Protein 2CCM (pdb70)

InterPro domains:
  IPR011992 EF-hand domain pair [SSF47473] (5-187)
  IPR018247 EF-Hand 1, calcium-binding site [PS00018] (23-35)
  IPR018247 EF-Hand 1, calcium-binding site [PS00018] (119-131)

Radius of gyration: 27.32 Å; Cα contacts (8 Å, |Δi|>4): 457; chains: 2; bounding box: 68×75×52 Å

Foldseek 3Di:
DADADDPLQLVLQVVCCQQPAQQVRPFKGAVVSLVVNLVLLCVLVVNDCVDPVSVVSNVLVVVLLVQVCVQFVVVPPRIHGSVSSRVSLRVQQRCVVVPDDGDPSLLSVLLVVQCSLPVVPPQFRDLVSQCSPLVSSVADNVQSNVLRCLLCVNVPRTRGSVSSSVLSSCCNHPPDPPRSSVQSSGDDDD/DDDFDDPVLLVLQVCCCQQPAQQVRPQKGAVVSVVVNLVLLCVLVVNDCPDVVSVVLNVLVVLLLVVLCVQQVVVPPRIHGSVSSVVSLGVCLVCVVVVHDDDVSVVSVLVSVVCSLPVVPPQFRDLVSQCSPLVSRPADSVQSNVLVCLLQVNVVRTHGSVSSVVLCCCCNHPPDPNRSSVSVRTDPPD

B-factor: mean 34.2, std 16.94, range [10.38, 158.42]

CATH classification: 1.10.238.10

Structure (mmCIF, N/CA/C/O backbone):
data_2CCM
#
_entry.id   2CCM
#
_cell.length_a   46.635
_cell.length_b   69.222
_cell.length_c   134.787
_cell.angle_alpha   90.00
_cell.angle_beta   90.00
_cell.angle_gamma   90.00
#
_symmetry.space_group_name_H-M   'P 21 21 21'
#
loop_
_entity.id
_entity.type
_entity.pdbx_description
1 polymer CALEXCITIN
2 non-polymer 'CALCIUM ION'
3 water water
#
loop_
_atom_site.group_PDB
_atom_site.id
_atom_site.type_symbol
_atom_site.label_atom_id
_atom_site.label_alt_id
_atom_site.label_comp_id
_atom_site.label_asym_id
_atom_site.label_entity_id
_atom_site.label_seq_id
_atom_site.pdbx_PDB_ins_code
_atom_site.Cartn_x
_atom_site.Cartn_y
_atom_site.Cartn_z
_atom_site.occupancy
_atom_site.B_iso_or_equiv
_atom_site.auth_seq_id
_atom_site.auth_comp_id
_atom_site.auth_asym_id
_atom_site.auth_atom_id
_atom_site.pdbx_PDB_model_num
ATOM 1 N N . ALA A 1 2 ? -1.714 31.941 51.637 1.00 87.50 2 ALA A N 1
ATOM 2 C CA . ALA A 1 2 ? -0.846 31.860 50.471 1.00 86.78 2 ALA A CA 1
ATOM 3 C C . ALA A 1 2 ? 0.611 32.160 50.839 1.00 86.35 2 ALA A C 1
ATOM 4 O O . ALA A 1 2 ? 0.918 33.288 51.219 1.00 86.82 2 ALA A O 1
ATOM 6 N N . ALA A 1 3 ? 1.423 31.137 50.697 1.00 85.44 3 ALA A N 1
ATOM 7 C CA . ALA A 1 3 ? 2.823 30.972 51.023 1.00 84.05 3 ALA A CA 1
ATOM 8 C C . ALA A 1 3 ? 3.000 29.658 51.785 1.00 82.82 3 ALA A C 1
ATOM 9 O O . ALA A 1 3 ? 2.244 28.709 51.564 1.00 83.12 3 ALA A O 1
ATOM 11 N N . HIS A 1 4 ? 3.972 29.594 52.692 1.00 80.78 4 HIS A N 1
ATOM 12 C CA . HIS A 1 4 ? 4.103 28.329 53.412 1.00 78.37 4 HIS A CA 1
ATOM 13 C C . HIS A 1 4 ? 5.132 28.331 54.536 1.00 76.97 4 HIS A C 1
ATOM 14 O O . HIS A 1 4 ? 6.186 28.961 54.505 1.00 76.51 4 HIS A O 1
ATOM 21 N N . GLN A 1 5 ? 4.789 27.553 55.561 1.00 75.57 5 GLN A N 1
ATOM 22 C CA . GLN A 1 5 ? 5.667 27.244 56.670 1.00 73.66 5 GLN A CA 1
ATOM 23 C C . GLN A 1 5 ? 6.757 26.255 56.280 1.00 67.20 5 GLN A C 1
ATOM 24 O O . GLN A 1 5 ? 6.844 25.791 55.144 1.00 66.55 5 GLN A O 1
ATOM 30 N N . LEU A 1 6 ? 7.597 25.900 57.240 1.00 58.58 6 LEU A N 1
ATOM 31 C CA . LEU A 1 6 ? 8.545 24.803 57.117 1.00 49.69 6 LEU A CA 1
ATOM 32 C C . LEU A 1 6 ? 7.842 23.482 57.418 1.00 45.51 6 LEU A C 1
ATOM 33 O O . LEU A 1 6 ? 7.013 23.453 58.338 1.00 43.33 6 LEU A O 1
ATOM 38 N N . SER A 1 7 ? 8.172 22.425 56.681 1.00 40.24 7 SER A N 1
ATOM 39 C CA . SER A 1 7 ? 7.737 21.076 57.012 1.00 37.62 7 SER A CA 1
ATOM 40 C C . SER A 1 7 ? 8.403 20.580 58.293 1.00 36.73 7 SER A C 1
ATOM 41 O O . SER A 1 7 ? 9.396 21.166 58.716 1.00 34.62 7 SER A O 1
ATOM 44 N N . ASP A 1 8 ? 7.905 19.513 58.899 1.00 34.80 8 ASP A N 1
ATOM 45 C CA . ASP A 1 8 ? 8.553 18.947 60.074 1.00 35.84 8 ASP A CA 1
ATOM 46 C C . ASP A 1 8 ? 10.021 18.647 59.760 1.00 32.14 8 ASP A C 1
ATOM 47 O O . ASP A 1 8 ? 10.941 19.003 60.494 1.00 31.59 8 ASP A O 1
ATOM 52 N N . PHE A 1 9 ? 10.189 17.959 58.639 1.00 30.23 9 PHE A N 1
ATOM 53 C CA . PHE A 1 9 ? 11.493 17.589 58.108 1.00 27.46 9 PHE A CA 1
ATOM 54 C C . PHE A 1 9 ? 12.421 18.795 58.113 1.00 25.00 9 PHE A C 1
ATOM 55 O O . PHE A 1 9 ? 13.471 18.842 58.734 1.00 25.25 9 PHE A O 1
ATOM 63 N N . GLN A 1 10 ? 11.997 19.836 57.395 1.00 22.99 10 GLN A N 1
ATOM 64 C CA . GLN A 1 10 ? 12.839 21.010 57.296 1.00 22.81 10 GLN A CA 1
ATOM 65 C C . GLN A 1 10 ? 13.119 21.649 58.641 1.00 20.78 10 GLN A C 1
ATOM 66 O O . GLN A 1 10 ? 14.272 21.925 58.952 1.00 21.21 10 GLN A O 1
ATOM 72 N N . ARG A 1 11 ? 12.076 21.904 59.416 1.00 20.33 11 ARG A N 1
ATOM 73 C CA . ARG A 1 11 ? 12.238 22.537 60.723 1.00 20.45 11 ARG A CA 1
ATOM 74 C C . ARG A 1 11 ? 13.257 21.769 61.554 1.00 16.76 11 ARG A C 1
ATOM 75 O O . ARG A 1 11 ? 14.181 22.363 62.113 1.00 18.04 11 ARG A O 1
ATOM 83 N N . ASN A 1 12 ? 13.095 20.449 61.633 1.00 17.38 12 ASN A N 1
ATOM 84 C CA . ASN A 1 12 ? 13.986 19.641 62.473 1.00 18.18 12 ASN A CA 1
ATOM 85 C C . ASN A 1 12 ? 15.402 19.640 61.932 1.00 16.73 12 ASN A C 1
ATOM 86 O O . ASN A 1 12 ? 16.374 19.637 62.697 1.00 15.43 12 ASN A O 1
ATOM 91 N N . LYS A 1 13 ? 15.587 19.657 60.610 1.00 16.70 13 LYS A N 1
ATOM 92 C CA . LYS A 1 13 ? 16.969 19.817 60.122 1.00 15.61 13 LYS A CA 1
ATOM 93 C C . LYS A 1 13 ? 17.591 21.126 60.561 1.00 14.81 13 LYS A C 1
ATOM 94 O O . LYS A 1 13 ? 18.784 21.256 60.882 1.00 15.65 13 LYS A O 1
ATOM 100 N N . ILE A 1 14 ? 16.787 22.189 60.558 1.00 15.44 14 ILE A N 1
ATOM 101 C CA . ILE A 1 14 ? 17.302 23.524 60.878 1.00 16.21 14 ILE A CA 1
ATOM 102 C C . ILE A 1 14 ? 17.516 23.691 62.380 1.00 16.50 14 ILE A C 1
ATOM 103 O O . ILE A 1 14 ? 18.419 24.394 62.816 1.00 17.97 14 ILE A O 1
ATOM 108 N N . LEU A 1 15 ? 16.689 23.044 63.199 1.00 16.39 15 LEU A N 1
ATOM 109 C CA . LEU A 1 15 ? 16.903 23.062 64.645 1.00 17.08 15 LEU A CA 1
ATOM 110 C C . LEU A 1 15 ? 18.112 22.237 65.054 1.00 18.35 15 LEU A C 1
ATOM 111 O O . LEU A 1 15 ? 18.867 22.569 65.969 1.00 17.85 15 LEU A O 1
ATOM 116 N N . ARG A 1 16 ? 18.327 21.128 64.346 1.00 17.83 16 ARG A N 1
ATOM 117 C CA . ARG A 1 16 ? 19.498 20.279 64.577 1.00 19.59 16 ARG A CA 1
ATOM 118 C C . ARG A 1 16 ? 20.773 21.076 64.436 1.00 19.27 16 ARG A C 1
ATOM 119 O O . ARG A 1 16 ? 21.675 21.032 65.276 1.00 18.18 16 ARG A O 1
ATOM 127 N N . VAL A 1 17 ? 20.879 21.869 63.365 1.00 18.31 17 VAL A N 1
ATOM 128 C CA . VAL A 1 17 ? 22.078 22.686 63.178 1.00 20.13 17 VAL A CA 1
ATOM 129 C C . VAL A 1 17 ? 22.162 23.804 64.219 1.00 20.39 17 VAL A C 1
ATOM 130 O O . VAL A 1 17 ? 23.279 24.087 64.670 1.00 22.36 17 VAL A O 1
ATOM 134 N N . PHE A 1 18 ? 21.045 24.411 64.620 1.00 18.55 18 PHE A N 1
ATOM 135 C CA . PHE A 1 18 ? 21.089 25.355 65.754 1.00 18.32 18 PHE A CA 1
ATOM 136 C C . PHE A 1 18 ? 21.799 24.723 66.953 1.00 20.00 18 PHE A C 1
ATOM 137 O O . PHE A 1 18 ? 22.776 25.224 67.494 1.00 19.22 18 PHE A O 1
ATOM 145 N N . ASN A 1 19 ? 21.209 23.587 67.357 1.00 20.20 19 ASN A N 1
ATOM 146 C CA . ASN A 1 19 ? 21.615 22.900 68.564 1.00 23.77 19 ASN A CA 1
ATOM 147 C C . ASN A 1 19 ? 23.042 22.389 68.491 1.00 26.18 19 ASN A C 1
ATOM 148 O O . ASN A 1 19 ? 23.783 22.533 69.460 1.00 26.97 19 ASN A O 1
ATOM 153 N N . THR A 1 20 ? 23.457 21.807 67.380 1.00 24.56 20 THR A N 1
ATOM 154 C CA . THR A 1 20 ? 24.786 21.195 67.318 1.00 26.24 20 THR A CA 1
ATOM 155 C C . THR A 1 20 ? 25.925 22.118 66.973 1.00 25.80 20 THR A C 1
ATOM 156 O O . THR A 1 20 ? 27.061 21.952 67.463 1.00 26.40 20 THR A O 1
ATOM 160 N N . PHE A 1 21 ? 25.737 23.101 66.111 1.00 26.52 21 PHE A N 1
ATOM 161 C CA . PHE A 1 21 ? 26.833 23.856 65.536 1.00 29.28 21 PHE A CA 1
ATOM 162 C C . PHE A 1 21 ? 26.850 25.329 65.912 1.00 28.57 21 PHE A C 1
ATOM 163 O O . PHE A 1 21 ? 27.930 25.924 65.903 1.00 28.61 21 PHE A O 1
ATOM 171 N N . TYR A 1 22 ? 25.681 25.902 66.189 1.00 26.48 22 TYR A N 1
ATOM 172 C CA . TYR A 1 22 ? 25.653 27.337 66.497 1.00 26.25 22 TYR A CA 1
ATOM 173 C C . TYR A 1 22 ? 25.570 27.576 67.999 1.00 25.10 22 TYR A C 1
ATOM 174 O O . TYR A 1 22 ? 26.252 28.436 68.556 1.00 25.80 22 TYR A O 1
ATOM 183 N N . ASP A 1 23 ? 24.716 26.810 68.683 1.00 24.22 23 ASP A N 1
ATOM 184 C CA . ASP A 1 23 ? 24.575 27.083 70.125 1.00 21.47 23 ASP A CA 1
ATOM 185 C C . ASP A 1 23 ? 25.586 26.286 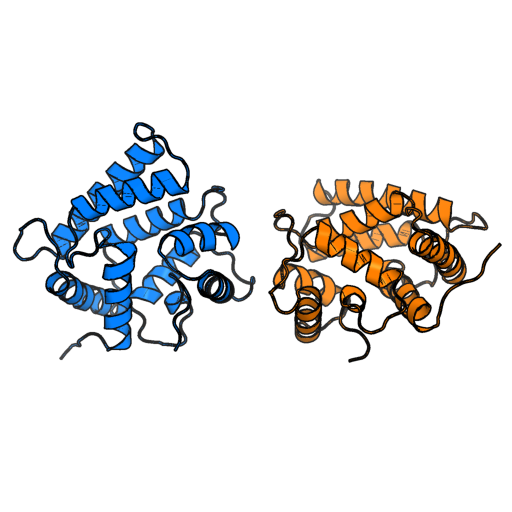70.938 1.00 22.64 23 ASP A C 1
ATOM 186 O O . ASP A 1 23 ? 25.261 25.295 71.586 1.00 20.52 23 ASP A O 1
ATOM 191 N N . CYS A 1 24 ? 26.841 26.724 70.911 1.00 23.28 24 CYS A N 1
ATOM 192 C CA . CYS A 1 24 ? 27.900 25.953 71.550 1.00 24.56 24 CYS A CA 1
ATOM 193 C C . CYS A 1 24 ? 27.830 25.831 73.054 1.00 26.80 24 CYS A C 1
ATOM 194 O O . CYS A 1 24 ? 28.529 24.971 73.611 1.00 27.40 24 CYS A O 1
ATOM 197 N N . ASN A 1 25 ? 27.043 26.660 73.737 1.00 27.01 25 ASN A N 1
ATOM 198 C CA . ASN A 1 25 ? 27.021 26.490 75.194 1.00 27.70 25 ASN A CA 1
ATOM 199 C C . ASN A 1 25 ? 25.668 25.920 75.596 1.00 28.24 25 ASN A C 1
ATOM 200 O O . ASN A 1 25 ? 25.344 25.931 76.777 1.00 28.62 25 ASN A O 1
ATOM 205 N N . HIS A 1 26 ? 24.930 25.465 74.598 1.00 29.28 26 HIS A N 1
ATOM 206 C CA . HIS A 1 26 ? 23.711 24.692 74.723 1.00 29.57 26 HIS A CA 1
ATOM 207 C C . HIS A 1 26 ? 22.677 25.341 75.624 1.00 29.24 26 HIS A C 1
ATOM 208 O O . HIS A 1 26 ? 21.952 24.647 76.331 1.00 29.22 26 HIS A O 1
ATOM 215 N N . ASP A 1 27 ? 22.619 26.667 75.586 1.00 27.16 27 ASP A N 1
ATOM 216 C CA . ASP A 1 27 ? 21.671 27.344 76.473 1.00 26.49 27 ASP A CA 1
ATOM 217 C C . ASP A 1 27 ? 20.398 27.731 75.745 1.00 25.53 27 ASP A C 1
ATOM 218 O O . ASP A 1 27 ? 19.443 28.237 76.343 1.00 26.81 27 ASP A O 1
ATOM 223 N N . GLY A 1 28 ? 20.320 27.497 74.429 1.00 22.46 28 GLY A N 1
ATOM 224 C CA . GLY A 1 28 ? 19.060 27.719 73.736 1.00 21.29 28 GLY A CA 1
ATOM 225 C C . GLY A 1 28 ? 19.026 28.942 72.841 1.00 20.03 28 GLY A C 1
ATOM 226 O O . GLY A 1 28 ? 18.061 29.124 72.096 1.00 19.53 28 GLY A O 1
ATOM 227 N N . VAL A 1 29 ? 20.045 29.789 72.908 1.00 16.06 29 VAL A N 1
ATOM 228 C CA . VAL A 1 29 ? 20.158 31.009 72.102 1.00 16.20 29 VAL A CA 1
ATOM 229 C C . VAL A 1 29 ? 21.542 31.120 71.486 1.00 16.00 29 VAL A C 1
ATOM 230 O O . VAL A 1 29 ? 22.563 30.638 71.974 1.00 18.33 29 VAL A O 1
ATOM 234 N N . ILE A 1 30 ? 21.653 31.763 70.326 1.00 17.66 30 ILE A N 1
ATOM 235 C CA . ILE A 1 30 ? 22.968 32.037 69.763 1.00 18.12 30 ILE A CA 1
ATOM 236 C C . ILE A 1 30 ? 23.377 33.471 70.108 1.00 19.49 30 ILE A C 1
ATOM 237 O O . ILE A 1 30 ? 22.573 34.400 69.971 1.00 18.41 30 ILE A O 1
ATOM 242 N N . GLU A 1 31 ? 24.619 33.608 70.536 1.00 18.14 31 GLU A N 1
ATOM 243 C CA . GLU A 1 31 ? 25.179 34.892 70.928 1.00 18.91 31 GLU A CA 1
ATOM 244 C C . GLU A 1 31 ? 26.650 34.908 70.525 1.00 20.09 31 GLU A C 1
ATOM 245 O O . GLU A 1 31 ? 27.215 33.869 70.190 1.00 19.61 31 GLU A O 1
ATOM 251 N N . TRP A 1 32 ? 27.244 36.092 70.573 1.00 19.41 32 TRP A N 1
ATOM 252 C CA . TRP A 1 32 ? 28.665 36.161 70.257 1.00 21.00 32 TRP A CA 1
ATOM 253 C C . TRP A 1 32 ? 29.468 35.226 71.142 1.00 21.13 32 TRP A C 1
ATOM 254 O O . TRP A 1 32 ? 30.509 34.717 70.723 1.00 23.50 32 TRP A O 1
ATOM 265 N N . ASP A 1 33 ? 29.024 35.005 72.361 1.00 19.83 33 ASP A N 1
ATOM 266 C CA . ASP A 1 33 ? 29.652 34.048 73.286 1.00 22.58 33 ASP A CA 1
ATOM 267 C C . ASP A 1 33 ? 29.749 32.637 72.689 1.00 22.68 33 ASP A C 1
ATOM 268 O O . ASP A 1 33 ? 30.734 31.928 72.895 1.00 21.10 33 ASP A O 1
ATOM 273 N N . ASP A 1 34 ? 28.748 32.187 71.935 1.00 21.58 34 ASP A N 1
ATOM 274 C CA . ASP A 1 34 ? 28.796 30.870 71.308 1.00 21.61 34 ASP A CA 1
ATOM 275 C C . ASP A 1 34 ? 29.868 30.801 70.222 1.00 22.62 34 ASP A C 1
ATOM 276 O O . ASP A 1 34 ? 30.532 29.793 69.953 1.00 20.61 34 ASP A O 1
ATOM 281 N N . PHE A 1 35 ? 30.069 31.919 69.537 1.00 21.60 35 PHE A N 1
ATOM 282 C CA . PHE A 1 35 ? 31.092 31.998 68.503 1.00 22.71 35 PHE A CA 1
ATOM 283 C C . PHE A 1 35 ? 32.481 31.966 69.119 1.00 22.38 35 PHE A C 1
ATOM 284 O O . PHE A 1 35 ? 33.415 31.423 68.530 1.00 20.97 35 PHE A O 1
ATOM 292 N N . GLU A 1 36 ? 32.621 32.561 70.307 1.00 23.47 36 GLU A N 1
ATOM 293 C CA . GLU A 1 36 ? 33.963 32.550 70.900 1.00 24.67 36 GLU A CA 1
ATOM 294 C C . GLU A 1 36 ? 34.337 31.098 71.215 1.00 23.66 36 GLU A C 1
ATOM 295 O O . GLU A 1 36 ? 35.488 30.720 71.027 1.00 24.33 36 GLU A O 1
ATOM 301 N N . LEU A 1 37 ? 33.337 30.359 71.673 1.00 23.44 37 LEU A N 1
ATOM 302 C CA . LEU A 1 37 ? 33.464 28.953 72.023 1.00 22.17 37 LEU A CA 1
ATOM 303 C C . LEU A 1 37 ? 33.790 28.118 70.777 1.00 20.72 37 LEU A C 1
ATOM 304 O O . LEU A 1 37 ? 34.663 27.257 70.840 1.00 20.42 37 LEU A O 1
ATOM 309 N N . ALA A 1 38 ? 33.056 28.420 69.710 1.00 18.53 38 ALA A N 1
ATOM 310 C CA . ALA A 1 38 ? 33.273 27.748 68.434 1.00 20.03 38 ALA A CA 1
ATOM 311 C C . ALA A 1 38 ? 34.722 27.933 68.003 1.00 20.74 38 ALA A C 1
ATOM 312 O O . ALA A 1 38 ? 35.375 27.063 67.431 1.00 20.67 38 ALA A O 1
ATOM 314 N N . ILE A 1 39 ? 35.225 29.141 68.296 1.00 18.43 39 ILE A N 1
ATOM 315 C CA . ILE A 1 39 ? 36.596 29.460 67.912 1.00 21.41 39 ILE A CA 1
ATOM 316 C C . ILE A 1 39 ? 37.586 28.624 68.720 1.00 20.22 39 ILE A C 1
ATOM 317 O O . ILE A 1 39 ? 38.557 28.103 68.139 1.00 21.35 39 ILE A O 1
ATOM 322 N N . LYS A 1 40 ? 37.332 28.470 70.012 1.00 21.34 40 LYS A N 1
ATOM 323 C CA . LYS A 1 40 ? 38.233 27.654 70.842 1.00 21.26 40 LYS A CA 1
ATOM 324 C C . LYS A 1 40 ? 38.249 26.194 70.393 1.00 21.47 40 LYS A C 1
ATOM 325 O O . LYS A 1 40 ? 39.290 25.530 70.384 1.00 21.86 40 LYS A O 1
ATOM 331 N N . LYS A 1 41 ? 37.060 25.722 70.044 1.00 22.12 41 LYS A N 1
ATOM 332 C CA . LYS A 1 41 ? 36.836 24.338 69.669 1.00 22.16 41 LYS A CA 1
ATOM 333 C C . LYS A 1 41 ? 37.684 24.004 68.445 1.00 21.49 41 LYS A C 1
ATOM 334 O O . LYS A 1 41 ? 38.338 22.957 68.394 1.00 19.91 41 LYS A O 1
ATOM 340 N N . ILE A 1 42 ? 37.648 24.912 67.473 1.00 20.98 42 ILE A N 1
ATOM 341 C CA . ILE A 1 42 ? 38.403 24.689 66.239 1.00 20.23 42 ILE A CA 1
ATOM 342 C C . ILE A 1 42 ? 39.900 24.804 66.469 1.00 20.69 42 ILE A C 1
ATOM 343 O O . ILE A 1 42 ? 40.707 24.027 65.959 1.00 20.66 42 ILE A O 1
ATOM 348 N N . CYS A 1 43 ? 40.316 25.782 67.268 1.00 18.19 43 CYS A N 1
ATOM 349 C CA . CYS A 1 43 ? 41.726 25.910 67.575 1.00 20.58 43 CYS A CA 1
ATOM 350 C C . CYS A 1 43 ? 42.282 24.668 68.272 1.00 19.73 43 CYS A C 1
ATOM 351 O O . CYS A 1 43 ? 43.439 24.341 68.034 1.00 21.24 43 CYS A O 1
ATOM 354 N N . ASN A 1 44 ? 41.466 24.048 69.118 1.00 19.41 44 ASN A N 1
ATOM 355 C CA . ASN A 1 44 ? 41.860 22.835 69.818 1.00 20.69 44 ASN A CA 1
ATOM 356 C C . ASN A 1 44 ? 41.928 21.649 68.850 1.00 22.53 44 ASN A C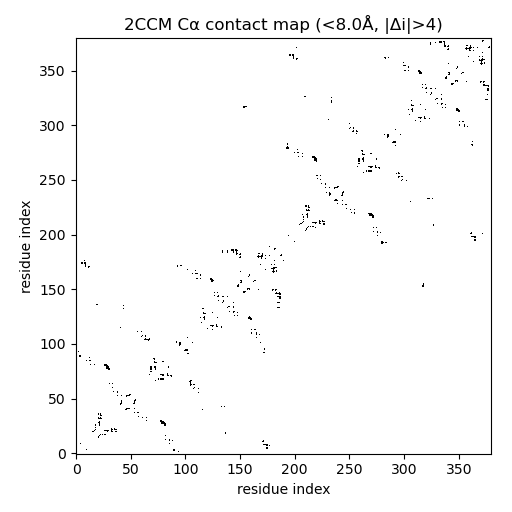 1
ATOM 357 O O . ASN A 1 44 ? 42.840 20.823 68.915 1.00 23.62 44 ASN A O 1
ATOM 362 N N . LEU A 1 45 ? 40.923 21.604 67.972 1.00 21.51 45 LEU A N 1
ATOM 363 C CA . LEU A 1 45 ? 40.878 20.474 67.035 1.00 22.87 45 LEU A CA 1
ATOM 364 C C . LEU A 1 45 ? 42.134 20.493 66.164 1.00 23.31 45 LEU A C 1
ATOM 365 O O . LEU A 1 45 ? 42.794 19.465 66.014 1.00 25.83 45 LEU A O 1
ATOM 370 N N . HIS A 1 46 ? 42.491 21.645 65.609 1.00 23.47 46 HIS A N 1
ATOM 371 C CA . HIS A 1 46 ? 43.587 21.720 64.654 1.00 24.84 46 HIS A CA 1
ATOM 372 C C . HIS A 1 46 ? 44.879 22.214 65.289 1.00 24.99 46 HIS A C 1
ATOM 373 O O . HIS A 1 46 ? 45.875 22.410 64.599 1.00 25.26 46 HIS A O 1
ATOM 380 N N . SER A 1 47 ? 44.866 22.439 66.594 1.00 23.66 47 SER A N 1
ATOM 381 C CA . SER A 1 47 ? 46.083 22.877 67.268 1.00 23.08 47 SER A CA 1
ATOM 382 C C . SER A 1 47 ? 46.581 24.222 66.769 1.00 25.10 47 SER A C 1
ATOM 383 O O . SER A 1 47 ? 47.775 24.329 66.505 1.00 25.10 47 SER A O 1
ATOM 386 N N . TRP A 1 48 ? 45.694 25.202 66.664 1.00 24.10 48 TRP A N 1
ATOM 387 C CA . TRP A 1 48 ? 46.032 26.577 66.319 1.00 25.35 48 TRP A CA 1
ATOM 388 C C . TRP A 1 48 ? 46.384 27.432 67.530 1.00 25.22 48 TRP A C 1
ATOM 389 O O . TRP A 1 48 ? 45.671 27.486 68.531 1.00 23.91 48 TRP A O 1
ATOM 400 N N . PRO A 1 49 ? 47.475 28.182 67.512 1.00 26.97 49 PRO A N 1
ATOM 401 C CA . PRO A 1 49 ? 47.762 29.035 68.679 1.00 29.59 49 PRO A CA 1
ATOM 402 C C . PRO A 1 49 ? 46.831 30.243 68.725 1.00 32.92 49 PRO A C 1
ATOM 403 O O . PRO A 1 49 ? 46.506 30.879 67.721 1.00 32.21 49 PRO A O 1
ATOM 407 N N . THR A 1 50 ? 46.391 30.576 69.932 1.00 35.37 50 THR A N 1
ATOM 408 C CA . THR A 1 50 ? 45.453 31.659 70.142 1.00 40.16 50 THR A CA 1
ATOM 409 C C . THR A 1 50 ? 45.855 32.955 69.478 1.00 43.45 50 THR A C 1
ATOM 410 O O . THR A 1 50 ? 45.027 33.720 68.974 1.00 44.48 50 THR A O 1
ATOM 414 N N . ASP A 1 51 ? 47.153 33.283 69.448 1.00 46.88 51 ASP A N 1
ATOM 415 C CA . ASP A 1 51 ? 47.340 34.617 68.845 1.00 50.98 51 ASP A CA 1
ATOM 416 C C . ASP A 1 51 ? 47.881 34.510 67.431 1.00 50.19 51 ASP A C 1
ATOM 417 O O . ASP A 1 51 ? 48.556 35.423 66.963 1.00 51.10 51 ASP A O 1
ATOM 422 N N . GLY A 1 52 ? 47.574 33.421 66.735 1.00 49.37 52 GLY A N 1
ATOM 423 C CA . GLY A 1 52 ? 48.035 33.217 65.377 1.00 48.35 52 GLY A CA 1
ATOM 424 C C . GLY A 1 52 ? 47.111 33.764 64.303 1.00 48.17 52 GLY A C 1
ATOM 425 O O . GLY A 1 52 ? 46.036 34.286 64.600 1.00 47.85 52 GLY A O 1
ATOM 426 N N . LYS A 1 53 ? 47.523 33.656 63.042 1.00 47.50 53 LYS A N 1
ATOM 427 C CA . LYS A 1 53 ? 46.773 34.224 61.928 1.00 47.82 53 LYS A CA 1
ATOM 428 C C . LYS A 1 53 ? 45.568 33.365 61.573 1.00 44.38 53 LYS A C 1
ATOM 429 O O . LYS A 1 53 ? 44.573 33.894 61.070 1.00 44.54 53 LYS A O 1
ATOM 435 N N . LYS A 1 54 ? 45.641 32.058 61.841 1.00 40.25 54 LYS A N 1
ATOM 436 C CA . LYS A 1 54 ? 44.451 31.242 61.562 1.00 36.46 54 LYS A CA 1
ATOM 437 C C . LYS A 1 54 ? 43.327 31.636 62.529 1.00 33.74 54 LYS A C 1
ATOM 438 O O . LYS A 1 54 ? 42.221 31.887 62.063 1.00 31.30 54 LYS A O 1
ATOM 444 N N . HIS A 1 55 ? 43.650 31.675 63.810 1.00 31.53 55 HIS A N 1
ATOM 445 C CA . HIS A 1 55 ? 42.798 32.076 64.908 1.00 30.45 55 HIS A CA 1
ATOM 446 C C . HIS A 1 55 ? 42.211 33.459 64.653 1.00 30.63 55 HIS A C 1
ATOM 447 O O . HIS A 1 55 ? 41.014 33.718 64.734 1.00 28.87 55 HIS A O 1
ATOM 454 N N . ASN A 1 56 ? 43.130 34.376 64.342 1.00 31.50 56 ASN A N 1
ATOM 455 C CA . ASN A 1 56 ? 42.713 35.763 64.120 1.00 32.89 56 ASN A CA 1
ATOM 456 C C . ASN A 1 56 ? 41.881 35.880 62.855 1.00 33.24 56 ASN A C 1
ATOM 457 O O . ASN A 1 56 ? 40.955 36.684 62.785 1.00 33.62 56 ASN A O 1
ATOM 462 N N . GLU A 1 57 ? 42.149 35.065 61.841 1.00 32.86 57 GLU A N 1
ATOM 463 C CA . GLU A 1 57 ? 41.308 35.123 60.639 1.00 34.36 57 GLU A CA 1
ATOM 464 C C . GLU A 1 57 ? 39.950 34.458 60.866 1.00 31.43 57 GLU A C 1
ATOM 465 O O . GLU A 1 57 ? 38.917 34.893 60.347 1.00 29.04 57 GLU A O 1
ATOM 471 N N . ALA A 1 58 ? 39.912 33.392 61.651 1.00 27.09 58 ALA A N 1
ATOM 472 C CA . ALA A 1 58 ? 38.673 32.738 62.036 1.00 25.86 58 ALA A CA 1
ATOM 473 C C . ALA A 1 58 ? 37.763 33.694 62.799 1.00 24.37 58 ALA A C 1
ATOM 474 O O . ALA A 1 58 ? 36.564 33.811 62.555 1.00 23.84 58 ALA A O 1
ATOM 476 N N . ARG A 1 59 ? 38.363 34.405 63.746 1.00 24.13 59 ARG A N 1
ATOM 477 C CA . ARG A 1 59 ? 37.650 35.371 64.564 1.00 25.80 59 ARG A CA 1
ATOM 478 C C . ARG A 1 59 ? 37.018 36.488 63.736 1.00 24.10 59 ARG A C 1
ATOM 479 O O . ARG A 1 59 ? 35.827 36.779 63.898 1.00 25.22 59 ARG A O 1
ATOM 487 N N . ALA A 1 60 ? 37.812 37.094 62.860 1.00 24.11 60 ALA A N 1
ATOM 488 C CA . ALA A 1 60 ? 37.372 38.125 61.924 1.00 24.07 60 ALA A CA 1
ATOM 489 C C . ALA A 1 60 ? 36.229 37.607 61.066 1.00 23.58 60 ALA A C 1
ATOM 490 O O . ALA A 1 60 ? 35.193 38.232 60.874 1.00 22.41 60 ALA A O 1
ATOM 492 N N . THR A 1 61 ? 36.397 36.408 60.512 1.00 20.72 61 THR A N 1
ATOM 493 C CA . THR A 1 61 ? 35.321 35.845 59.690 1.00 21.26 61 THR A CA 1
ATOM 494 C C . THR A 1 61 ? 34.045 35.615 60.480 1.00 20.65 61 THR A C 1
ATOM 495 O O . THR A 1 61 ? 32.939 35.920 60.020 1.00 20.08 61 THR A O 1
ATOM 499 N N . LEU A 1 62 ? 34.181 35.068 61.684 1.00 21.01 62 LEU A N 1
ATOM 500 C CA . LEU A 1 62 ? 33.012 34.737 62.511 1.00 17.91 62 LEU A CA 1
ATOM 501 C C . LEU A 1 62 ? 32.306 36.009 62.965 1.00 19.95 62 LEU A C 1
ATOM 502 O O . LEU A 1 62 ? 31.100 36.012 63.144 1.00 19.75 62 LEU A O 1
ATOM 507 N N . LYS A 1 63 ? 33.075 37.087 63.117 1.00 21.61 63 LYS A N 1
ATOM 508 C CA . LYS A 1 63 ? 32.508 38.395 63.441 1.00 23.61 63 LYS A CA 1
ATOM 509 C C . LYS A 1 63 ? 31.582 38.833 62.313 1.00 22.39 63 LYS A C 1
ATOM 510 O O . LYS A 1 63 ? 30.445 39.223 62.588 1.00 23.38 63 LYS A O 1
ATOM 516 N N . LEU A 1 64 ? 32.059 38.750 61.068 1.00 22.42 64 LEU A N 1
ATOM 517 C CA . LEU A 1 64 ? 31.216 39.139 59.933 1.00 22.89 64 LEU A CA 1
ATOM 518 C C . LEU A 1 64 ? 29.975 38.285 59.845 1.00 22.25 64 LEU A C 1
ATOM 519 O O . LEU A 1 64 ? 28.849 38.690 59.581 1.00 21.85 64 LEU A O 1
ATOM 524 N N . ILE A 1 65 ? 30.178 36.984 60.083 1.00 20.88 65 ILE A N 1
ATOM 525 C CA . ILE A 1 65 ? 29.052 36.070 60.041 1.00 20.82 65 ILE A CA 1
ATOM 526 C C . ILE A 1 65 ? 28.018 36.380 61.113 1.00 20.71 65 ILE A C 1
ATOM 527 O O . ILE A 1 65 ? 26.829 36.290 60.816 1.00 22.60 65 ILE A O 1
ATOM 532 N N . TRP A 1 66 ? 28.446 36.708 62.323 1.00 22.71 66 TRP A N 1
ATOM 533 C CA . TRP A 1 66 ? 27.514 36.989 63.419 1.00 20.65 66 TRP A CA 1
ATOM 534 C C . TRP A 1 66 ? 26.822 38.328 63.164 1.00 22.60 66 TRP A C 1
ATOM 535 O O . TRP A 1 66 ? 25.640 38.485 63.474 1.00 22.99 66 TRP A O 1
ATOM 546 N N . ASP A 1 67 ? 27.591 39.235 62.564 1.00 22.74 67 ASP A N 1
ATOM 547 C CA . ASP A 1 67 ? 27.014 40.532 62.187 1.00 26.05 67 ASP A CA 1
ATOM 548 C C . ASP A 1 67 ? 25.914 40.350 61.157 1.00 25.65 67 ASP A C 1
ATOM 549 O O . ASP A 1 67 ? 24.830 40.917 61.270 1.00 24.27 67 ASP A O 1
ATOM 554 N N . GLY A 1 68 ? 26.145 39.534 60.133 1.00 23.15 68 GLY A N 1
ATOM 555 C CA . GLY A 1 68 ? 25.083 39.248 59.184 1.00 22.35 68 GLY A CA 1
ATOM 556 C C . GLY A 1 68 ? 23.925 38.470 59.764 1.00 22.41 68 GLY A C 1
ATOM 557 O O . GLY A 1 68 ? 22.749 38.710 59.459 1.00 20.14 68 GLY A O 1
ATOM 558 N N . LEU A 1 69 ? 24.206 37.494 60.639 1.00 20.84 69 LEU A N 1
ATOM 559 C CA . LEU A 1 69 ? 23.127 36.734 61.253 1.00 21.63 69 LEU A CA 1
ATOM 560 C C . LEU A 1 69 ? 22.220 37.605 62.110 1.00 21.83 69 LEU A C 1
ATOM 561 O O . LEU A 1 69 ? 20.986 37.540 62.087 1.00 22.24 69 LEU A O 1
ATOM 566 N N . ARG A 1 70 ? 22.845 38.464 62.902 1.00 24.74 70 ARG A N 1
ATOM 567 C CA . ARG A 1 70 ? 22.037 39.364 63.734 1.00 27.46 70 ARG A CA 1
ATOM 568 C C . ARG A 1 70 ? 21.139 40.241 62.863 1.00 28.39 70 ARG A C 1
ATOM 569 O O . ARG A 1 70 ? 19.951 40.385 63.123 1.00 28.01 70 ARG A O 1
ATOM 577 N N . LYS A 1 71 ? 21.729 40.812 61.817 1.00 29.16 71 LYS A N 1
ATOM 578 C CA . LYS A 1 71 ? 21.008 41.672 60.887 1.00 31.95 71 LYS A CA 1
ATOM 579 C C . LYS A 1 71 ? 19.815 40.945 60.292 1.00 31.38 71 LYS A C 1
ATOM 580 O O . LYS A 1 71 ? 18.747 41.523 60.100 1.00 32.38 71 LYS A O 1
ATOM 586 N N . TYR A 1 72 ? 19.994 39.659 60.008 1.00 28.27 72 TYR A N 1
ATOM 587 C CA . TYR A 1 72 ? 18.896 38.886 59.457 1.00 28.53 72 TYR A CA 1
ATOM 588 C C . TYR A 1 72 ? 17.914 38.397 60.504 1.00 28.45 72 TYR A C 1
ATOM 589 O O . TYR A 1 72 ? 16.707 38.250 60.269 1.00 27.46 72 TYR A O 1
ATOM 598 N N . ALA A 1 73 ? 18.379 38.066 61.714 1.00 26.15 73 ALA A N 1
ATOM 599 C CA . ALA A 1 73 ? 17.419 37.374 62.576 1.00 25.14 73 ALA A CA 1
ATOM 600 C C . ALA A 1 73 ? 17.077 38.093 63.866 1.00 26.08 73 ALA A C 1
ATOM 601 O O . ALA A 1 73 ? 16.006 37.840 64.440 1.00 27.19 73 ALA A O 1
ATOM 603 N N . ASP A 1 74 ? 17.978 38.933 64.374 1.00 25.75 74 ASP A N 1
ATOM 604 C CA . ASP A 1 74 ? 17.765 39.492 65.718 1.00 28.67 74 ASP A CA 1
ATOM 605 C C . ASP A 1 74 ? 16.754 40.641 65.666 1.00 31.41 74 ASP A C 1
ATOM 606 O O . ASP A 1 74 ? 17.109 41.809 65.723 1.00 31.28 74 ASP A O 1
ATOM 611 N N . GLU A 1 75 ? 15.496 40.268 65.562 1.00 34.62 75 GLU A N 1
ATOM 612 C CA . GLU A 1 75 ? 14.347 41.146 65.500 1.00 39.65 75 GLU A CA 1
ATOM 613 C C . GLU A 1 75 ? 14.246 42.063 66.708 1.00 38.32 75 GLU A C 1
ATOM 614 O O . GLU A 1 75 ? 13.922 43.248 66.577 1.00 38.16 75 GLU A O 1
ATOM 620 N N . ASN A 1 76 ? 14.506 41.600 67.932 1.00 35.71 76 ASN A N 1
ATOM 621 C CA . ASN A 1 76 ? 14.309 42.551 69.033 1.00 33.65 76 ASN A CA 1
ATOM 622 C C . ASN A 1 76 ? 15.622 43.215 69.421 1.00 34.26 76 ASN A C 1
ATOM 623 O O . ASN A 1 76 ? 15.695 43.872 70.455 1.00 33.50 76 ASN A O 1
ATOM 628 N N . GLU A 1 77 ? 16.646 43.056 68.596 1.00 34.99 77 GLU A N 1
ATOM 629 C CA . GLU A 1 77 ? 17.943 43.707 68.744 1.00 37.14 77 GLU A CA 1
ATOM 630 C C . GLU A 1 77 ? 18.581 43.555 70.109 1.00 35.98 77 GLU A C 1
ATOM 631 O O . GLU A 1 77 ? 19.135 44.498 70.687 1.00 33.70 77 GLU A O 1
ATOM 637 N N . ASP A 1 78 ? 18.557 42.344 70.685 1.00 33.69 78 ASP A N 1
ATOM 638 C CA . ASP A 1 78 ? 19.283 42.201 71.948 1.00 32.52 78 ASP A CA 1
ATOM 639 C C . ASP A 1 78 ? 20.630 41.515 71.763 1.00 32.58 78 ASP A C 1
ATOM 640 O O . ASP A 1 78 ? 21.265 41.140 72.759 1.00 31.10 78 ASP A O 1
ATOM 645 N N . GLU A 1 79 ? 21.087 41.332 70.520 1.00 30.15 79 GLU A N 1
ATOM 646 C CA . GLU A 1 79 ? 22.374 40.659 70.325 1.00 29.38 79 GLU A CA 1
ATOM 647 C C . GLU A 1 79 ? 22.312 39.205 70.803 1.00 26.21 79 GLU A C 1
ATOM 648 O O . GLU A 1 79 ? 23.234 38.664 71.412 1.00 27.62 79 GLU A O 1
ATOM 654 N N . GLN A 1 80 ? 21.163 38.638 70.505 1.00 24.12 80 GLN A N 1
ATOM 655 C CA . GLN A 1 80 ? 20.860 37.265 70.906 1.00 25.15 80 GLN A CA 1
ATOM 656 C C . GLN A 1 80 ? 19.860 36.729 69.904 1.00 23.94 80 GLN A C 1
ATOM 657 O O . GLN A 1 80 ? 18.861 37.390 69.604 1.00 22.82 80 GLN A O 1
ATOM 663 N N . VAL A 1 81 ? 20.158 35.560 69.335 1.00 21.53 81 VAL A N 1
ATOM 664 C CA . VAL A 1 81 ? 19.206 35.007 68.377 1.00 20.33 81 VAL A CA 1
ATOM 665 C C . VAL A 1 81 ? 18.545 33.776 68.976 1.00 22.91 81 VAL A C 1
ATOM 666 O O . VAL A 1 81 ? 19.227 32.790 69.268 1.00 20.69 81 VAL A O 1
ATOM 670 N N . THR A 1 82 ? 17.227 33.805 69.145 1.00 23.08 82 THR A N 1
ATOM 671 C CA . THR A 1 82 ? 16.583 32.668 69.790 1.00 23.65 82 THR A CA 1
ATOM 672 C C . THR A 1 82 ? 16.108 31.663 68.761 1.00 24.00 82 THR A C 1
ATOM 673 O O . THR A 1 82 ? 16.128 31.900 67.559 1.00 21.44 82 THR A O 1
ATOM 677 N N . LYS A 1 83 ? 15.664 30.509 69.261 1.00 21.98 83 LYS A N 1
ATOM 678 C CA . LYS A 1 83 ? 15.164 29.527 68.295 1.00 23.20 83 LYS A CA 1
ATOM 679 C C . LYS A 1 83 ? 13.987 30.108 67.516 1.00 24.53 83 LYS A C 1
ATOM 680 O O . LYS A 1 83 ? 13.787 29.791 66.348 1.00 21.76 83 LYS A O 1
ATOM 686 N N . GLU A 1 84 ? 13.213 30.963 68.179 1.00 24.60 84 GLU A N 1
ATOM 687 C CA . GLU A 1 84 ? 12.081 31.656 67.577 1.00 27.40 84 GLU A CA 1
ATOM 688 C C . GLU A 1 84 ? 12.544 32.527 66.411 1.00 25.85 84 GLU A C 1
ATOM 689 O O . GLU A 1 84 ? 12.074 32.396 65.289 1.00 26.80 84 GLU A O 1
ATOM 695 N N . GLU A 1 85 ? 13.487 33.410 66.718 1.00 24.87 85 GLU A N 1
ATOM 696 C CA . GLU A 1 85 ? 14.108 34.300 65.746 1.00 24.39 85 GLU A CA 1
ATOM 697 C C . GLU A 1 85 ? 14.728 33.492 64.608 1.00 25.06 85 GLU A C 1
ATOM 698 O O . GLU A 1 85 ? 14.504 33.825 63.436 1.00 22.66 85 GLU A O 1
ATOM 704 N N . TRP A 1 86 ? 15.470 32.438 64.928 1.00 22.97 86 TRP A N 1
ATOM 705 C CA . TRP A 1 86 ? 16.085 31.533 63.960 1.00 23.66 86 TRP A CA 1
ATOM 706 C C . TRP A 1 86 ? 15.096 30.902 62.992 1.00 24.05 86 TRP A C 1
ATOM 707 O O . TRP A 1 86 ? 15.255 30.970 61.767 1.00 23.40 86 TRP A O 1
ATOM 718 N N . LEU A 1 87 ? 14.045 30.247 63.491 1.00 25.43 87 LEU A N 1
ATOM 719 C CA . LEU A 1 87 ? 13.071 29.616 62.597 1.00 25.89 87 LEU A CA 1
ATOM 720 C C . LEU A 1 87 ? 12.338 30.665 61.750 1.00 27.77 87 LEU A C 1
ATOM 721 O O . LEU A 1 87 ? 12.052 30.435 60.571 1.00 28.32 87 LEU A O 1
ATOM 726 N N . LYS A 1 88 ? 12.017 31.815 62.331 1.00 27.62 88 LYS A N 1
ATOM 727 C CA . LYS A 1 88 ? 11.297 32.832 61.541 1.00 30.54 88 LYS A CA 1
ATOM 728 C C . LYS A 1 88 ? 12.153 33.221 60.345 1.00 28.99 88 LYS A C 1
ATOM 729 O O . LYS A 1 88 ? 11.740 33.277 59.188 1.00 31.04 88 LYS A O 1
ATOM 735 N N . MET A 1 89 ? 13.434 33.467 60.623 1.00 28.46 89 MET A N 1
ATOM 736 C CA . MET A 1 89 ? 14.329 33.789 59.530 1.00 30.35 89 MET A CA 1
ATOM 737 C C . MET A 1 89 ? 14.424 32.671 58.500 1.00 30.98 89 MET A C 1
ATOM 738 O O . MET A 1 89 ? 14.281 32.903 57.300 1.00 31.32 89 MET A O 1
ATOM 743 N N . TRP A 1 90 ? 14.685 31.442 58.939 1.00 30.40 90 TRP A N 1
ATOM 744 C CA . TRP A 1 90 ? 14.811 30.371 57.952 1.00 31.17 90 TRP A CA 1
ATOM 745 C C . TRP A 1 90 ? 13.548 30.198 57.122 1.00 32.65 90 TRP A C 1
ATOM 746 O O . TRP A 1 90 ? 13.656 29.790 55.960 1.00 31.92 90 TRP A O 1
ATOM 757 N N . ALA A 1 91 ? 12.387 30.508 57.687 1.00 34.17 91 ALA A N 1
ATOM 758 C CA . ALA A 1 91 ? 11.151 30.343 56.909 1.00 35.99 91 ALA A CA 1
ATOM 759 C C . ALA A 1 91 ? 11.245 31.165 55.630 1.00 36.94 91 ALA A C 1
ATOM 760 O O . ALA A 1 91 ? 10.963 30.714 54.523 1.00 37.85 91 ALA A O 1
ATOM 762 N N . GLU A 1 92 ? 11.679 32.407 55.802 1.00 38.22 92 GLU A N 1
ATOM 763 C CA . GLU A 1 92 ? 11.903 33.302 54.673 1.00 40.61 92 GLU A CA 1
ATOM 764 C C . GLU A 1 92 ? 13.139 32.941 53.859 1.00 40.47 92 GLU A C 1
ATOM 765 O O . GLU A 1 92 ? 13.166 33.296 52.671 1.00 39.72 92 GLU A O 1
ATOM 771 N N . CYS A 1 93 ? 14.164 32.275 54.399 1.00 39.20 93 CYS A N 1
ATOM 772 C CA . CYS A 1 93 ? 15.350 31.988 53.588 1.00 39.99 93 CYS A CA 1
ATOM 773 C C . CYS A 1 93 ? 15.116 30.818 52.635 1.00 39.50 93 CYS A C 1
ATOM 774 O O . CYS A 1 93 ? 15.761 30.743 51.588 1.00 40.28 93 CYS A O 1
ATOM 777 N N . VAL A 1 94 ? 14.212 29.921 53.014 1.00 38.80 94 VAL A N 1
ATOM 778 C CA . VAL A 1 94 ? 13.894 28.755 52.212 1.00 39.55 94 VAL A CA 1
ATOM 779 C C . VAL A 1 94 ? 13.029 29.162 51.019 1.00 42.41 94 VAL A C 1
ATOM 780 O O . VAL A 1 94 ? 13.348 28.822 49.882 1.00 41.90 94 VAL A O 1
ATOM 784 N N . LYS A 1 95 ? 11.951 29.884 51.300 1.00 45.15 95 LYS A N 1
ATOM 785 C CA . LYS A 1 95 ? 11.016 30.383 50.296 1.00 48.60 95 LYS A CA 1
ATOM 786 C C . LYS A 1 95 ? 11.766 31.152 49.206 1.00 48.75 95 LYS A C 1
ATOM 787 O O . LYS A 1 95 ? 11.595 30.839 48.025 1.00 49.23 95 LYS A O 1
ATOM 793 N N . SER A 1 96 ? 12.576 32.116 49.621 1.00 49.18 96 SER A N 1
ATOM 794 C CA . SER A 1 96 ? 13.407 32.947 48.765 1.00 49.69 96 SER A CA 1
ATOM 795 C C . SER A 1 96 ? 14.378 32.122 47.932 1.00 49.76 96 SER A C 1
ATOM 796 O O . SER A 1 96 ? 14.742 32.442 46.800 1.00 50.41 96 SER A O 1
ATOM 799 N N . VAL A 1 97 ? 14.820 31.012 48.516 1.00 48.76 97 VAL A N 1
ATOM 800 C CA . VAL A 1 97 ? 15.677 30.103 47.774 1.00 48.06 97 VAL A CA 1
ATOM 801 C C . VAL A 1 97 ? 14.871 29.309 46.755 1.00 49.09 97 VAL A C 1
ATOM 802 O O . VAL A 1 97 ? 15.376 29.029 45.667 1.00 47.73 97 VAL A O 1
ATOM 806 N N . GLU A 1 98 ? 13.640 28.934 47.093 1.00 50.18 98 GLU A N 1
ATOM 807 C CA . GLU A 1 98 ? 12.858 28.134 46.149 1.00 52.74 98 GLU A CA 1
ATOM 808 C C . GLU A 1 98 ? 12.401 28.962 44.950 1.00 53.10 98 GLU A C 1
ATOM 809 O O . GLU A 1 98 ? 11.977 28.414 43.933 1.00 53.95 98 GLU A O 1
ATOM 815 N N . LYS A 1 99 ? 12.499 30.275 45.101 1.00 52.92 99 LYS A N 1
ATOM 816 C CA . LYS A 1 99 ? 12.058 31.220 44.084 1.00 53.11 99 LYS A CA 1
ATOM 817 C C . LYS A 1 99 ? 13.228 31.794 43.297 1.00 52.70 99 LYS A C 1
ATOM 818 O O . LYS A 1 99 ? 13.125 32.805 42.598 1.00 52.87 99 LYS A O 1
ATOM 824 N N . GLY A 1 100 ? 14.386 31.146 43.397 1.00 52.20 100 GLY A N 1
ATOM 825 C CA . GLY A 1 100 ? 15.549 31.588 42.669 1.00 52.03 100 GLY A CA 1
ATOM 826 C C . GLY A 1 100 ? 16.581 32.371 43.433 1.00 52.11 100 GLY A C 1
ATOM 827 O O . GLY A 1 100 ? 17.735 32.483 43.001 1.00 51.60 100 GLY A O 1
ATOM 828 N N . GLU A 1 101 ? 16.257 32.951 44.585 1.00 52.77 101 GLU A N 1
ATOM 829 C CA . GLU A 1 101 ? 17.279 33.786 45.222 1.00 53.66 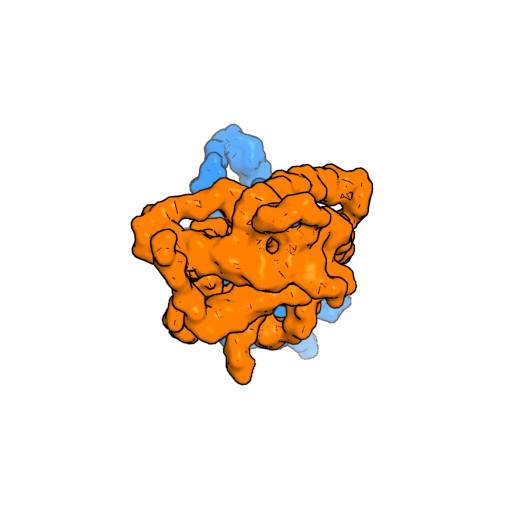101 GLU A CA 1
ATOM 830 C C . GLU A 1 101 ? 18.328 32.905 45.891 1.00 51.72 101 GLU A C 1
ATOM 831 O O . GLU A 1 101 ? 18.094 31.736 46.185 1.00 50.95 101 GLU A O 1
ATOM 837 N N . SER A 1 102 ? 19.493 33.500 46.119 1.00 49.39 102 SER A N 1
ATOM 838 C CA . SER A 1 102 ? 20.583 32.809 46.794 1.00 47.09 102 SER A CA 1
ATOM 839 C C . SER A 1 102 ? 20.473 32.963 48.308 1.00 44.98 102 SER A C 1
ATOM 840 O O . SER A 1 102 ? 19.799 33.852 48.839 1.00 44.18 102 SER A O 1
ATOM 843 N N . LEU A 1 103 ? 21.140 32.076 49.046 1.00 42.12 103 LEU A N 1
ATOM 844 C CA . LEU A 1 103 ? 21.111 32.155 50.507 1.00 39.69 103 LEU A CA 1
ATOM 845 C C . LEU A 1 103 ? 21.778 33.443 50.958 1.00 37.29 103 LEU A C 1
ATOM 846 O O . LEU A 1 103 ? 22.499 34.085 50.183 1.00 37.08 103 LEU A O 1
ATOM 851 N N . PRO A 1 104 ? 21.554 33.852 52.205 1.00 35.27 104 PRO A N 1
ATOM 852 C CA . PRO A 1 104 ? 22.203 35.073 52.685 1.00 34.83 104 PRO A CA 1
ATOM 853 C C . PRO A 1 104 ? 23.728 34.929 52.680 1.00 35.04 104 PRO A C 1
ATOM 854 O O . PRO A 1 104 ? 24.240 33.820 52.849 1.00 32.14 104 PRO A O 1
ATOM 858 N N . GLU A 1 105 ? 24.390 36.059 52.494 1.00 36.75 105 GLU A N 1
ATOM 859 C CA . GLU A 1 105 ? 25.839 36.148 52.463 1.00 38.98 105 GLU A CA 1
ATOM 860 C C . GLU A 1 105 ? 26.477 35.689 53.771 1.00 36.40 105 GLU A C 1
ATOM 861 O O . GLU A 1 105 ? 27.515 35.020 53.713 1.00 33.88 105 GLU A O 1
ATOM 867 N N . TRP A 1 106 ? 25.903 35.993 54.929 1.00 31.76 106 TRP A N 1
ATOM 868 C CA . TRP A 1 106 ? 26.515 35.474 56.156 1.00 30.08 106 TRP A CA 1
ATOM 869 C C . TRP A 1 106 ? 26.550 33.943 56.127 1.00 29.31 106 TRP A C 1
ATOM 870 O O . TRP A 1 106 ? 27.471 33.340 56.677 1.00 28.73 106 TRP A O 1
ATOM 881 N N . LEU A 1 107 ? 25.527 33.342 55.525 1.00 27.43 107 LEU A N 1
ATOM 882 C CA . LEU A 1 107 ? 25.425 31.881 55.481 1.00 27.44 107 LEU A CA 1
ATOM 883 C C . LEU A 1 107 ? 26.449 31.261 54.538 1.00 24.80 107 LEU A C 1
ATOM 884 O O . LEU A 1 107 ? 27.058 30.225 54.808 1.00 22.35 107 LEU A O 1
ATOM 889 N N . THR A 1 108 ? 26.698 31.894 53.407 1.00 23.54 108 THR A N 1
ATOM 890 C CA . THR A 1 108 ? 27.694 31.422 52.447 1.00 22.80 108 THR A CA 1
ATOM 891 C C . THR A 1 108 ? 29.102 31.568 52.991 1.00 22.47 108 THR A C 1
ATOM 892 O O . THR A 1 108 ? 29.947 30.674 52.843 1.00 20.30 108 THR A O 1
ATOM 896 N N . LYS A 1 109 ? 29.336 32.700 53.639 1.00 20.38 109 LYS A N 1
ATOM 897 C CA . LYS A 1 109 ? 30.553 32.923 54.406 1.00 21.30 109 LYS A CA 1
ATOM 898 C C . LYS A 1 109 ? 30.840 31.786 55.384 1.00 20.57 109 LYS A C 1
ATOM 899 O O . LYS A 1 109 ? 31.989 31.330 55.467 1.00 18.87 109 LYS A O 1
ATOM 905 N N . TYR A 1 110 ? 29.803 31.361 56.108 1.00 19.64 110 TYR A N 1
ATOM 906 C CA . TYR A 1 110 ? 29.963 30.303 57.112 1.00 21.63 110 TYR A CA 1
ATOM 907 C C . TYR A 1 110 ? 30.276 28.976 56.433 1.00 19.14 110 TYR A C 1
ATOM 908 O O . TYR A 1 110 ? 31.153 28.209 56.831 1.00 21.16 110 TYR A O 1
ATOM 917 N N . MET A 1 111 ? 29.532 28.697 55.367 1.00 19.71 111 MET A N 1
ATOM 918 C CA . MET A 1 111 ? 29.782 27.490 54.584 1.00 18.55 111 MET A CA 1
ATOM 919 C C . MET A 1 111 ? 31.235 27.466 54.121 1.00 18.98 111 MET A C 1
ATOM 920 O O . MET A 1 111 ? 31.930 26.462 54.223 1.00 17.90 111 MET A O 1
ATOM 925 N N . ASN A 1 112 ? 31.729 28.572 53.571 1.00 16.92 112 ASN A N 1
ATOM 926 C CA . ASN A 1 112 ? 33.089 28.574 53.044 1.00 17.71 112 ASN A CA 1
ATOM 927 C C . ASN A 1 112 ? 34.111 28.459 54.161 1.00 18.20 112 ASN A C 1
ATOM 928 O O . ASN A 1 112 ? 35.159 27.825 54.034 1.00 17.25 112 ASN A O 1
ATOM 933 N N . PHE A 1 113 ? 33.793 29.105 55.277 1.00 18.23 113 PHE A N 1
ATOM 934 C CA . PHE A 1 113 ? 34.654 28.964 56.453 1.00 19.52 113 PHE A CA 1
ATOM 935 C C . PHE A 1 113 ? 34.655 27.531 56.967 1.00 20.68 113 PHE A C 1
ATOM 936 O O . PHE A 1 113 ? 35.719 27.020 57.326 1.00 23.48 113 PHE A O 1
ATOM 944 N N . MET A 1 114 ? 33.494 26.874 57.014 1.00 17.35 114 MET A N 1
ATOM 945 C CA . MET A 1 114 ? 33.492 25.479 57.480 1.00 18.28 114 MET A CA 1
ATOM 946 C C . MET A 1 114 ? 34.208 24.579 56.480 1.00 18.04 114 MET A C 1
ATOM 947 O O . MET A 1 114 ? 34.874 23.606 56.828 1.00 15.45 114 MET A O 1
ATOM 952 N N . PHE A 1 115 ? 34.095 24.883 55.186 1.00 15.75 115 PHE A N 1
ATOM 953 C CA . PHE A 1 115 ? 34.803 24.067 54.193 1.00 16.85 115 PHE A CA 1
ATOM 954 C C . PHE A 1 115 ? 36.303 24.100 54.478 1.00 17.61 115 PHE A C 1
ATOM 955 O O . PHE A 1 115 ? 36.975 23.072 54.465 1.00 17.67 115 PHE A O 1
ATOM 963 N N . ASP A 1 116 ? 36.754 25.335 54.689 1.00 19.03 116 ASP A N 1
ATOM 964 C CA . ASP A 1 116 ? 38.174 25.541 54.981 1.00 23.87 116 ASP A CA 1
ATOM 965 C C . ASP A 1 116 ? 38.614 24.807 56.241 1.00 23.70 116 ASP A C 1
ATOM 966 O O . ASP A 1 116 ? 39.704 24.234 56.317 1.00 24.33 116 ASP A O 1
ATOM 971 N N . VAL A 1 117 ? 37.755 24.789 57.254 1.00 22.36 117 VAL A N 1
ATOM 972 C CA . VAL A 1 117 ? 38.058 24.120 58.513 1.00 21.34 117 VAL A CA 1
ATOM 973 C C . VAL A 1 117 ? 38.158 22.615 58.288 1.00 21.76 117 VAL A C 1
ATOM 974 O O . VAL A 1 117 ? 38.998 21.940 58.890 1.00 21.84 117 VAL A O 1
ATOM 978 N N . ASN A 1 118 ? 37.322 22.061 57.413 1.00 19.54 118 ASN A N 1
ATOM 979 C CA . ASN A 1 118 ? 37.338 20.647 57.098 1.00 19.07 118 ASN A CA 1
ATOM 980 C C . ASN A 1 118 ? 38.608 20.316 56.309 1.00 18.57 118 ASN A C 1
ATOM 981 O O . ASN A 1 118 ? 39.286 19.350 56.627 1.00 18.76 118 ASN A O 1
ATOM 986 N N . ASP A 1 119 ? 38.901 21.113 55.293 1.00 15.67 119 ASP A N 1
ATOM 987 C CA . ASP A 1 119 ? 39.986 20.803 54.364 1.00 15.35 119 ASP A CA 1
ATOM 988 C C . ASP A 1 119 ? 41.324 21.277 54.893 1.00 18.00 119 ASP A C 1
ATOM 989 O O . ASP A 1 119 ? 41.966 22.244 54.469 1.00 19.97 119 ASP A O 1
ATOM 994 N N . THR A 1 120 ? 41.793 20.536 55.892 1.00 18.28 120 THR A N 1
ATOM 995 C CA . THR A 1 120 ? 43.073 20.927 56.485 1.00 20.74 120 THR A CA 1
ATOM 996 C C . THR A 1 120 ? 44.223 20.712 55.508 1.00 22.14 120 THR A C 1
ATOM 997 O O . THR A 1 120 ? 45.186 21.469 55.559 1.00 23.03 120 THR A O 1
ATOM 1001 N N . SER A 1 121 ? 44.195 19.739 54.606 1.00 22.15 121 SER A N 1
ATOM 1002 C CA . SER A 1 121 ? 45.291 19.564 53.639 1.00 22.75 121 SER A CA 1
ATOM 1003 C C . SER A 1 121 ? 45.375 20.715 52.650 1.00 23.56 121 SER A C 1
ATOM 1004 O O . SER A 1 121 ? 46.376 20.947 51.975 1.00 25.64 121 SER A O 1
ATOM 1007 N N . GLY A 1 122 ? 44.329 21.518 52.505 1.00 23.35 122 GLY A N 1
ATOM 1008 C CA . GLY A 1 122 ? 44.402 22.631 51.591 1.00 21.18 122 GLY A CA 1
ATOM 1009 C C . GLY A 1 122 ? 44.306 22.208 50.141 1.00 20.89 122 GLY A C 1
ATOM 1010 O O . GLY A 1 122 ? 44.657 22.988 49.244 1.00 21.40 122 GLY A O 1
ATOM 1011 N N . ASP A 1 123 ? 43.851 20.999 49.790 1.00 20.62 123 ASP A N 1
ATOM 1012 C CA . ASP A 1 123 ? 43.824 20.660 48.371 1.00 20.14 123 ASP A CA 1
ATOM 1013 C C . ASP A 1 123 ? 42.484 20.877 47.686 1.00 19.48 123 ASP A C 1
ATOM 1014 O O . ASP A 1 123 ? 42.330 20.397 46.555 1.00 19.25 123 ASP A O 1
ATOM 1019 N N . ASN A 1 124 ? 41.536 21.537 48.331 1.00 18.17 124 ASN A N 1
ATOM 1020 C CA . ASN A 1 124 ? 40.222 21.849 47.820 1.00 15.75 124 ASN A CA 1
ATOM 1021 C C . ASN A 1 124 ? 39.317 20.628 47.838 1.00 17.46 124 ASN A C 1
ATOM 1022 O O . ASN A 1 124 ? 38.244 20.618 47.211 1.00 15.03 124 ASN A O 1
ATOM 1027 N N . ILE A 1 125 ? 39.769 19.588 48.551 1.00 16.01 125 ILE A N 1
ATOM 1028 C CA . ILE A 1 125 ? 38.933 18.392 48.622 1.00 16.81 125 ILE A CA 1
ATOM 1029 C C . ILE A 1 125 ? 38.765 17.939 50.070 1.00 17.91 125 ILE A C 1
ATOM 1030 O O . ILE A 1 125 ? 39.743 17.811 50.799 1.00 16.93 125 ILE A O 1
ATOM 1035 N N . ILE A 1 126 ? 37.529 17.708 50.510 1.00 16.33 126 ILE A N 1
ATOM 1036 C CA . ILE A 1 126 ? 37.388 17.130 51.850 1.00 15.91 126 ILE A CA 1
ATOM 1037 C C . ILE A 1 126 ? 37.482 15.606 51.715 1.00 14.83 126 ILE A C 1
ATOM 1038 O O . ILE A 1 126 ? 36.673 15.009 51.007 1.00 12.94 126 ILE A O 1
ATOM 1043 N N . ASP A 1 127 ? 38.455 14.962 52.345 1.00 15.25 127 ASP A N 1
ATOM 1044 C CA . ASP A 1 127 ? 38.504 13.498 52.261 1.00 15.94 127 ASP A CA 1
ATOM 1045 C C . ASP A 1 127 ? 37.818 12.905 53.494 1.00 14.74 127 ASP A C 1
ATOM 1046 O O . ASP A 1 127 ? 37.475 13.633 54.429 1.00 13.42 127 ASP A O 1
ATOM 1051 N N . LYS A 1 128 ? 37.616 11.595 53.488 1.00 16.08 128 LYS A N 1
ATOM 1052 C CA . LYS A 1 128 ? 36.843 10.919 54.521 1.00 16.98 128 LYS A CA 1
ATOM 1053 C C . LYS A 1 128 ? 37.425 11.107 55.911 1.00 19.17 128 LYS A C 1
ATOM 1054 O O . LYS A 1 128 ? 36.703 11.296 56.900 1.00 19.61 128 LYS A O 1
ATOM 1060 N N . HIS A 1 129 ? 38.746 11.098 56.050 1.00 19.47 129 HIS A N 1
ATOM 1061 C CA . HIS A 1 129 ? 39.377 11.306 57.334 1.00 20.88 129 HIS A CA 1
ATOM 1062 C C . HIS A 1 129 ? 39.236 12.744 57.837 1.00 20.07 129 HIS A C 1
ATOM 1063 O O . HIS A 1 129 ? 38.930 12.927 59.019 1.00 18.17 129 HIS A O 1
ATOM 1070 N N . GLU A 1 130 ? 39.458 13.731 56.975 1.00 17.46 130 GLU A N 1
ATOM 1071 C CA . GLU A 1 130 ? 39.238 15.143 57.318 1.00 16.15 130 GLU A CA 1
ATOM 1072 C C . GLU A 1 130 ? 37.817 15.354 57.838 1.00 16.85 130 GLU A C 1
ATOM 1073 O O . GLU A 1 130 ? 37.537 16.012 58.843 1.00 15.01 130 GLU A O 1
ATOM 1079 N N . TYR A 1 131 ? 36.846 14.785 57.134 1.00 14.87 131 TYR A N 1
ATOM 1080 C CA . TYR A 1 131 ? 35.427 14.896 57.416 1.00 16.21 131 TYR A CA 1
ATOM 1081 C C . TYR A 1 131 ? 35.024 14.339 58.767 1.00 16.72 131 TYR A C 1
ATOM 1082 O O . TYR A 1 131 ? 34.353 14.994 59.571 1.00 16.53 131 TYR A O 1
ATOM 1091 N N . SER A 1 132 ? 35.398 13.094 59.055 1.00 16.85 132 SER A N 1
ATOM 1092 C CA . SER A 1 132 ? 34.967 12.531 60.336 1.00 17.43 132 SER A CA 1
ATOM 1093 C C . SER A 1 132 ? 35.730 13.184 61.487 1.00 19.22 132 SER A C 1
ATOM 1094 O O . SER A 1 132 ? 35.203 13.259 62.600 1.00 16.85 132 SER A O 1
ATOM 1097 N N . THR A 1 133 ? 36.960 13.633 61.234 1.00 16.49 133 THR A N 1
ATOM 1098 C CA . THR A 1 133 ? 37.724 14.386 62.238 1.00 18.22 133 THR A CA 1
ATOM 1099 C C . THR A 1 133 ? 36.960 15.614 62.722 1.00 17.64 133 THR A C 1
ATOM 1100 O O . THR A 1 133 ? 36.883 15.916 63.925 1.00 20.23 133 THR A O 1
ATOM 1104 N N . VAL A 1 134 ? 36.372 16.331 61.765 1.00 16.98 134 VAL A N 1
ATOM 1105 C CA . VAL A 1 134 ? 35.567 17.491 62.124 1.00 17.00 134 VAL A CA 1
ATOM 1106 C C . VAL A 1 134 ? 34.223 17.065 62.716 1.00 16.75 134 VAL A C 1
ATOM 1107 O O . VAL A 1 134 ? 33.920 17.573 63.809 1.00 18.05 134 VAL A O 1
ATOM 1111 N N . TYR A 1 135 ? 33.415 16.228 62.080 1.00 16.19 135 TYR A N 1
ATOM 1112 C CA . TYR A 1 135 ? 32.043 16.112 62.619 1.00 15.84 135 TYR A CA 1
ATOM 1113 C C . TYR A 1 135 ? 32.032 15.270 63.878 1.00 15.14 135 TYR A C 1
ATOM 1114 O O . TYR A 1 135 ? 31.168 15.487 64.732 1.00 15.44 135 TYR A O 1
ATOM 1123 N N . MET A 1 136 ? 32.992 14.357 64.011 1.00 14.31 136 MET A N 1
ATOM 1124 C CA . MET A 1 136 ? 33.075 13.610 65.264 1.00 14.95 136 MET A CA 1
ATOM 1125 C C . MET A 1 136 ? 33.331 14.550 66.449 1.00 16.22 136 MET A C 1
ATOM 1126 O O . MET A 1 136 ? 32.867 14.263 67.554 1.00 16.13 136 MET A O 1
ATOM 1131 N N . SER A 1 137 ? 34.067 15.632 66.200 1.00 15.39 137 SER A N 1
ATOM 1132 C CA . SER A 1 137 ? 34.281 16.632 67.248 1.00 18.28 137 SER A CA 1
ATOM 1133 C C . SER A 1 137 ? 32.995 17.319 67.690 1.00 19.22 137 SER A C 1
ATOM 1134 O O . SER A 1 137 ? 32.963 17.904 68.782 1.00 20.32 137 SER A O 1
ATOM 1137 N N . TYR A 1 138 ? 31.914 17.268 66.915 1.00 19.67 138 TYR A N 1
ATOM 1138 C CA . TYR A 1 138 ? 30.627 17.856 67.255 1.00 20.61 138 TYR A CA 1
ATOM 1139 C C . TYR A 1 138 ? 29.671 16.818 67.833 1.00 21.68 138 TYR A C 1
ATOM 1140 O O . TYR A 1 138 ? 28.489 17.104 68.015 1.00 23.68 138 TYR A O 1
ATOM 1149 N N . GLY A 1 139 ? 30.146 15.612 68.130 1.00 19.60 139 GLY A N 1
ATOM 1150 C CA . GLY A 1 139 ? 29.285 14.604 68.722 1.00 20.17 139 GLY A CA 1
ATOM 1151 C C . GLY A 1 139 ? 28.678 13.670 67.688 1.00 18.81 139 GLY A C 1
ATOM 1152 O O . GLY A 1 139 ? 27.892 12.805 68.063 1.00 19.47 139 GLY A O 1
ATOM 1153 N N . ILE A 1 140 ? 29.003 13.808 66.394 1.00 18.28 140 ILE A N 1
ATOM 1154 C CA . ILE A 1 140 ? 28.435 12.887 65.401 1.00 17.80 140 ILE A CA 1
ATOM 1155 C C . ILE A 1 140 ? 29.171 11.554 65.476 1.00 17.35 140 ILE A C 1
ATOM 1156 O O . ILE A 1 140 ? 30.417 11.540 65.441 1.00 16.33 140 ILE A O 1
ATOM 1161 N N . PRO A 1 141 ? 28.459 10.428 65.603 1.00 17.65 141 PRO A N 1
ATOM 1162 C CA . PRO A 1 141 ? 29.132 9.138 65.687 1.00 17.52 141 PRO A CA 1
ATOM 1163 C C . PRO A 1 141 ? 29.952 8.863 64.430 1.00 17.84 141 PRO A C 1
ATOM 1164 O O . PRO A 1 141 ? 29.590 9.255 63.324 1.00 17.40 141 PRO A O 1
ATOM 1168 N N . LYS A 1 142 ? 31.065 8.159 64.611 1.00 17.53 142 LYS A N 1
ATOM 1169 C CA . LYS A 1 142 ? 31.929 7.862 63.475 1.00 17.82 142 LYS A CA 1
ATOM 1170 C C . LYS A 1 142 ? 31.168 7.112 62.392 1.00 17.91 142 LYS A C 1
ATOM 1171 O O . LYS A 1 142 ? 31.319 7.373 61.190 1.00 17.33 142 LYS A O 1
ATOM 1177 N N . SER A 1 143 ? 30.325 6.164 62.793 1.00 17.81 143 SER A N 1
ATOM 1178 C CA . SER A 1 143 ? 29.587 5.399 61.785 1.00 18.42 143 SER A CA 1
ATOM 1179 C C . SER A 1 143 ? 28.627 6.292 61.022 1.00 18.72 143 SER A C 1
ATOM 1180 O O . SER A 1 143 ? 28.338 6.011 59.862 1.00 18.59 143 SER A O 1
ATOM 1183 N N . ASP A 1 144 ? 28.116 7.366 61.616 1.00 17.22 144 ASP A N 1
ATOM 1184 C CA . ASP A 1 144 ? 27.264 8.295 60.873 1.00 17.29 144 ASP A CA 1
ATOM 1185 C C . ASP A 1 144 ? 28.092 9.302 60.074 1.00 17.70 144 ASP A C 1
ATOM 1186 O O . ASP A 1 144 ? 27.599 9.942 59.146 1.00 17.30 144 ASP A O 1
ATOM 1191 N N . CYS A 1 145 ? 29.364 9.465 60.428 1.00 15.74 145 CYS A N 1
ATOM 1192 C CA . CYS A 1 145 ? 30.259 10.273 59.599 1.00 15.74 145 CYS A CA 1
ATOM 1193 C C . CYS A 1 145 ? 30.654 9.461 58.358 1.00 16.19 145 CYS A C 1
ATOM 1194 O O . CYS A 1 145 ? 30.689 10.005 57.244 1.00 16.87 145 CYS A O 1
ATOM 1197 N N . ASP A 1 146 ? 30.942 8.180 58.552 1.00 16.70 146 ASP A N 1
ATOM 1198 C CA . ASP A 1 146 ? 31.436 7.403 57.415 1.00 18.66 146 ASP A CA 1
ATOM 1199 C C . ASP A 1 146 ? 30.339 7.100 56.404 1.00 19.26 146 ASP A C 1
ATOM 1200 O O . ASP A 1 146 ? 30.611 7.096 55.203 1.00 19.35 146 ASP A O 1
ATOM 1205 N N . ALA A 1 147 ? 29.140 6.849 56.897 1.00 17.40 147 ALA A N 1
ATOM 1206 C CA . ALA A 1 147 ? 28.019 6.570 56.003 1.00 17.74 147 ALA A CA 1
ATOM 1207 C C . ALA A 1 147 ? 27.648 7.830 55.225 1.00 15.86 147 ALA A C 1
ATOM 1208 O O . ALA A 1 147 ? 27.356 7.843 54.030 1.00 17.16 147 ALA A O 1
ATOM 1210 N N . ALA A 1 148 ? 27.648 8.949 55.952 1.00 14.27 148 ALA A N 1
ATOM 1211 C CA . ALA A 1 148 ? 27.325 10.225 55.321 1.00 13.89 148 ALA A CA 1
ATOM 1212 C C . ALA A 1 148 ? 28.367 10.566 54.254 1.00 15.80 148 ALA A C 1
ATOM 1213 O O . ALA A 1 148 ? 27.974 10.988 53.172 1.00 16.38 148 ALA A O 1
ATOM 1215 N N . PHE A 1 149 ? 29.647 10.379 54.556 1.00 14.14 149 PHE A N 1
ATOM 1216 C CA . PHE A 1 149 ? 30.680 10.656 53.568 1.00 15.59 149 PHE A CA 1
ATOM 1217 C C . PHE A 1 149 ? 30.475 9.885 52.266 1.00 16.35 149 PH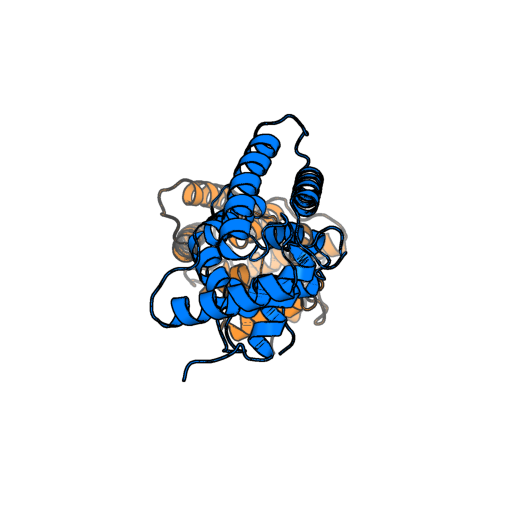E A C 1
ATOM 1218 O O . PHE A 1 149 ? 30.509 10.407 51.136 1.00 17.68 149 PHE A O 1
ATOM 1226 N N . ASP A 1 150 ? 30.250 8.580 52.355 1.00 17.62 150 ASP A N 1
ATOM 1227 C CA . ASP A 1 150 ? 29.997 7.809 51.133 1.00 19.03 150 ASP A CA 1
ATOM 1228 C C . ASP A 1 150 ? 28.782 8.340 50.383 1.00 21.09 150 ASP A C 1
ATOM 1229 O O . ASP A 1 150 ? 28.726 8.336 49.153 1.00 21.58 150 ASP A O 1
ATOM 1234 N N . THR A 1 151 ? 27.768 8.809 51.122 1.00 20.00 151 THR A N 1
ATOM 1235 C CA . THR A 1 151 ? 26.567 9.305 50.465 1.00 19.19 151 THR A CA 1
ATOM 1236 C C . THR A 1 151 ? 26.889 10.587 49.710 1.00 19.80 151 THR A C 1
ATOM 1237 O O . THR A 1 151 ? 26.505 10.816 48.572 1.00 18.81 151 THR A O 1
ATOM 1241 N N . LEU A 1 152 ? 27.629 11.453 50.405 1.00 17.12 152 LEU A N 1
ATOM 1242 C CA . LEU A 1 152 ? 27.937 12.759 49.875 1.00 17.56 152 LEU A CA 1
ATOM 1243 C C . LEU A 1 152 ? 28.852 12.697 48.653 1.00 19.33 152 LEU A C 1
ATOM 1244 O O . LEU A 1 152 ? 28.631 13.492 47.737 1.00 20.21 152 LEU A O 1
ATOM 1249 N N . SER A 1 153 ? 29.822 11.810 48.677 1.00 19.46 153 SER A N 1
ATOM 1250 C CA . SER A 1 153 ? 30.768 11.636 47.577 1.00 20.62 153 SER A CA 1
ATOM 1251 C C . SER A 1 153 ? 30.245 10.659 46.529 1.00 23.38 153 SER A C 1
ATOM 1252 O O . SER A 1 153 ? 30.970 10.234 45.623 1.00 23.78 153 SER A O 1
ATOM 1255 N N . ASP A 1 154 ? 28.995 10.239 46.629 1.00 24.95 154 ASP A N 1
ATOM 1256 C CA . ASP A 1 154 ? 28.391 9.241 45.751 1.00 27.77 154 ASP A CA 1
ATOM 1257 C C . ASP A 1 154 ? 29.201 7.954 45.717 1.00 26.52 154 ASP A C 1
ATOM 1258 O O . ASP A 1 154 ? 29.485 7.435 44.639 1.00 28.00 154 ASP A O 1
ATOM 1263 N N . GLY A 1 155 ? 29.607 7.425 46.861 1.00 25.48 155 GLY A N 1
ATOM 1264 C CA . GLY A 1 155 ? 30.452 6.249 46.960 1.00 26.13 155 GLY A CA 1
ATOM 1265 C C . GLY A 1 155 ? 31.781 6.464 46.257 1.00 27.06 155 GLY A C 1
ATOM 1266 O O . GLY A 1 155 ? 32.369 5.524 45.731 1.00 27.15 155 GLY A O 1
ATOM 1267 N N . GLY A 1 156 ? 32.282 7.702 46.210 1.00 24.11 156 GLY A N 1
ATOM 1268 C CA . GLY A 1 156 ? 33.553 7.996 45.589 1.00 23.15 156 GLY A CA 1
ATOM 1269 C C . GLY A 1 156 ? 33.525 8.465 44.165 1.00 23.37 156 GLY A C 1
ATOM 1270 O O . GLY A 1 156 ? 34.574 8.725 43.580 1.00 25.16 156 GLY A O 1
ATOM 1271 N N . LYS A 1 157 ? 32.361 8.614 43.546 1.00 23.25 157 LYS A N 1
ATOM 1272 C CA . LYS A 1 157 ? 32.329 9.066 42.164 1.00 24.41 157 LYS A CA 1
ATOM 1273 C C . LYS A 1 157 ? 32.410 10.590 42.080 1.00 24.70 157 LYS A C 1
ATOM 1274 O O . LYS A 1 157 ? 32.684 11.116 41.009 1.00 25.39 157 LYS A O 1
ATOM 1280 N N . THR A 1 158 ? 32.159 11.268 43.194 1.00 20.66 158 THR A N 1
ATOM 1281 C CA . THR A 1 158 ? 32.262 12.718 43.236 1.00 20.59 158 THR A CA 1
ATOM 1282 C C . THR A 1 158 ? 33.275 13.126 44.309 1.00 21.37 158 THR A C 1
ATOM 1283 O O . THR A 1 158 ? 33.224 12.566 45.406 1.00 20.01 158 THR A O 1
ATOM 1287 N N . MET A 1 159 ? 34.175 14.051 43.983 1.00 20.01 159 MET A N 1
ATOM 1288 C CA . MET A 1 159 ? 35.120 14.665 44.896 1.00 19.24 159 MET A CA 1
ATOM 1289 C C . MET A 1 159 ? 34.395 15.740 45.713 1.00 16.54 159 MET A C 1
ATOM 1290 O O . MET A 1 159 ? 33.711 16.605 45.156 1.00 17.99 159 MET A O 1
ATOM 1295 N N . VAL A 1 160 ? 34.561 15.685 47.025 1.00 16.53 160 VAL A N 1
ATOM 1296 C CA . VAL A 1 160 ? 33.892 16.732 47.807 1.00 15.59 160 VAL A CA 1
ATOM 1297 C C . VAL A 1 160 ? 34.722 18.011 47.839 1.00 16.72 160 VAL A C 1
ATOM 1298 O O . VAL A 1 160 ? 35.435 18.358 48.775 1.00 15.49 160 VAL A O 1
ATOM 1302 N N . THR A 1 161 ? 34.606 18.755 46.748 1.00 16.01 161 THR A N 1
ATOM 1303 C CA . THR A 1 161 ? 35.282 20.027 46.593 1.00 14.53 161 THR A CA 1
ATOM 1304 C C . THR A 1 161 ? 34.502 21.156 47.243 1.00 15.33 161 THR A C 1
ATOM 1305 O O . THR A 1 161 ? 33.389 20.885 47.673 1.00 15.71 161 THR A O 1
ATOM 1309 N N . ARG A 1 162 ? 35.077 22.362 47.261 1.00 14.27 162 ARG A N 1
ATOM 1310 C CA . ARG A 1 162 ? 34.350 23.540 47.746 1.00 14.19 162 ARG A CA 1
ATOM 1311 C C . ARG A 1 162 ? 32.987 23.663 47.096 1.00 17.12 162 ARG A C 1
ATOM 1312 O O . ARG A 1 162 ? 31.957 23.865 47.737 1.00 15.72 162 ARG A O 1
ATOM 1326 N N . GLU A 1 163 ? 32.894 23.533 45.770 1.00 17.30 163 GLU A N 1
ATOM 1327 C CA . GLU A 1 163 ? 31.614 23.755 45.097 1.00 17.47 163 GLU A CA 1
ATOM 1328 C C . GLU A 1 163 ? 30.589 22.683 45.435 1.00 17.59 163 GLU A C 1
ATOM 1329 O O . GLU A 1 163 ? 29.408 22.969 45.649 1.00 16.88 163 GLU A O 1
ATOM 1335 N N . ILE A 1 164 ? 31.037 21.428 45.472 1.00 13.84 164 ILE A N 1
ATOM 1336 C CA . ILE A 1 164 ? 30.149 20.348 45.905 1.00 14.63 164 ILE A CA 1
ATOM 1337 C C . ILE A 1 164 ? 29.655 20.522 47.339 1.00 15.59 164 ILE A C 1
ATOM 1338 O O . ILE A 1 164 ? 28.462 20.349 47.588 1.00 17.90 164 ILE A O 1
ATOM 1343 N N . PHE A 1 165 ? 30.529 20.845 48.276 1.00 14.65 165 PHE A N 1
ATOM 1344 C CA . PHE A 1 165 ? 30.141 21.174 49.644 1.00 15.23 165 PHE A CA 1
ATOM 1345 C C . PHE A 1 165 ? 29.124 22.312 49.660 1.00 16.89 165 PHE A C 1
ATOM 1346 O O . PHE A 1 165 ? 28.101 22.312 50.352 1.00 16.23 165 PHE A O 1
ATOM 1354 N N . ALA A 1 166 ? 29.352 23.346 48.861 1.00 16.18 166 ALA A N 1
ATOM 1355 C CA . ALA A 1 166 ? 28.437 24.487 48.834 1.00 18.21 166 ALA A CA 1
ATOM 1356 C C . ALA A 1 166 ? 27.043 24.067 48.383 1.00 18.97 166 ALA A C 1
ATOM 1357 O O . ALA A 1 166 ? 26.053 24.514 48.974 1.00 20.22 166 ALA A O 1
ATOM 1359 N N . ARG A 1 167 ? 26.916 23.215 47.366 1.00 17.41 167 ARG A N 1
ATOM 1360 C CA . ARG A 1 167 ? 25.617 22.790 46.866 1.00 18.40 167 ARG A CA 1
ATOM 1361 C C . ARG A 1 167 ? 24.897 21.915 47.902 1.00 17.89 167 ARG A C 1
ATOM 1362 O O . ARG A 1 167 ? 23.684 21.959 48.120 1.00 18.73 167 ARG A O 1
ATOM 1370 N N . LEU A 1 168 ? 25.698 21.079 48.541 1.00 17.39 168 LEU A N 1
ATOM 1371 C CA . LEU A 1 168 ? 25.156 20.116 49.505 1.00 16.60 168 LEU A CA 1
ATOM 1372 C C . LEU A 1 168 ? 24.609 20.916 50.698 1.00 18.39 168 LEU A C 1
ATOM 1373 O O . LEU A 1 168 ? 23.539 20.602 51.201 1.00 17.93 168 LEU A O 1
ATOM 1378 N N . TRP A 1 169 ? 25.354 21.925 51.102 1.00 17.34 169 TRP A N 1
ATOM 1379 C CA . TRP A 1 169 ? 25.025 22.880 52.146 1.00 21.03 169 TRP A CA 1
ATOM 1380 C C . TRP A 1 169 ? 23.654 23.515 51.930 1.00 21.49 169 TRP A C 1
ATOM 1381 O O . TRP A 1 169 ? 22.784 23.455 52.808 1.00 21.39 169 TRP A O 1
ATOM 1392 N N . THR A 1 170 ? 23.433 24.120 50.764 1.00 21.58 170 THR A N 1
ATOM 1393 C CA . THR A 1 170 ? 22.112 24.633 50.421 1.00 22.67 170 THR A CA 1
ATOM 1394 C C . THR A 1 170 ? 21.038 23.564 50.549 1.00 23.56 170 THR A C 1
ATOM 1395 O O . THR A 1 170 ? 19.998 23.737 51.173 1.00 22.61 170 THR A O 1
ATOM 1399 N N . GLU A 1 171 ? 21.270 22.413 49.911 1.00 23.17 171 GLU A N 1
ATOM 1400 C CA . GLU A 1 171 ? 20.287 21.339 49.953 1.00 22.47 171 GLU A CA 1
ATOM 1401 C C . GLU A 1 171 ? 19.928 20.918 51.376 1.00 23.40 171 GLU A C 1
ATOM 1402 O O . GLU A 1 171 ? 18.753 20.625 51.643 1.00 21.88 171 GLU A O 1
ATOM 1408 N N . TYR A 1 172 ? 20.883 20.869 52.304 1.00 19.59 172 TYR A N 1
ATOM 1409 C CA . TYR A 1 172 ? 20.570 20.508 53.689 1.00 19.79 172 TYR A CA 1
ATOM 1410 C C . TYR A 1 172 ? 19.453 21.405 54.234 1.00 20.14 172 TYR A C 1
ATOM 1411 O O . TYR A 1 172 ? 18.489 20.879 54.813 1.00 21.19 172 TYR A O 1
ATOM 1420 N N . PHE A 1 173 ? 19.652 22.709 54.124 1.00 21.60 173 PHE A N 1
ATOM 1421 C CA . PHE A 1 173 ? 18.801 23.714 54.754 1.00 23.36 173 PHE A CA 1
ATOM 1422 C C . PHE A 1 173 ? 17.474 23.912 54.054 1.00 25.58 173 PHE A C 1
ATOM 1423 O O . PHE A 1 173 ? 16.463 24.382 54.590 1.00 25.51 173 PHE A O 1
ATOM 1431 N N . VAL A 1 174 ? 17.373 23.558 52.770 1.00 26.13 174 VAL A N 1
ATOM 1432 C CA . VAL A 1 174 ? 16.120 23.971 52.127 1.00 26.44 174 VAL A CA 1
ATOM 1433 C C . VAL A 1 174 ? 15.385 22.783 51.560 1.00 26.98 174 VAL A C 1
ATOM 1434 O O . VAL A 1 174 ? 14.172 22.811 51.388 1.00 25.93 174 VAL A O 1
ATOM 1438 N N . SER A 1 175 ? 16.133 21.715 51.264 1.00 26.35 175 SER A N 1
ATOM 1439 C CA . SER A 1 175 ? 15.395 20.646 50.597 1.00 26.47 175 SER A CA 1
ATOM 1440 C C . SER A 1 175 ? 14.349 19.983 51.485 1.00 27.83 175 SER A C 1
ATOM 1441 O O . SER A 1 175 ? 14.583 19.683 52.663 1.00 24.27 175 SER A O 1
ATOM 1444 N N . ASN A 1 176 ? 13.188 19.738 50.867 1.00 27.53 176 ASN A N 1
ATOM 1445 C CA . ASN A 1 176 ? 12.138 18.962 51.525 1.00 29.60 176 ASN A CA 1
ATOM 1446 C C . ASN A 1 176 ? 12.172 17.509 51.062 1.00 29.93 176 ASN A C 1
ATOM 1447 O O . ASN A 1 176 ? 11.306 16.723 51.436 1.00 30.34 176 ASN A O 1
ATOM 1452 N N . ASP A 1 177 ? 13.155 17.103 50.262 1.00 28.52 177 ASP A N 1
ATOM 1453 C CA . ASP A 1 177 ? 13.274 15.736 49.772 1.00 29.32 177 ASP A CA 1
ATOM 1454 C C . ASP A 1 177 ? 14.123 14.857 50.680 1.00 29.83 177 ASP A C 1
ATOM 1455 O O . ASP A 1 177 ? 15.331 15.045 50.802 1.00 29.33 177 ASP A O 1
ATOM 1460 N N . ARG A 1 178 ? 13.494 13.879 51.324 1.00 30.21 178 ARG A N 1
ATOM 1461 C CA . ARG A 1 178 ? 14.221 12.981 52.231 1.00 30.74 178 ARG A CA 1
ATOM 1462 C C . ARG A 1 178 ? 15.223 12.087 51.524 1.00 30.40 178 ARG A C 1
ATOM 1463 O O . ARG A 1 178 ? 16.105 11.510 52.165 1.00 30.36 178 ARG A O 1
ATOM 1471 N N . GLY A 1 179 ? 15.192 11.962 50.194 1.00 29.40 179 GLY A N 1
ATOM 1472 C CA . GLY A 1 179 ? 16.217 11.255 49.449 1.00 29.32 179 GLY A CA 1
ATOM 1473 C C . GLY A 1 179 ? 17.386 12.114 48.996 1.00 28.50 179 GLY A C 1
ATOM 1474 O O . GLY A 1 179 ? 18.335 11.653 48.343 1.00 29.21 179 GLY A O 1
ATOM 1475 N N . ALA A 1 180 ? 17.405 13.402 49.316 1.00 26.50 180 ALA A N 1
ATOM 1476 C CA . ALA A 1 180 ? 18.512 14.270 48.908 1.00 25.55 180 ALA A CA 1
ATOM 1477 C C . ALA A 1 180 ? 19.776 13.972 49.707 1.00 24.23 180 ALA A C 1
ATOM 1478 O O . ALA A 1 180 ? 19.716 13.722 50.910 1.00 23.57 180 ALA A O 1
ATOM 1480 N N . LYS A 1 181 ? 20.911 13.981 49.018 1.00 22.37 181 LYS A N 1
ATOM 1481 C CA . LYS A 1 181 ? 22.234 13.713 49.554 1.00 21.37 181 LYS A CA 1
ATOM 1482 C C . LYS A 1 181 ? 22.632 14.731 50.632 1.00 17.71 181 LYS A C 1
ATOM 1483 O O . LYS A 1 181 ? 23.264 14.358 51.616 1.00 17.74 181 LYS A O 1
ATOM 1489 N N . GLY A 1 182 ? 22.274 15.980 50.378 1.00 17.42 182 GLY A N 1
ATOM 1490 C CA . GLY A 1 182 ? 22.597 17.129 51.208 1.00 17.86 182 GLY A CA 1
ATOM 1491 C C . GLY A 1 182 ? 21.984 17.005 52.592 1.00 16.00 182 GLY A C 1
ATOM 1492 O O . GLY A 1 182 ? 22.471 17.626 53.539 1.00 15.88 182 GLY A O 1
ATOM 1493 N N . ASN A 1 183 ? 20.930 16.198 52.699 1.00 14.86 183 ASN A N 1
ATOM 1494 C CA . ASN A 1 183 ? 20.382 15.890 54.028 1.00 16.19 183 ASN A CA 1
ATOM 1495 C C . ASN A 1 183 ? 21.428 15.324 54.984 1.00 15.88 183 ASN A C 1
ATOM 1496 O O . ASN A 1 183 ? 21.306 15.484 56.201 1.00 17.91 183 ASN A O 1
ATOM 1501 N N . HIS A 1 184 ? 22.463 14.657 54.477 1.00 16.00 184 HIS A N 1
ATOM 1502 C CA . HIS A 1 184 ? 23.463 14.034 55.346 1.00 15.87 184 HIS A CA 1
ATOM 1503 C C . HIS A 1 184 ? 24.754 14.821 55.477 1.00 16.35 184 HIS A C 1
ATOM 1504 O O . HIS A 1 184 ? 25.773 14.284 55.927 1.00 14.36 184 HIS A O 1
ATOM 1511 N N . LEU A 1 185 ? 24.740 16.106 55.126 1.00 16.19 185 LEU A N 1
ATOM 1512 C CA . LEU A 1 185 ? 25.989 16.869 55.141 1.00 17.18 185 LEU A CA 1
ATOM 1513 C C . LEU A 1 185 ? 26.641 16.912 56.522 1.00 16.88 185 LEU A C 1
ATOM 1514 O O . LEU A 1 185 ? 27.864 16.963 56.622 1.00 17.44 185 LEU A O 1
ATOM 1519 N N . PHE A 1 186 ? 25.870 16.905 57.601 1.00 18.31 186 PHE A N 1
ATOM 1520 C CA . PHE A 1 186 ? 26.377 17.022 58.974 1.00 17.55 186 PHE A CA 1
ATOM 1521 C C . PHE A 1 186 ? 26.157 15.715 59.729 1.00 18.24 186 PHE A C 1
ATOM 1522 O O . PHE A 1 186 ? 25.852 15.698 60.918 1.00 21.95 186 PHE A O 1
ATOM 1530 N N . GLY A 1 187 ? 26.304 14.620 59.013 1.00 17.75 187 GLY A N 1
ATOM 1531 C CA . GLY A 1 187 ? 26.140 13.279 59.524 1.00 17.60 187 GLY A CA 1
ATOM 1532 C C . GLY A 1 187 ? 24.843 12.656 59.045 1.00 18.76 187 GLY A C 1
ATOM 1533 O O . GLY A 1 187 ? 23.855 13.338 58.744 1.00 16.65 187 GLY A O 1
ATOM 1534 N N . THR A 1 188 ? 24.855 11.331 58.947 1.00 19.46 188 THR A N 1
ATOM 1535 C CA . THR A 1 188 ? 23.706 10.605 58.445 1.00 20.18 188 THR A CA 1
ATOM 1536 C C . THR A 1 188 ? 22.454 10.916 59.267 1.00 21.91 188 THR A C 1
ATOM 1537 O O . THR A 1 188 ? 22.520 10.857 60.494 1.00 20.61 188 THR A O 1
ATOM 1541 N N . LEU A 1 189 ? 21.370 11.223 58.572 1.00 20.55 189 LEU A N 1
ATOM 1542 C CA . LEU A 1 189 ? 20.018 11.307 59.108 1.00 21.64 189 LEU A CA 1
ATOM 1543 C C . LEU A 1 189 ? 19.309 9.977 58.869 1.00 23.28 189 LEU A C 1
ATOM 1544 O O . LEU A 1 189 ? 19.291 9.471 57.740 1.00 21.10 189 LEU A O 1
ATOM 1549 N N . LYS A 1 190 ? 18.735 9.388 59.909 1.00 25.04 190 LYS A N 1
ATOM 1550 C CA . LYS A 1 190 ? 17.985 8.152 59.684 1.00 27.46 190 LYS A CA 1
ATOM 1551 C C . LYS A 1 190 ? 16.607 8.565 59.174 1.00 29.26 190 LYS A C 1
ATOM 1552 O O . LYS A 1 190 ? 15.895 9.285 59.882 1.00 29.92 190 LYS A O 1
ATOM 1558 N N . LEU A 1 191 ? 16.257 8.136 57.971 1.00 32.42 191 LEU A N 1
ATOM 1559 C CA . LEU A 1 191 ? 15.048 8.614 57.299 1.00 34.98 191 LEU A CA 1
ATOM 1560 C C . LEU A 1 191 ? 14.179 7.481 56.765 1.00 36.90 191 LEU A C 1
ATOM 1561 O O . LEU A 1 191 ? 14.587 6.310 56.914 1.00 37.93 191 LEU A O 1
ATOM 1567 N N . ALA B 1 2 ? 64.887 -31.063 48.160 1.00 75.40 2 ALA B N 1
ATOM 1568 C CA . ALA B 1 2 ? 64.096 -31.409 49.336 1.00 75.39 2 ALA B CA 1
ATOM 1569 C C . ALA B 1 2 ? 62.622 -31.622 48.985 1.00 75.61 2 ALA B C 1
ATOM 1570 O O . ALA B 1 2 ? 62.308 -32.587 48.290 1.00 75.51 2 ALA B O 1
ATOM 1572 N N . ALA B 1 3 ? 61.761 -30.739 49.462 1.00 76.29 3 ALA B N 1
ATOM 1573 C CA . ALA B 1 3 ? 60.320 -30.793 49.524 1.00 77.42 3 ALA B CA 1
ATOM 1574 C C . ALA B 1 3 ? 59.546 -30.464 48.241 1.00 78.35 3 ALA B C 1
ATOM 1575 O O . ALA B 1 3 ? 60.107 -29.949 47.275 1.00 79.25 3 ALA B O 1
ATOM 1577 N N . HIS B 1 4 ? 58.273 -30.776 48.315 1.00 79.08 4 HIS B N 1
ATOM 1578 C CA . HIS B 1 4 ? 57.095 -30.763 47.478 1.00 78.85 4 HIS B CA 1
ATOM 1579 C C . HIS B 1 4 ? 56.126 -29.643 47.831 1.00 76.96 4 HIS B C 1
ATOM 1580 O O . HIS B 1 4 ? 56.465 -28.811 48.686 1.00 77.65 4 HIS B O 1
ATOM 1587 N N . GLN B 1 5 ? 54.915 -29.518 47.270 1.00 73.57 5 GLN B N 1
ATOM 1588 C CA . GLN B 1 5 ? 53.992 -28.509 47.809 1.00 69.42 5 GLN B CA 1
ATOM 1589 C C . GLN B 1 5 ? 52.536 -28.655 47.349 1.00 64.62 5 GLN B C 1
ATOM 1590 O O . GLN B 1 5 ? 51.924 -29.688 47.648 1.00 64.48 5 GLN B O 1
ATOM 1596 N N . LEU B 1 6 ? 52.000 -27.677 46.675 1.00 58.48 6 LEU B N 1
ATOM 1597 C CA . LEU B 1 6 ? 50.783 -27.036 46.282 1.00 52.47 6 LEU B CA 1
ATOM 1598 C C . LEU B 1 6 ? 49.560 -27.933 46.077 1.00 48.16 6 LEU B C 1
ATOM 1599 O O . LEU B 1 6 ? 49.574 -28.955 45.404 1.00 48.26 6 LEU B O 1
ATOM 1604 N N . SER B 1 7 ? 48.454 -27.489 46.675 1.00 42.68 7 SER B N 1
ATOM 1605 C CA . SER B 1 7 ? 47.140 -28.076 46.497 1.00 37.73 7 SER B CA 1
ATOM 1606 C C . SER B 1 7 ? 46.492 -27.481 45.248 1.00 35.95 7 SER B C 1
ATOM 1607 O O . SER B 1 7 ? 46.917 -26.414 44.806 1.00 33.84 7 SER B O 1
ATOM 1610 N N . ASP B 1 8 ? 45.479 -28.162 44.722 1.00 32.20 8 ASP B N 1
ATOM 1611 C CA . ASP B 1 8 ? 44.757 -27.597 43.596 1.00 3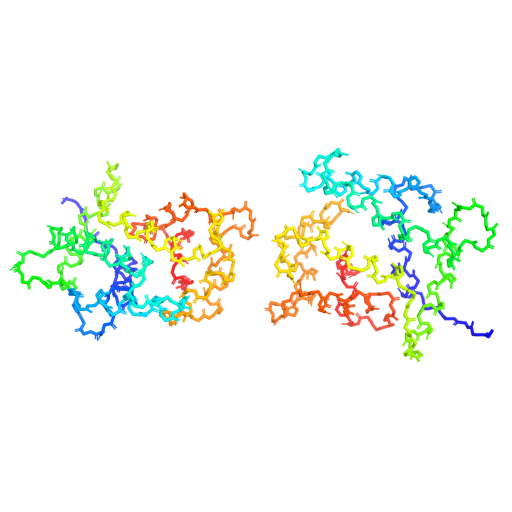1.26 8 ASP B CA 1
ATOM 1612 C C . ASP B 1 8 ? 44.170 -26.226 43.925 1.00 30.26 8 ASP B C 1
ATOM 1613 O O . ASP B 1 8 ? 44.172 -25.316 43.081 1.00 27.14 8 ASP B O 1
ATOM 1618 N N . PHE B 1 9 ? 43.644 -26.029 45.128 1.00 27.23 9 PHE B N 1
ATOM 1619 C CA . PHE B 1 9 ? 43.070 -24.716 45.454 1.00 27.29 9 PHE B CA 1
ATOM 1620 C C . PHE B 1 9 ? 44.106 -23.598 45.297 1.00 25.82 9 PHE B C 1
ATOM 1621 O O . PHE B 1 9 ? 43.784 -22.581 44.680 1.00 26.69 9 PHE B O 1
ATOM 1629 N N . GLN B 1 10 ? 45.291 -23.794 45.843 1.00 25.39 10 GLN B N 1
ATOM 1630 C CA . GLN B 1 10 ? 46.454 -22.937 45.793 1.00 24.76 10 GLN B CA 1
ATOM 1631 C C . GLN B 1 10 ? 46.981 -22.766 44.373 1.00 24.83 10 GLN B C 1
ATOM 1632 O O . GLN B 1 10 ? 47.319 -21.660 43.968 1.00 23.08 10 GLN B O 1
ATOM 1638 N N . ARG B 1 11 ? 47.085 -23.869 43.639 1.00 22.81 11 ARG B N 1
ATOM 1639 C CA . ARG B 1 11 ? 47.477 -23.822 42.245 1.00 22.66 11 ARG B CA 1
ATOM 1640 C C . ARG B 1 11 ? 46.521 -22.966 41.438 1.00 20.72 11 ARG B C 1
ATOM 1641 O O . ARG B 1 11 ? 46.948 -22.186 40.582 1.00 20.94 11 ARG B O 1
ATOM 1649 N N . ASN B 1 12 ? 45.215 -23.076 41.648 1.00 18.59 12 ASN B N 1
ATOM 1650 C CA . ASN B 1 12 ? 44.252 -22.346 40.844 1.00 20.30 12 ASN B CA 1
ATOM 1651 C C . ASN B 1 12 ? 44.434 -20.839 41.093 1.00 18.87 12 ASN B C 1
ATOM 1652 O O . ASN B 1 12 ? 44.407 -20.015 40.183 1.00 20.35 12 ASN B O 1
ATOM 1657 N N . LYS B 1 13 ? 44.605 -20.499 42.359 1.00 16.75 13 LYS B N 1
ATOM 1658 C CA . LYS B 1 13 ? 44.780 -19.094 42.744 1.00 19.04 13 LYS B CA 1
ATOM 1659 C C . LYS B 1 13 ? 45.994 -18.482 42.060 1.00 20.17 13 LYS B C 1
ATOM 1660 O O . LYS B 1 13 ? 45.929 -17.380 41.515 1.00 19.69 13 LYS B O 1
ATOM 1666 N N . ILE B 1 14 ? 47.080 -19.241 42.139 1.00 21.27 14 ILE B N 1
ATOM 1667 C CA . ILE B 1 14 ? 48.360 -18.794 41.608 1.00 22.09 14 ILE B CA 1
ATOM 1668 C C . ILE B 1 14 ? 48.343 -18.661 40.090 1.00 21.05 14 ILE B C 1
ATOM 1669 O O . ILE B 1 14 ? 48.933 -17.729 39.532 1.00 20.38 14 ILE B O 1
ATOM 1674 N N . LEU B 1 15 ? 47.668 -19.591 39.408 1.00 20.17 15 LEU B N 1
ATOM 1675 C CA . LEU B 1 15 ? 47.553 -19.546 37.954 1.00 19.86 15 LEU B CA 1
ATOM 1676 C C . LEU B 1 15 ? 46.735 -18.340 37.520 1.00 20.57 15 LEU B C 1
ATOM 1677 O O . LEU B 1 15 ? 46.941 -17.710 36.476 1.00 18.74 15 LEU B O 1
ATOM 1682 N N . ARG B 1 16 ? 45.737 -18.002 38.349 1.00 20.41 16 ARG B N 1
ATOM 1683 C CA . ARG B 1 16 ? 44.855 -16.903 37.975 1.00 23.20 16 ARG B CA 1
ATOM 1684 C C . ARG B 1 16 ? 45.651 -15.605 37.908 1.00 19.09 16 ARG B C 1
ATOM 1685 O O . ARG B 1 16 ? 45.468 -14.742 37.050 1.00 20.31 16 ARG B O 1
ATOM 1693 N N . VAL B 1 17 ? 46.601 -15.482 38.824 1.00 19.11 17 VAL B N 1
ATOM 1694 C CA . VAL B 1 17 ? 47.452 -14.289 38.778 1.00 18.40 17 VAL B CA 1
ATOM 1695 C C . VAL B 1 17 ? 48.362 -14.311 37.552 1.00 17.69 17 VAL B C 1
ATOM 1696 O O . VAL B 1 17 ? 48.516 -13.274 36.889 1.00 18.09 17 VAL B O 1
ATOM 1700 N N . PHE B 1 18 ? 48.950 -15.456 37.213 1.00 16.50 18 PHE B N 1
ATOM 1701 C CA . PHE B 1 18 ? 49.689 -15.546 35.947 1.00 15.10 18 PHE B CA 1
ATOM 1702 C C . PHE B 1 18 ? 48.835 -15.085 34.779 1.00 14.35 18 PHE B C 1
ATOM 1703 O O . PHE B 1 18 ? 49.227 -14.205 34.013 1.00 17.41 18 PHE B O 1
ATOM 1711 N N . ASN B 1 19 ? 47.679 -15.712 34.581 1.00 16.95 19 ASN B N 1
ATOM 1712 C CA . ASN B 1 19 ? 46.895 -15.517 33.371 1.00 17.50 19 ASN B CA 1
ATOM 1713 C C . ASN B 1 19 ? 46.173 -14.188 33.316 1.00 19.84 19 ASN B C 1
ATOM 1714 O O . ASN B 1 19 ? 45.971 -13.679 32.201 1.00 21.01 19 ASN B O 1
ATOM 1719 N N . THR B 1 20 ? 45.784 -13.656 34.472 1.00 20.95 20 THR B N 1
ATOM 1720 C CA . THR B 1 20 ? 45.010 -12.402 34.484 1.00 20.43 20 THR B CA 1
ATOM 1721 C C . THR B 1 20 ? 45.866 -11.168 34.660 1.00 20.41 20 THR B C 1
ATOM 1722 O O . THR B 1 20 ? 45.612 -10.137 34.042 1.00 19.40 20 THR B O 1
ATOM 1726 N N . PHE B 1 21 ? 46.894 -11.240 35.500 1.00 19.49 21 PHE B N 1
ATOM 1727 C CA . PHE B 1 21 ? 47.605 -10.017 35.855 1.00 21.20 21 PHE B CA 1
ATOM 1728 C C . PHE B 1 21 ? 49.012 -9.918 35.317 1.00 21.96 21 PHE B C 1
ATOM 1729 O O . PHE B 1 21 ? 49.462 -8.799 35.056 1.00 23.75 21 PHE B O 1
ATOM 1737 N N . TYR B 1 22 ? 49.715 -11.030 35.143 1.00 19.66 22 TYR B N 1
ATOM 1738 C CA . TYR B 1 22 ? 51.096 -11.034 34.673 1.00 18.94 22 TYR B CA 1
ATOM 1739 C C . TYR B 1 22 ? 51.249 -11.263 33.169 1.00 20.56 22 TYR B C 1
ATOM 1740 O O . TYR B 1 22 ? 52.020 -10.542 32.513 1.00 20.18 22 TYR B O 1
ATOM 1749 N N . ASP B 1 23 ? 50.533 -12.245 32.615 1.00 17.24 23 ASP B N 1
ATOM 1750 C CA . ASP B 1 23 ? 50.670 -12.519 31.180 1.00 17.17 23 ASP B CA 1
ATOM 1751 C C . ASP B 1 23 ? 49.724 -11.664 30.351 1.00 16.73 23 ASP B C 1
ATOM 1752 O O . ASP B 1 23 ? 48.730 -12.145 29.795 1.00 16.95 23 ASP B O 1
ATOM 1757 N N . CYS B 1 24 ? 50.046 -10.364 30.251 1.00 16.33 24 CYS B N 1
ATOM 1758 C CA . CYS B 1 24 ? 49.194 -9.397 29.579 1.00 16.28 24 CYS B CA 1
ATOM 1759 C C . CYS B 1 24 ? 49.001 -9.623 28.088 1.00 17.22 24 CYS B C 1
ATOM 1760 O O . CYS B 1 24 ? 47.984 -9.180 27.543 1.00 18.55 24 CYS B O 1
ATOM 1763 N N . ASN B 1 25 ? 49.915 -10.280 27.376 1.00 16.33 25 ASN B N 1
ATOM 1764 C CA . ASN B 1 25 ? 49.623 -10.506 25.955 1.00 17.82 25 ASN B CA 1
ATOM 1765 C C . ASN B 1 25 ? 49.080 -11.911 25.702 1.00 18.85 25 ASN B C 1
ATOM 1766 O O . ASN B 1 25 ? 48.863 -12.266 24.547 1.00 19.99 25 ASN B O 1
ATOM 1771 N N . HIS B 1 26 ? 48.840 -12.676 26.745 1.00 18.83 26 HIS B N 1
ATOM 1772 C CA . HIS B 1 26 ? 48.162 -13.957 26.748 1.00 19.66 26 HIS B CA 1
ATOM 1773 C C . HIS B 1 26 ? 48.867 -15.031 25.933 1.00 20.09 26 HIS B C 1
ATOM 1774 O O . HIS B 1 26 ? 48.164 -15.948 25.478 1.00 20.05 26 HIS B O 1
ATOM 1781 N N . ASP B 1 27 ? 50.169 -14.976 25.727 1.00 19.26 27 ASP B N 1
ATOM 1782 C CA . ASP B 1 27 ? 50.845 -15.992 24.916 1.00 18.78 27 ASP B CA 1
ATOM 1783 C C . ASP B 1 27 ? 51.250 -17.205 25.746 1.00 19.08 27 ASP B C 1
ATOM 1784 O O . ASP B 1 27 ? 51.803 -18.154 25.175 1.00 19.42 27 ASP B O 1
ATOM 1789 N N . GLY B 1 28 ? 51.008 -17.213 27.047 1.00 17.89 28 GLY B N 1
ATOM 1790 C CA . GLY B 1 28 ? 51.338 -18.358 27.884 1.00 16.71 28 GLY B CA 1
ATOM 1791 C C . GLY B 1 28 ? 52.672 -18.267 28.566 1.00 15.46 28 GLY B C 1
ATOM 1792 O O . GLY B 1 28 ? 53.058 -19.158 29.320 1.00 15.06 28 GLY B O 1
ATOM 1793 N N . VAL B 1 29 ? 53.449 -17.207 28.348 1.00 12.30 29 VAL B N 1
ATOM 1794 C CA . VAL B 1 29 ? 54.713 -17.021 29.037 1.00 13.39 29 VAL B CA 1
ATOM 1795 C C . VAL B 1 29 ? 54.838 -15.568 29.544 1.00 13.19 29 VAL B C 1
ATOM 1796 O O . VAL B 1 29 ? 54.337 -14.617 28.952 1.00 15.06 29 VAL B O 1
ATOM 1800 N N . ILE B 1 30 ? 55.538 -15.417 30.663 1.00 11.92 30 ILE B N 1
ATOM 1801 C CA . ILE B 1 30 ? 55.792 -14.048 31.122 1.00 14.36 30 ILE B CA 1
ATOM 1802 C C . ILE B 1 30 ? 57.175 -13.588 30.661 1.00 14.98 30 ILE B C 1
ATOM 1803 O O . ILE B 1 30 ? 58.199 -14.258 30.849 1.00 13.79 30 ILE B O 1
ATOM 1808 N N . GLU B 1 31 ? 57.176 -12.403 30.052 1.00 13.85 31 GLU B N 1
ATOM 1809 C CA . GLU B 1 31 ? 58.353 -11.689 29.598 1.00 15.54 31 GLU B CA 1
ATOM 1810 C C . GLU B 1 31 ? 58.288 -10.191 29.901 1.00 15.03 31 GLU B C 1
ATOM 1811 O O . GLU B 1 31 ? 57.239 -9.668 30.265 1.00 15.43 31 GLU B O 1
ATOM 1817 N N . TRP B 1 32 ? 59.418 -9.498 29.715 1.00 16.04 32 TRP B N 1
ATOM 1818 C CA . TRP B 1 32 ? 59.394 -8.046 29.878 1.00 15.26 32 TRP B CA 1
ATOM 1819 C C . TRP B 1 32 ? 58.331 -7.390 29.007 1.00 16.53 32 TRP B C 1
ATOM 1820 O O . TRP B 1 32 ? 57.714 -6.395 29.420 1.00 15.71 32 TRP B O 1
ATOM 1831 N N . ASP B 1 33 ? 58.029 -7.872 27.806 1.00 15.86 33 ASP B N 1
ATOM 1832 C CA . ASP B 1 33 ? 56.958 -7.334 26.988 1.00 15.14 33 ASP B CA 1
ATOM 1833 C C . ASP B 1 33 ? 55.615 -7.316 27.703 1.00 14.56 33 ASP B C 1
ATOM 1834 O O . ASP B 1 33 ? 54.808 -6.398 27.483 1.00 14.71 33 ASP B O 1
ATOM 1839 N N . ASP B 1 34 ? 55.333 -8.289 28.567 1.00 14.95 34 ASP B N 1
ATOM 1840 C CA . ASP B 1 34 ? 54.091 -8.225 29.333 1.00 15.39 34 ASP B CA 1
ATOM 1841 C C . ASP B 1 34 ? 54.114 -7.071 30.337 1.00 14.42 34 ASP B C 1
ATOM 1842 O O . ASP B 1 34 ? 53.086 -6.415 30.523 1.00 17.80 34 ASP B O 1
ATOM 1847 N N . PHE B 1 35 ? 55.247 -6.815 30.988 1.00 14.74 35 PHE B N 1
ATOM 1848 C CA . PHE B 1 35 ? 55.332 -5.674 31.913 1.00 15.47 35 PHE B CA 1
ATOM 1849 C C . PHE B 1 35 ? 55.147 -4.350 31.190 1.00 17.40 35 PHE B C 1
ATOM 1850 O O . PHE B 1 35 ? 54.578 -3.409 31.745 1.00 18.60 35 PHE B O 1
ATOM 1858 N N . GLU B 1 36 ? 55.617 -4.279 29.939 1.00 17.22 36 GLU B N 1
ATOM 1859 C CA . GLU B 1 36 ? 55.353 -3.042 29.183 1.00 18.16 36 GLU B CA 1
ATOM 1860 C C . GLU B 1 36 ? 53.870 -2.815 29.010 1.00 18.54 36 GLU B C 1
ATOM 1861 O O . GLU B 1 36 ? 53.297 -1.730 29.115 1.00 19.48 36 GLU B O 1
ATOM 1867 N N . LEU B 1 37 ? 53.157 -3.915 28.723 1.00 17.22 37 LEU B N 1
ATOM 1868 C CA . LEU B 1 37 ? 51.721 -3.757 28.561 1.00 16.96 37 LEU B CA 1
ATOM 1869 C C . LEU B 1 37 ? 51.054 -3.395 29.875 1.00 17.14 37 LEU B C 1
ATOM 1870 O O . LEU B 1 37 ? 50.113 -2.613 29.898 1.00 18.51 37 LEU B O 1
ATOM 1875 N N . ALA B 1 38 ? 51.542 -4.001 30.958 1.00 15.23 38 ALA B N 1
ATOM 1876 C CA . ALA B 1 38 ? 50.993 -3.723 32.270 1.00 16.69 38 ALA B CA 1
ATOM 1877 C C . ALA B 1 38 ? 51.174 -2.245 32.604 1.00 18.56 38 ALA B C 1
ATOM 1878 O O . ALA B 1 38 ? 50.239 -1.663 33.128 1.00 18.97 38 ALA B O 1
ATOM 1880 N N . ILE B 1 39 ? 52.343 -1.708 32.308 1.00 17.11 39 ILE B N 1
ATOM 1881 C CA . ILE B 1 39 ? 52.527 -0.272 32.565 1.00 19.82 39 ILE B CA 1
ATOM 1882 C C . ILE B 1 39 ? 51.478 0.572 31.860 1.00 20.57 39 ILE B C 1
ATOM 1883 O O . ILE B 1 39 ? 50.821 1.476 32.418 1.00 21.34 39 ILE B O 1
ATOM 1888 N N . LYS B 1 40 ? 51.272 0.298 30.578 1.00 20.20 40 LYS B N 1
ATOM 1889 C CA . LYS B 1 40 ? 50.274 1.017 29.807 1.00 22.50 40 LYS B CA 1
ATOM 1890 C C . LYS B 1 40 ? 48.873 0.822 30.348 1.00 21.99 40 LYS B C 1
ATOM 1891 O O . LYS B 1 40 ? 48.072 1.764 30.400 1.00 20.82 40 LYS B O 1
ATOM 1897 N N . LYS B 1 41 ? 48.523 -0.398 30.760 1.00 19.54 41 LYS B N 1
ATOM 1898 C CA . LYS B 1 41 ? 47.188 -0.642 31.301 1.00 20.18 41 LYS B CA 1
ATOM 1899 C C . LYS B 1 41 ? 46.927 0.164 32.569 1.00 18.94 41 LYS B C 1
ATOM 1900 O O . LYS B 1 41 ? 45.837 0.723 32.735 1.00 19.22 41 LYS B O 1
ATOM 1906 N N . ILE B 1 42 ? 47.886 0.238 33.475 1.00 19.10 42 ILE B N 1
ATOM 1907 C CA . ILE B 1 42 ? 47.794 1.011 34.713 1.00 20.24 42 ILE B CA 1
ATOM 1908 C C . ILE B 1 42 ? 47.687 2.508 34.456 1.00 20.93 42 ILE B C 1
ATOM 1909 O O . ILE B 1 42 ? 46.858 3.174 35.085 1.00 19.92 42 ILE B O 1
ATOM 1914 N N . CYS B 1 43 ? 48.491 3.059 33.555 1.00 21.50 43 CYS B N 1
ATOM 1915 C CA . CYS B 1 43 ? 48.394 4.477 33.206 1.00 20.48 43 CYS B CA 1
ATOM 1916 C C . CYS B 1 43 ? 47.015 4.799 32.678 1.00 21.49 43 CYS B C 1
ATOM 1917 O O . CYS B 1 43 ? 46.385 5.775 33.082 1.00 23.53 43 CYS B O 1
ATOM 1920 N N . ASN B 1 44 ? 46.578 3.953 31.753 1.00 22.03 44 ASN B N 1
ATOM 1921 C CA . ASN B 1 44 ? 45.313 4.224 31.074 1.00 23.47 44 ASN B CA 1
ATOM 1922 C C . ASN B 1 44 ? 44.156 4.176 32.056 1.00 26.35 44 ASN B C 1
ATOM 1923 O O . ASN B 1 44 ? 43.192 4.939 32.002 1.00 24.89 44 ASN B O 1
ATOM 1928 N N . LEU B 1 45 ? 44.255 3.207 32.968 1.00 25.31 45 LEU B N 1
ATOM 1929 C CA . LEU B 1 45 ? 43.213 3.025 33.968 1.00 27.55 45 LEU B CA 1
ATOM 1930 C C . LEU B 1 45 ? 43.128 4.263 34.864 1.00 27.20 45 LEU B C 1
ATOM 1931 O O . LEU B 1 45 ? 42.032 4.735 35.152 1.00 28.48 45 LEU B O 1
ATOM 1936 N N . HIS B 1 46 ? 44.296 4.744 35.289 1.00 24.60 46 HIS B N 1
ATOM 1937 C CA . HIS B 1 46 ? 44.363 5.900 36.181 1.00 24.10 46 HIS B CA 1
ATOM 1938 C C . HIS B 1 46 ? 44.479 7.229 35.444 1.00 24.12 46 HIS B C 1
ATOM 1939 O O . HIS B 1 46 ? 44.749 8.255 36.080 1.00 21.87 46 HIS B O 1
ATOM 1946 N N . SER B 1 47 ? 44.275 7.263 34.131 1.00 22.58 47 SER B N 1
ATOM 1947 C CA . SER B 1 47 ? 44.438 8.523 33.397 1.00 25.14 47 SER B CA 1
ATOM 1948 C C . SER B 1 47 ? 45.772 9.216 33.629 1.00 24.64 47 SER B C 1
ATOM 1949 O O . SER B 1 47 ? 45.852 10.453 33.654 1.00 26.08 47 SER B O 1
ATOM 1952 N N . TRP B 1 48 ? 46.849 8.460 33.792 1.00 24.34 48 TRP B N 1
ATOM 1953 C CA . TRP B 1 48 ? 48.204 8.974 33.886 1.00 22.95 48 TRP B CA 1
ATOM 1954 C C . TRP B 1 48 ? 48.820 9.003 32.475 1.00 23.82 48 TRP B C 1
ATOM 1955 O O . TRP B 1 48 ? 48.607 8.060 31.707 1.00 21.74 48 TRP B O 1
ATOM 1966 N N . PRO B 1 49 ? 49.568 10.032 32.109 1.00 24.78 49 PRO B N 1
ATOM 1967 C CA . PRO B 1 49 ? 50.172 10.007 30.772 1.00 24.89 49 PRO B CA 1
ATOM 1968 C C . PRO B 1 49 ? 51.358 9.051 30.745 1.00 25.89 49 PRO B C 1
ATOM 1969 O O . PRO B 1 49 ? 52.151 8.931 31.690 1.00 25.00 49 PRO B O 1
ATOM 1973 N N . THR B 1 50 ? 51.500 8.364 29.610 1.00 28.35 50 THR B N 1
ATOM 1974 C CA . THR B 1 50 ? 52.579 7.367 29.538 1.00 29.63 50 THR B CA 1
ATOM 1975 C C . THR B 1 50 ? 53.954 7.992 29.375 1.00 32.93 50 THR B C 1
ATOM 1976 O O . THR B 1 50 ? 54.943 7.261 29.229 1.00 33.19 50 THR B O 1
ATOM 1980 N N . ASP B 1 51 ? 54.051 9.325 29.413 1.00 33.67 51 ASP B N 1
ATOM 1981 C CA . ASP B 1 51 ? 55.394 9.915 29.407 1.00 34.91 51 ASP B CA 1
ATOM 1982 C C . ASP B 1 51 ? 55.669 10.752 30.645 1.00 35.64 51 ASP B C 1
ATOM 1983 O O . ASP B 1 51 ? 56.653 11.502 30.701 1.00 36.38 51 ASP B O 1
ATOM 1988 N N . GLY B 1 52 ? 54.834 10.666 31.682 1.00 34.70 52 GLY B N 1
ATOM 1989 C CA . GLY B 1 52 ? 55.062 11.490 32.867 1.00 33.06 52 GLY B CA 1
ATOM 1990 C C . GLY B 1 52 ? 55.832 10.795 33.961 1.00 33.93 52 GLY B C 1
ATOM 1991 O O . GLY B 1 52 ? 56.362 9.690 33.791 1.00 33.48 52 GLY B O 1
ATOM 1992 N N . LYS B 1 53 ? 55.926 11.407 35.146 1.00 32.32 53 LYS B N 1
ATOM 1993 C CA . LYS B 1 53 ? 56.780 10.795 36.162 1.00 33.39 53 LYS B CA 1
ATOM 1994 C C . LYS B 1 53 ? 56.196 9.545 36.817 1.00 32.44 53 LYS B C 1
ATOM 1995 O O . LYS B 1 53 ? 56.992 8.706 37.244 1.00 29.91 53 LYS B O 1
ATOM 2001 N N . LYS B 1 54 ? 54.881 9.422 36.934 1.00 30.63 54 LYS B N 1
ATOM 2002 C CA . LYS B 1 54 ? 54.230 8.266 37.547 1.00 31.57 54 LYS B CA 1
ATOM 2003 C C . LYS B 1 54 ? 54.483 7.033 36.669 1.00 29.17 54 LYS B C 1
ATOM 2004 O O . LYS B 1 54 ? 54.881 5.979 37.153 1.00 27.88 54 LYS B O 1
ATOM 2010 N N . HIS B 1 55 ? 54.264 7.234 35.377 1.00 28.09 55 HIS B N 1
ATOM 2011 C CA . HIS B 1 55 ? 54.627 6.223 34.390 1.00 28.17 55 HIS B CA 1
ATOM 2012 C C . HIS B 1 55 ? 56.065 5.765 34.594 1.00 28.60 55 HIS B C 1
ATOM 2013 O O . HIS B 1 55 ? 56.360 4.575 34.702 1.00 26.12 55 HIS B O 1
ATOM 2020 N N . ASN B 1 56 ? 56.981 6.722 34.647 1.00 28.47 56 ASN B N 1
ATOM 2021 C CA . ASN B 1 56 ? 58.394 6.393 34.781 1.00 29.51 56 ASN B CA 1
ATOM 2022 C C . ASN B 1 56 ? 58.735 5.710 36.090 1.00 28.97 56 ASN B C 1
ATOM 2023 O O . ASN B 1 56 ? 59.525 4.746 36.081 1.00 29.17 56 ASN B O 1
ATOM 2028 N N . GLU B 1 57 ? 58.209 6.113 37.230 1.00 28.54 57 GLU B N 1
ATOM 2029 C CA . GLU B 1 57 ? 58.548 5.416 38.478 1.00 28.51 57 GLU B CA 1
ATOM 2030 C C . GLU B 1 57 ? 57.957 4.000 38.497 1.00 26.96 57 GLU B C 1
ATOM 2031 O O . GLU B 1 57 ? 58.598 3.053 38.945 1.00 26.07 57 GLU B O 1
ATOM 2037 N N . ALA B 1 58 ? 56.731 3.878 37.999 1.00 24.42 58 ALA B N 1
ATOM 2038 C CA . ALA B 1 58 ? 56.065 2.597 37.852 1.00 24.22 58 ALA B CA 1
ATOM 2039 C C . ALA B 1 58 ? 56.859 1.655 36.951 1.00 25.10 58 ALA B C 1
ATOM 2040 O O . ALA B 1 58 ? 56.998 0.462 37.259 1.00 24.01 58 ALA B O 1
ATOM 2042 N N . ARG B 1 59 ? 57.373 2.200 35.848 1.00 24.81 59 ARG B N 1
ATOM 2043 C CA . ARG B 1 59 ? 58.155 1.338 34.948 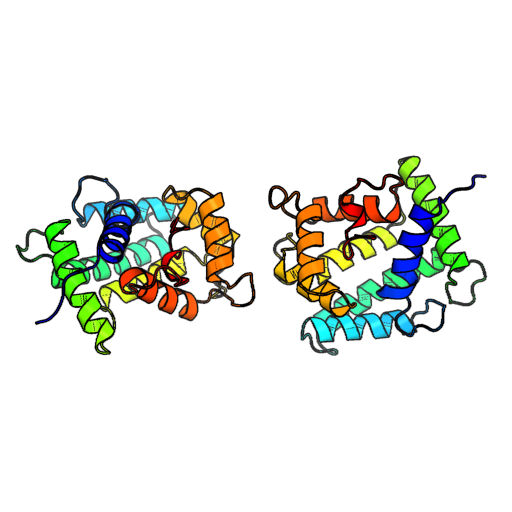1.00 24.81 59 ARG B CA 1
ATOM 2044 C C . ARG B 1 59 ? 59.455 0.908 35.620 1.00 24.82 59 ARG B C 1
ATOM 2045 O O . ARG B 1 59 ? 59.838 -0.258 35.426 1.00 25.68 59 ARG B O 1
ATOM 2053 N N . ALA B 1 60 ? 60.090 1.778 36.396 1.00 24.41 60 ALA B N 1
ATOM 2054 C CA . ALA B 1 60 ? 61.359 1.510 37.078 1.00 24.60 60 ALA B CA 1
ATOM 2055 C C . ALA B 1 60 ? 61.222 0.437 38.145 1.00 22.89 60 ALA B C 1
ATOM 2056 O O . ALA B 1 60 ? 62.032 -0.474 38.312 1.00 24.42 60 ALA B O 1
ATOM 2058 N N . THR B 1 61 ? 60.127 0.545 38.900 1.00 21.80 61 THR B N 1
ATOM 2059 C CA . THR B 1 61 ? 59.725 -0.496 39.841 1.00 21.95 61 THR B CA 1
ATOM 2060 C C . THR B 1 61 ? 59.449 -1.823 39.160 1.00 20.87 61 THR B C 1
ATOM 2061 O O . THR B 1 61 ? 59.798 -2.881 39.660 1.00 21.66 61 THR B O 1
ATOM 2065 N N . LEU B 1 62 ? 58.774 -1.791 38.006 1.00 19.21 62 LEU B N 1
ATOM 2066 C CA . LEU B 1 62 ? 58.408 -3.087 37.419 1.00 18.52 62 LEU B CA 1
ATOM 2067 C C . LEU B 1 62 ? 59.643 -3.757 36.849 1.00 19.89 62 LEU B C 1
ATOM 2068 O O . LEU B 1 62 ? 59.677 -4.982 36.821 1.00 19.39 62 LEU B O 1
ATOM 2073 N N . LYS B 1 63 ? 60.632 -2.955 36.447 1.00 20.52 63 LYS B N 1
ATOM 2074 C CA . LYS B 1 63 ? 61.894 -3.543 35.993 1.00 23.71 63 LYS B CA 1
ATOM 2075 C C . LYS B 1 63 ? 62.555 -4.358 37.084 1.00 23.56 63 LYS B C 1
ATOM 2076 O O . LYS B 1 63 ? 63.172 -5.392 36.812 1.00 22.84 63 LYS B O 1
ATOM 2082 N N . LEU B 1 64 ? 62.482 -3.920 38.334 1.00 23.23 64 LEU B N 1
ATOM 2083 C CA . LEU B 1 64 ? 63.114 -4.710 39.394 1.00 23.01 64 LEU B CA 1
ATOM 2084 C C . LEU B 1 64 ? 62.242 -5.903 39.760 1.00 22.67 64 LEU B C 1
ATOM 2085 O O . LEU B 1 64 ? 62.765 -6.921 40.226 1.00 22.10 64 LEU B O 1
ATOM 2090 N N . ILE B 1 65 ? 60.922 -5.784 39.558 1.00 22.43 65 ILE B N 1
ATOM 2091 C CA . ILE B 1 65 ? 60.072 -6.952 39.849 1.00 21.49 65 ILE B CA 1
ATOM 2092 C C . ILE B 1 65 ? 60.374 -8.044 38.822 1.00 21.42 65 ILE B C 1
ATOM 2093 O O . ILE B 1 65 ? 60.474 -9.231 39.144 1.00 20.35 65 ILE B O 1
ATOM 2098 N N . TRP B 1 66 ? 60.550 -7.664 37.560 1.00 21.21 66 TRP B N 1
ATOM 2099 C CA . TRP B 1 66 ? 60.872 -8.625 36.499 1.00 21.23 66 TRP B CA 1
ATOM 2100 C C . TRP B 1 66 ? 62.241 -9.253 36.705 1.00 22.57 66 TRP B C 1
ATOM 2101 O O . TRP B 1 66 ? 62.459 -10.467 36.538 1.00 20.83 66 TRP B O 1
ATOM 2112 N N . ASP B 1 67 ? 63.204 -8.426 37.089 1.00 24.69 67 ASP B N 1
ATOM 2113 C CA . ASP B 1 67 ? 64.537 -8.941 37.400 1.00 28.46 67 ASP B CA 1
ATOM 2114 C C . ASP B 1 67 ? 64.454 -10.031 38.456 1.00 27.98 67 ASP B C 1
ATOM 2115 O O . ASP B 1 67 ? 65.054 -11.094 38.343 1.00 28.59 67 ASP B O 1
ATOM 2120 N N . GLY B 1 68 ? 63.688 -9.731 39.508 1.00 26.55 68 GLY B N 1
ATOM 2121 C CA . GLY B 1 68 ? 63.585 -10.672 40.611 1.00 25.16 68 GLY B CA 1
ATOM 2122 C C . GLY B 1 68 ? 62.895 -11.954 40.188 1.00 24.62 68 GLY B C 1
ATOM 2123 O O . GLY B 1 68 ? 63.330 -13.044 40.529 1.00 25.73 68 GLY B O 1
ATOM 2124 N N . LEU B 1 69 ? 61.819 -11.786 39.430 1.00 21.61 69 LEU B N 1
ATOM 2125 C CA . LEU B 1 69 ? 61.032 -12.932 38.996 1.00 22.28 69 LEU B CA 1
ATOM 2126 C C . LEU B 1 69 ? 61.864 -13.848 38.126 1.00 24.02 69 LEU B C 1
ATOM 2127 O O . LEU B 1 69 ? 61.869 -15.070 38.226 1.00 22.15 69 LEU B O 1
ATOM 2132 N N . ARG B 1 70 ? 62.619 -13.244 37.193 1.00 26.50 70 ARG B N 1
ATOM 2133 C CA . ARG B 1 70 ? 63.335 -14.133 36.265 1.00 30.36 70 ARG B CA 1
ATOM 2134 C C . ARG B 1 70 ? 64.501 -14.811 36.984 1.00 31.63 70 ARG B C 1
ATOM 2135 O O . ARG B 1 70 ? 64.726 -15.999 36.753 1.00 32.19 70 ARG B O 1
ATOM 2143 N N . LYS B 1 71 ? 65.186 -14.067 37.846 1.00 34.87 71 LYS B N 1
ATOM 2144 C CA . LYS B 1 71 ? 66.201 -14.648 38.711 1.00 38.75 71 LYS B CA 1
ATOM 2145 C C . LYS B 1 71 ? 65.656 -15.826 39.513 1.00 37.02 71 LYS B C 1
ATOM 2146 O O . LYS B 1 71 ? 66.319 -16.859 39.638 1.00 37.53 71 LYS B O 1
ATOM 2152 N N . TYR B 1 72 ? 64.460 -15.705 40.081 1.00 35.80 72 TYR B N 1
ATOM 2153 C CA . TYR B 1 72 ? 63.939 -16.780 40.912 1.00 34.96 72 TYR B CA 1
ATOM 2154 C C . TYR B 1 72 ? 63.172 -17.849 40.157 1.00 32.96 72 TYR B C 1
ATOM 2155 O O . TYR B 1 72 ? 63.023 -18.965 40.681 1.00 31.03 72 TYR B O 1
ATOM 2164 N N . ALA B 1 73 ? 62.664 -17.574 38.959 1.00 28.61 73 ALA B N 1
ATOM 2165 C CA . ALA B 1 73 ? 61.826 -18.555 38.284 1.00 26.14 73 ALA B CA 1
ATOM 2166 C C . ALA B 1 73 ? 62.310 -19.024 36.922 1.00 25.29 73 ALA B C 1
ATOM 2167 O O . ALA B 1 73 ? 61.904 -20.102 36.481 1.00 23.00 73 ALA B O 1
ATOM 2169 N N . ASP B 1 74 ? 63.130 -18.261 36.216 1.00 25.38 74 ASP B N 1
ATOM 2170 C CA . ASP B 1 74 ? 63.514 -18.647 34.858 1.00 26.55 74 ASP B CA 1
ATOM 2171 C C . ASP B 1 74 ? 64.577 -19.744 34.864 1.00 29.75 74 ASP B C 1
ATOM 2172 O O . ASP B 1 74 ? 65.742 -19.479 34.582 1.00 30.58 74 ASP B O 1
ATOM 2177 N N . GLU B 1 75 ? 64.154 -20.945 35.210 1.00 31.99 75 GLU B N 1
ATOM 2178 C CA . GLU B 1 75 ? 65.080 -22.052 35.45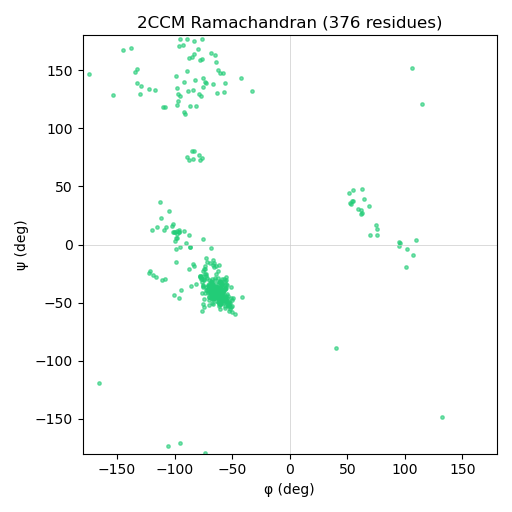4 1.00 36.29 75 GLU B CA 1
ATOM 2179 C C . GLU B 1 75 ? 65.964 -22.329 34.248 1.00 36.49 75 GLU B C 1
ATOM 2180 O O . GLU B 1 75 ? 67.146 -22.625 34.435 1.00 35.33 75 GLU B O 1
ATOM 2186 N N . ASN B 1 76 ? 65.418 -22.240 33.031 1.00 33.43 76 ASN B N 1
ATOM 2187 C CA . ASN B 1 76 ? 66.223 -22.522 31.854 1.00 33.49 76 ASN B CA 1
ATOM 2188 C C . ASN B 1 76 ? 66.769 -21.262 31.196 1.00 33.82 76 ASN B C 1
ATOM 2189 O O . ASN B 1 76 ? 67.264 -21.364 30.077 1.00 32.17 76 ASN B O 1
ATOM 2194 N N . GLU B 1 77 ? 66.682 -20.115 31.844 1.00 34.32 77 GLU B N 1
ATOM 2195 C CA . GLU B 1 77 ? 67.333 -18.896 31.393 1.00 34.69 77 GLU B CA 1
ATOM 2196 C C . GLU B 1 77 ? 67.020 -18.481 29.971 1.00 32.70 77 GLU B C 1
ATOM 2197 O O . GLU B 1 77 ? 67.888 -17.981 29.245 1.00 33.31 77 GLU B O 1
ATOM 2203 N N . ASP B 1 78 ? 65.788 -18.659 29.506 1.00 29.05 78 ASP B N 1
ATOM 2204 C CA . ASP B 1 78 ? 65.475 -18.176 28.166 1.00 26.33 78 ASP B CA 1
ATOM 2205 C C . ASP B 1 78 ? 64.737 -16.831 28.228 1.00 25.19 78 ASP B C 1
ATOM 2206 O O . ASP B 1 78 ? 64.225 -16.419 27.185 1.00 24.15 78 ASP B O 1
ATOM 2211 N N . GLU B 1 79 ? 64.688 -16.206 29.394 1.00 23.67 79 GLU B N 1
ATOM 2212 C CA . GLU B 1 79 ? 64.017 -14.953 29.703 1.00 23.13 79 GLU B CA 1
ATOM 2213 C C . GLU B 1 79 ? 62.517 -14.984 29.494 1.00 20.74 79 GLU B C 1
ATOM 2214 O O . GLU B 1 79 ? 61.886 -13.963 29.194 1.00 20.89 79 GLU B O 1
ATOM 2220 N N . GLN B 1 80 ? 61.902 -16.129 29.658 1.00 18.57 80 GLN B N 1
ATOM 2221 C CA . GLN B 1 80 ? 60.471 -16.313 29.701 1.00 19.48 80 GLN B CA 1
ATOM 2222 C C . GLN B 1 80 ? 60.156 -17.198 30.914 1.00 19.14 80 GLN B C 1
ATOM 2223 O O . GLN B 1 80 ? 60.855 -18.163 31.197 1.00 20.43 80 GLN B O 1
ATOM 2229 N N . VAL B 1 81 ? 59.079 -16.828 31.603 1.00 17.91 81 VAL B N 1
ATOM 2230 C CA . VAL B 1 81 ? 58.643 -17.671 32.726 1.00 14.86 81 VAL B CA 1
ATOM 2231 C C . VAL B 1 81 ? 57.372 -18.364 32.291 1.00 15.80 81 VAL B C 1
ATOM 2232 O O . VAL B 1 81 ? 56.373 -17.730 31.952 1.00 13.89 81 VAL B O 1
ATOM 2236 N N . THR B 1 82 ? 57.450 -19.706 32.261 1.00 14.71 82 THR B N 1
ATOM 2237 C CA . THR B 1 82 ? 56.338 -20.531 31.866 1.00 15.19 82 THR B CA 1
ATOM 2238 C C . THR B 1 82 ? 55.413 -20.734 33.065 1.00 16.29 82 THR B C 1
ATOM 2239 O O . THR B 1 82 ? 55.845 -20.485 34.186 1.00 15.06 82 THR B O 1
ATOM 2243 N N . LYS B 1 83 ? 54.190 -21.189 32.820 1.00 17.19 83 LYS B N 1
ATOM 2244 C CA . LYS B 1 83 ? 53.308 -21.473 33.950 1.00 18.01 83 LYS B CA 1
ATOM 2245 C C . LYS B 1 83 ? 53.946 -22.463 34.909 1.00 20.24 83 LYS B C 1
ATOM 2246 O O . LYS B 1 83 ? 53.786 -22.389 36.117 1.00 19.77 83 LYS B O 1
ATOM 2252 N N . GLU B 1 84 ? 54.710 -23.423 34.404 1.00 23.47 84 GLU B N 1
ATOM 2253 C CA . GLU B 1 84 ? 55.338 -24.449 35.234 1.00 22.91 84 GLU B CA 1
ATOM 2254 C C . GLU B 1 84 ? 56.500 -23.881 36.021 1.00 23.16 84 GLU B C 1
ATOM 2255 O O . GLU B 1 84 ? 56.651 -24.165 37.218 1.00 22.11 84 GLU B O 1
ATOM 2261 N N . GLU B 1 85 ? 57.315 -23.033 35.392 1.00 19.56 85 GLU B N 1
ATOM 2262 C CA . GLU B 1 85 ? 58.357 -22.294 36.098 1.00 20.13 85 GLU B CA 1
ATOM 2263 C C . GLU B 1 85 ? 57.749 -21.449 37.225 1.00 21.20 85 GLU B C 1
ATOM 2264 O O . GLU B 1 85 ? 58.271 -21.352 38.341 1.00 21.15 85 GLU B O 1
ATOM 2270 N N . TRP B 1 86 ? 56.603 -20.822 36.954 1.00 21.43 86 TRP B N 1
ATOM 2271 C CA . TRP B 1 86 ? 55.924 -19.971 37.934 1.00 20.34 86 TRP B CA 1
ATOM 2272 C C . TRP B 1 86 ? 55.373 -20.794 39.095 1.00 20.77 86 TRP B C 1
ATOM 2273 O O . TRP B 1 86 ? 55.539 -20.425 40.265 1.00 19.55 86 TRP B O 1
ATOM 2284 N N . LEU B 1 87 ? 54.714 -21.913 38.769 1.00 21.58 87 LEU B N 1
ATOM 2285 C CA . LEU B 1 87 ? 54.221 -22.797 39.824 1.00 23.53 87 LEU B CA 1
ATOM 2286 C C . LEU B 1 87 ? 55.331 -23.318 40.724 1.00 25.90 87 LEU B C 1
ATOM 2287 O O . LEU B 1 87 ? 55.200 -23.383 41.952 1.00 24.65 87 LEU B O 1
ATOM 2292 N N . LYS B 1 88 ? 56.463 -23.696 40.158 1.00 26.96 88 LYS B N 1
ATOM 2293 C CA . LYS B 1 88 ? 57.588 -24.225 40.911 1.00 30.39 88 LYS B CA 1
ATOM 2294 C C . LYS B 1 88 ? 58.151 -23.185 41.866 1.00 30.45 88 LYS B C 1
ATOM 2295 O O . LYS B 1 88 ? 58.467 -23.472 43.019 1.00 30.26 88 LYS B O 1
ATOM 2301 N N . MET B 1 89 ? 58.293 -21.945 41.394 1.00 29.45 89 MET B N 1
ATOM 2302 C CA . MET B 1 89 ? 58.803 -20.903 42.281 1.00 29.25 89 MET B CA 1
ATOM 2303 C C . MET B 1 89 ? 57.776 -20.632 43.374 1.00 28.84 89 MET B C 1
ATOM 2304 O O . MET B 1 89 ? 58.111 -20.468 44.549 1.00 29.11 89 MET B O 1
ATOM 2309 N N . TRP B 1 90 ? 56.500 -20.586 42.992 1.00 27.60 90 TRP B N 1
ATOM 2310 C CA . TRP B 1 90 ? 55.540 -20.278 44.058 1.00 28.35 90 TRP B CA 1
ATOM 2311 C C . TRP B 1 90 ? 55.508 -21.392 45.102 1.00 29.90 90 TRP B C 1
ATOM 2312 O O . TRP B 1 90 ? 55.264 -21.130 46.291 1.00 29.76 90 TRP B O 1
ATOM 2323 N N . ALA B 1 91 ? 55.760 -22.639 44.702 1.00 30.18 91 ALA B N 1
ATOM 2324 C CA . ALA B 1 91 ? 55.764 -23.720 45.699 1.00 32.68 91 ALA B CA 1
ATOM 2325 C C . ALA B 1 91 ? 56.828 -23.459 46.754 1.00 34.39 91 ALA B C 1
ATOM 2326 O O . ALA B 1 91 ? 56.596 -23.618 47.961 1.00 33.51 91 ALA B O 1
ATOM 2328 N N . GLU B 1 92 ? 58.023 -23.038 46.346 1.00 35.74 92 GLU B N 1
ATOM 2329 C CA . GLU B 1 92 ? 59.059 -22.707 47.322 1.00 38.48 92 GLU B CA 1
ATOM 2330 C C . GLU B 1 92 ? 58.729 -21.478 48.162 1.00 38.49 92 GLU B C 1
ATOM 2331 O O . GLU B 1 92 ? 59.125 -21.376 49.334 1.00 37.54 92 GLU B O 1
ATOM 2337 N N . CYS B 1 93 ? 58.012 -20.482 47.629 1.00 36.61 93 CYS B N 1
ATOM 2338 C CA . CYS B 1 93 ? 57.664 -19.358 48.505 1.00 36.51 93 CYS B CA 1
ATOM 2339 C C . CYS B 1 93 ? 56.697 -19.839 49.583 1.00 36.50 93 CYS B C 1
ATOM 2340 O O . CYS B 1 93 ? 56.875 -19.480 50.741 1.00 36.96 93 CYS B O 1
ATOM 2343 N N . VAL B 1 94 ? 55.705 -20.630 49.198 1.00 36.04 94 VAL B N 1
ATOM 2344 C CA . VAL B 1 94 ? 54.710 -21.169 50.133 1.00 37.43 94 VAL B CA 1
ATOM 2345 C C . VAL B 1 94 ? 55.431 -21.928 51.244 1.00 39.63 94 VAL B C 1
ATOM 2346 O O . VAL B 1 94 ? 55.152 -21.775 52.433 1.00 38.47 94 VAL B O 1
ATOM 2350 N N . LYS B 1 95 ? 56.391 -22.754 50.841 1.00 42.45 95 LYS B N 1
ATOM 2351 C CA . LYS B 1 95 ? 57.216 -23.486 51.791 1.00 46.72 95 LYS B CA 1
ATOM 2352 C C . LYS B 1 95 ? 57.897 -22.511 52.750 1.00 46.78 95 LYS B C 1
ATOM 2353 O O . LYS B 1 95 ? 57.791 -22.683 53.970 1.00 47.68 95 LYS B O 1
ATOM 2359 N N . SER B 1 96 ? 58.577 -21.516 52.183 1.00 46.22 96 SER B N 1
ATOM 2360 C CA . SER B 1 96 ? 59.286 -20.543 53.012 1.00 46.16 96 SER B CA 1
ATOM 2361 C C . SER B 1 96 ? 58.348 -19.951 54.064 1.00 46.27 96 SER B C 1
ATOM 2362 O O . SER B 1 96 ? 58.631 -19.929 55.259 1.00 46.60 96 SER B O 1
ATOM 2365 N N . VAL B 1 97 ? 57.193 -19.481 53.593 1.00 45.76 97 VAL B N 1
ATOM 2366 C CA . VAL B 1 97 ? 56.307 -18.782 54.516 1.00 45.42 97 VAL B CA 1
ATOM 2367 C C . VAL B 1 97 ? 55.795 -19.739 55.586 1.00 46.79 97 VAL B C 1
ATOM 2368 O O . VAL B 1 97 ? 55.801 -19.392 56.769 1.00 47.17 97 VAL B O 1
ATOM 2372 N N . GLU B 1 98 ? 55.351 -20.936 55.213 1.00 47.58 98 GLU B N 1
ATOM 2373 C CA . GLU B 1 98 ? 54.820 -21.829 56.244 1.00 49.20 98 GLU B CA 1
ATOM 2374 C C . GLU B 1 98 ? 55.912 -22.143 57.276 1.00 50.98 98 GLU B C 1
ATOM 2375 O O . GLU B 1 98 ? 55.625 -22.353 58.452 1.00 50.75 98 GLU B O 1
ATOM 2381 N N . LYS B 1 99 ? 57.121 -22.153 56.761 1.00 52.86 99 LYS B N 1
ATOM 2382 C CA . LYS B 1 99 ? 58.429 -22.306 57.338 1.00 55.35 99 LYS B CA 1
ATOM 2383 C C . LYS B 1 99 ? 58.837 -21.058 58.106 1.00 56.85 99 LYS B C 1
ATOM 2384 O O . LYS B 1 99 ? 59.823 -21.044 58.839 1.00 56.31 99 LYS B O 1
ATOM 2390 N N . GLY B 1 100 ? 58.059 -19.998 57.917 1.00 58.47 100 GLY B N 1
ATOM 2391 C CA . GLY B 1 100 ? 58.273 -18.757 58.636 1.00 60.71 100 GLY B CA 1
ATOM 2392 C C . GLY B 1 100 ? 59.457 -17.974 58.102 1.00 62.59 100 GLY B C 1
ATOM 2393 O O . GLY B 1 100 ? 59.849 -16.983 58.715 1.00 62.67 100 GLY B O 1
ATOM 2394 N N . GLU B 1 101 ? 59.980 -18.449 56.981 1.00 64.34 101 GLU B N 1
ATOM 2395 C CA . GLU B 1 101 ? 61.072 -17.812 56.253 1.00 66.16 101 GLU B CA 1
ATOM 2396 C C . GLU B 1 101 ? 60.503 -16.635 55.467 1.00 66.29 101 GLU B C 1
ATOM 2397 O O . GLU B 1 101 ? 59.296 -16.558 55.206 1.00 66.35 101 GLU B O 1
ATOM 2403 N N . SER B 1 102 ? 61.340 -15.676 55.086 1.00 66.32 102 SER B N 1
ATOM 2404 C CA . SER B 1 102 ? 60.777 -14.509 54.407 1.00 66.22 102 SER B CA 1
ATOM 2405 C C . SER B 1 102 ? 60.934 -14.605 52.895 1.00 65.47 102 SER B C 1
ATOM 2406 O O . SER B 1 102 ? 61.943 -15.127 52.424 1.00 66.87 102 SER B O 1
ATOM 2409 N N . LEU B 1 103 ? 59.942 -14.092 52.187 1.00 62.91 103 LEU B N 1
ATOM 2410 C CA . LEU B 1 103 ? 59.924 -14.063 50.728 1.00 59.38 103 LEU B CA 1
ATOM 2411 C C . LEU B 1 103 ? 61.035 -13.210 50.135 1.00 57.78 103 LEU B C 1
ATOM 2412 O O . LEU B 1 103 ? 61.593 -12.316 50.774 1.00 57.71 103 LEU B O 1
ATOM 2417 N N . PRO B 1 104 ? 61.413 -13.453 48.881 1.00 56.51 104 PRO B N 1
ATOM 2418 C CA . PRO B 1 104 ? 62.385 -12.569 48.223 1.00 55.01 104 PRO B CA 1
ATOM 2419 C C . PRO B 1 104 ? 61.885 -11.130 48.193 1.00 54.29 104 PRO B C 1
ATOM 2420 O O . PRO B 1 104 ? 60.682 -10.882 48.095 1.00 54.40 104 PRO B O 1
ATOM 2424 N N . GLU B 1 105 ? 62.785 -10.157 48.274 1.00 53.27 105 GLU B N 1
ATOM 2425 C CA . GLU B 1 105 ? 62.356 -8.762 48.320 1.00 51.70 105 GLU B CA 1
ATOM 2426 C C . GLU B 1 105 ? 61.587 -8.332 47.082 1.00 47.60 105 GLU B C 1
ATOM 2427 O O . GLU B 1 105 ? 60.688 -7.489 47.175 1.00 46.85 105 GLU B O 1
ATOM 2433 N N . TRP B 1 106 ? 61.891 -8.880 45.908 1.00 42.61 106 TRP B N 1
ATOM 2434 C CA . TRP B 1 106 ? 61.167 -8.506 44.686 1.00 37.63 106 TRP B CA 1
ATOM 2435 C C . TRP B 1 106 ? 59.667 -8.710 44.870 1.00 34.90 106 TRP B C 1
ATOM 2436 O O . TRP B 1 106 ? 58.837 -8.011 44.279 1.00 32.56 106 TRP B O 1
ATOM 2447 N N . LEU B 1 107 ? 59.312 -9.694 45.693 1.00 32.68 107 LEU B N 1
ATOM 2448 C CA . LEU B 1 107 ? 57.906 -10.036 45.889 1.00 32.06 107 LEU B CA 1
ATOM 2449 C C . LEU B 1 107 ? 57.245 -9.032 46.831 1.00 30.38 107 LEU B C 1
ATOM 2450 O O . LEU B 1 107 ? 56.049 -8.786 46.740 1.00 30.08 107 LEU B O 1
ATOM 2455 N N . THR B 1 108 ? 58.063 -8.460 47.707 1.00 30.07 108 THR B N 1
ATOM 2456 C CA . THR B 1 108 ? 57.622 -7.415 48.618 1.00 28.56 108 THR B CA 1
ATOM 2457 C C . THR B 1 108 ? 57.331 -6.130 47.844 1.00 27.69 108 THR B C 1
ATOM 2458 O O . THR B 1 108 ? 56.312 -5.518 48.086 1.00 27.40 108 THR B O 1
ATOM 2462 N N . LYS B 1 109 ? 58.254 -5.815 46.945 1.00 28.92 109 LYS B N 1
ATOM 2463 C CA . LYS B 1 109 ? 58.173 -4.776 45.945 1.00 28.54 109 LYS B CA 1
ATOM 2464 C C . LYS B 1 109 ? 56.901 -4.859 45.114 1.00 27.14 109 LYS B C 1
ATOM 2465 O O . LYS B 1 109 ? 56.227 -3.849 44.929 1.00 25.53 109 LYS B O 1
ATOM 2471 N N . TYR B 1 110 ? 56.637 -6.058 44.604 1.00 25.80 110 TYR B N 1
ATOM 2472 C CA . TYR B 1 110 ? 55.392 -6.319 43.883 1.00 25.66 110 TYR B CA 1
ATOM 2473 C C . TYR B 1 110 ? 54.186 -6.072 44.785 1.00 22.82 110 TYR B C 1
ATOM 2474 O O . TYR B 1 110 ? 53.274 -5.338 44.392 1.00 22.07 110 TYR B O 1
ATOM 2483 N N . MET B 1 111 ? 54.160 -6.655 45.990 1.00 22.30 111 MET B N 1
ATOM 2484 C CA . MET B 1 111 ? 53.038 -6.388 46.901 1.00 21.53 111 MET B CA 1
ATOM 2485 C C . MET B 1 111 ? 52.830 -4.891 47.113 1.00 21.76 111 MET 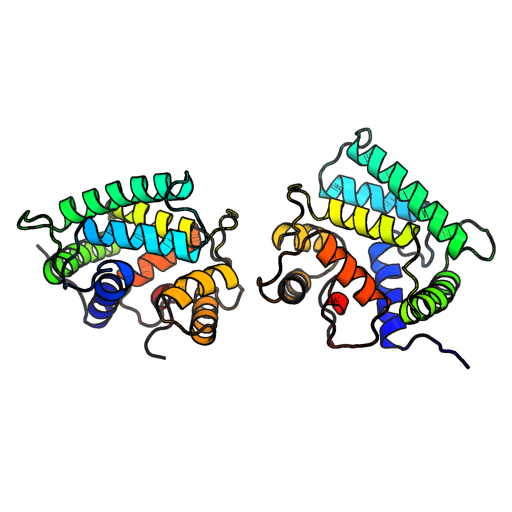B C 1
ATOM 2486 O O . MET B 1 111 ? 51.697 -4.407 47.045 1.00 20.69 111 MET B O 1
ATOM 2491 N N . ASN B 1 112 ? 53.897 -4.146 47.406 1.00 22.00 112 ASN B N 1
ATOM 2492 C CA . ASN B 1 112 ? 53.757 -2.718 47.707 1.00 23.56 112 ASN B CA 1
ATOM 2493 C C . ASN B 1 112 ? 53.391 -1.919 46.461 1.00 23.40 112 ASN B C 1
ATOM 2494 O O . ASN B 1 112 ? 52.720 -0.883 46.504 1.00 23.62 112 ASN B O 1
ATOM 2499 N N . PHE B 1 113 ? 53.864 -2.428 45.326 1.00 23.14 113 PHE B N 1
ATOM 2500 C CA . PHE B 1 113 ? 53.552 -1.793 44.053 1.00 25.15 113 PHE B CA 1
ATOM 2501 C C . PHE B 1 113 ? 52.056 -1.931 43.804 1.00 24.35 113 PHE B C 1
ATOM 2502 O O . PHE B 1 113 ? 51.409 -0.967 43.409 1.00 24.08 113 PHE B O 1
ATOM 2510 N N . MET B 1 114 ? 51.528 -3.145 44.024 1.00 24.89 114 MET B N 1
ATOM 2511 C CA . MET B 1 114 ? 50.085 -3.322 43.840 1.00 24.87 114 MET B CA 1
ATOM 2512 C C . MET B 1 114 ? 49.341 -2.359 44.762 1.00 24.88 114 MET B C 1
ATOM 2513 O O . MET B 1 114 ? 48.371 -1.701 44.390 1.00 24.69 114 MET B O 1
ATOM 2518 N N . PHE B 1 115 ? 49.804 -2.299 46.016 1.00 23.23 115 PHE B N 1
ATOM 2519 C CA . PHE B 1 115 ? 49.150 -1.383 46.943 1.00 24.49 115 PHE B CA 1
ATOM 2520 C C . PHE B 1 115 ? 49.161 0.048 46.420 1.00 26.18 115 PHE B C 1
ATOM 2521 O O . PHE B 1 115 ? 48.149 0.744 46.375 1.00 26.06 115 PHE B O 1
ATOM 2529 N N . ASP B 1 116 ? 50.354 0.498 46.019 1.00 27.11 116 ASP B N 1
ATOM 2530 C CA . ASP B 1 116 ? 50.537 1.877 45.584 1.00 28.96 116 ASP B CA 1
ATOM 2531 C C . ASP B 1 116 ? 49.632 2.213 44.409 1.00 30.44 116 ASP B C 1
ATOM 2532 O O . ASP B 1 116 ? 49.147 3.344 44.277 1.00 28.36 116 ASP B O 1
ATOM 2537 N N . VAL B 1 117 ? 49.394 1.227 43.548 1.00 30.12 117 VAL B N 1
ATOM 2538 C CA . VAL B 1 117 ? 48.585 1.489 42.358 1.00 30.74 117 VAL B CA 1
ATOM 2539 C C . VAL B 1 117 ? 47.102 1.579 42.672 1.00 30.93 117 VAL B C 1
ATOM 2540 O O . VAL B 1 117 ? 46.388 2.286 41.965 1.00 32.59 117 VAL B O 1
ATOM 2544 N N . ASN B 1 118 ? 46.622 0.873 43.691 1.00 31.16 118 ASN B N 1
ATOM 2545 C CA . ASN B 1 118 ? 45.215 0.925 44.067 1.00 30.21 118 ASN B CA 1
ATOM 2546 C C . ASN B 1 118 ? 44.893 2.246 44.789 1.00 29.64 118 ASN B C 1
ATOM 2547 O O . ASN B 1 118 ? 43.894 2.896 44.481 1.00 27.93 118 ASN B O 1
ATOM 2552 N N . ASP B 1 119 ? 45.767 2.555 45.737 1.00 30.35 119 ASP B N 1
ATOM 2553 C CA . ASP B 1 119 ? 45.678 3.741 46.572 1.00 31.80 119 ASP B CA 1
ATOM 2554 C C . ASP B 1 119 ? 46.102 5.004 45.827 1.00 32.71 119 ASP B C 1
ATOM 2555 O O . ASP B 1 119 ? 47.183 5.533 46.090 1.00 34.29 119 ASP B O 1
ATOM 2560 N N . THR B 1 120 ? 45.261 5.491 44.930 1.00 33.52 120 THR B N 1
ATOM 2561 C CA . THR B 1 120 ? 45.626 6.693 44.168 1.00 34.58 120 THR B CA 1
ATOM 2562 C C . THR B 1 120 ? 45.546 7.964 45.005 1.00 35.75 120 THR B C 1
ATOM 2563 O O . THR B 1 120 ? 46.146 8.977 44.639 1.00 35.27 120 THR B O 1
ATOM 2567 N N . SER B 1 121 ? 44.833 7.929 46.125 1.00 36.32 121 SER B N 1
ATOM 2568 C CA . SER B 1 121 ? 44.696 9.061 47.033 1.00 36.93 121 SER B CA 1
ATOM 2569 C C . SER B 1 121 ? 45.961 9.296 47.839 1.00 37.94 121 SER B C 1
ATOM 2570 O O . SER B 1 121 ? 46.218 10.375 48.375 1.00 38.59 121 SER B O 1
ATOM 2573 N N . GLY B 1 122 ? 46.791 8.262 47.948 1.00 38.48 122 GLY B N 1
ATOM 2574 C CA . GLY B 1 122 ? 48.004 8.371 48.732 1.00 38.66 122 GLY B CA 1
ATOM 2575 C C . GLY B 1 122 ? 47.749 8.489 50.224 1.00 39.23 122 GLY B C 1
ATOM 2576 O O . GLY B 1 122 ? 48.521 9.157 50.912 1.00 38.97 122 GLY B O 1
ATOM 2577 N N . ASP B 1 123 ? 46.703 7.851 50.754 1.00 38.74 123 ASP B N 1
ATOM 2578 C CA . ASP B 1 123 ? 46.383 7.945 52.177 1.00 37.47 123 ASP B CA 1
ATOM 2579 C C . ASP B 1 123 ? 46.678 6.680 52.978 1.00 35.99 123 ASP B C 1
ATOM 2580 O O . ASP B 1 123 ? 46.200 6.579 54.117 1.00 34.05 123 ASP B O 1
ATOM 2585 N N . ASN B 1 124 ? 47.444 5.733 52.454 1.00 35.00 124 ASN B N 1
ATOM 2586 C CA . ASN B 1 124 ? 47.757 4.462 53.098 1.00 33.41 124 ASN B CA 1
ATOM 2587 C C . ASN B 1 124 ? 46.510 3.580 53.152 1.00 30.44 124 ASN B C 1
ATOM 2588 O O . ASN B 1 124 ? 46.554 2.528 53.802 1.00 28.82 124 ASN B O 1
ATOM 2593 N N . ILE B 1 125 ? 45.401 3.942 52.513 1.00 29.41 125 ILE B N 1
ATOM 2594 C CA . ILE B 1 125 ? 44.213 3.086 52.573 1.00 27.40 125 ILE B CA 1
ATOM 2595 C C . ILE B 1 125 ? 43.656 2.809 51.181 1.00 25.93 125 ILE B C 1
ATOM 2596 O O . ILE B 1 125 ? 43.528 3.707 50.343 1.00 25.42 125 ILE B O 1
ATOM 2601 N N . ILE B 1 126 ? 43.293 1.542 50.929 1.00 22.99 126 ILE B N 1
ATOM 2602 C CA . ILE B 1 126 ? 42.555 1.278 49.682 1.00 22.24 126 ILE B CA 1
ATOM 2603 C C . ILE B 1 126 ? 41.064 1.354 49.934 1.00 22.54 126 ILE B C 1
ATOM 2604 O O . ILE B 1 126 ? 40.506 0.552 50.693 1.00 22.68 126 ILE B O 1
ATOM 2609 N N . ASP B 1 127 ? 40.363 2.340 49.338 1.00 20.11 127 ASP B N 1
ATOM 2610 C CA . ASP B 1 127 ? 38.933 2.325 49.685 1.00 24.76 127 ASP B CA 1
ATOM 2611 C C . ASP B 1 127 ? 38.123 1.582 48.626 1.00 24.53 127 ASP B C 1
ATOM 2612 O O . ASP B 1 127 ? 38.680 1.132 47.622 1.00 23.20 127 ASP B O 1
ATOM 2617 N N . LYS B 1 128 ? 36.820 1.438 48.851 1.00 25.19 128 LYS B N 1
ATOM 2618 C CA . LYS B 1 128 ? 35.990 0.610 47.984 1.00 25.40 128 LYS B CA 1
ATOM 2619 C C . LYS B 1 128 ? 35.953 1.123 46.548 1.00 25.71 128 LYS B C 1
ATOM 2620 O O . LYS B 1 128 ? 35.930 0.337 45.598 1.00 24.12 128 LYS B O 1
ATOM 2626 N N . HIS B 1 129 ? 35.950 2.439 46.364 1.00 24.43 129 HIS B N 1
ATOM 2627 C CA . HIS B 1 129 ? 35.948 3.012 45.025 1.00 24.21 129 HIS B CA 1
ATOM 2628 C C . HIS B 1 129 ? 37.289 2.806 44.319 1.00 24.65 129 HIS B C 1
ATOM 2629 O O . HIS B 1 129 ? 37.359 2.575 43.109 1.00 26.72 129 HIS B O 1
ATOM 2636 N N . GLU B 1 130 ? 38.373 2.918 45.084 1.00 24.16 130 GLU B N 1
ATOM 2637 C CA . GLU B 1 130 ? 39.689 2.693 44.504 1.00 22.89 130 GLU B CA 1
ATOM 2638 C C . GLU B 1 130 ? 39.824 1.216 44.125 1.00 23.39 130 GLU B C 1
ATOM 2639 O O . GLU B 1 130 ? 40.518 0.863 43.178 1.00 23.01 130 GLU B O 1
ATOM 2645 N N . TYR B 1 131 ? 39.201 0.328 44.881 1.00 22.68 131 TYR B N 1
ATOM 2646 C CA . TYR B 1 131 ? 39.325 -1.113 44.637 1.00 23.56 131 TYR B CA 1
ATOM 2647 C C . TYR B 1 131 ? 38.609 -1.498 43.354 1.00 26.03 131 TYR B C 1
ATOM 2648 O O . TYR B 1 131 ? 39.154 -2.163 42.463 1.00 24.41 131 TYR B O 1
ATOM 2657 N N . SER B 1 132 ? 37.341 -1.083 43.253 1.00 26.86 132 SER B N 1
ATOM 2658 C CA . SER B 1 132 ? 36.526 -1.405 42.082 1.00 28.80 132 SER B CA 1
ATOM 2659 C C . SER B 1 132 ? 37.080 -0.782 40.798 1.00 29.27 132 SER B C 1
ATOM 2660 O O . SER B 1 132 ? 36.997 -1.427 39.744 1.00 29.83 132 SER B O 1
ATOM 2663 N N . THR B 1 133 ? 37.632 0.427 40.864 1.00 28.71 133 THR B N 1
ATOM 2664 C CA . THR B 1 133 ? 38.328 1.069 39.754 1.00 30.08 133 THR B CA 1
ATOM 2665 C C . THR B 1 133 ? 39.355 0.122 39.125 1.00 31.21 133 THR B C 1
ATOM 2666 O O . THR B 1 133 ? 39.465 0.009 37.905 1.00 32.41 133 THR B O 1
ATOM 2670 N N . VAL B 1 134 ? 40.151 -0.561 39.947 1.00 30.78 134 VAL B N 1
ATOM 2671 C CA . VAL B 1 134 ? 41.202 -1.426 39.419 1.00 31.90 134 VAL B CA 1
ATOM 2672 C C . VAL B 1 134 ? 40.598 -2.720 38.890 1.00 32.19 134 VAL B C 1
ATOM 2673 O O . VAL B 1 134 ? 40.781 -3.023 37.710 1.00 32.51 134 VAL B O 1
ATOM 2677 N N . TYR B 1 135 ? 39.876 -3.454 39.730 1.00 32.58 135 TYR B N 1
ATOM 2678 C CA . TYR B 1 135 ? 39.425 -4.805 39.361 1.00 33.11 135 TYR B CA 1
ATOM 2679 C C . TYR B 1 135 ? 38.304 -4.809 38.343 1.00 34.80 135 TYR B C 1
ATOM 2680 O O . TYR B 1 135 ? 38.142 -5.815 37.640 1.00 35.53 135 TYR B O 1
ATOM 2689 N N . MET B 1 136 ? 37.544 -3.733 38.182 1.00 36.72 136 MET B N 1
ATOM 2690 C CA . MET B 1 136 ? 36.599 -3.648 37.069 1.00 38.81 136 MET B CA 1
ATOM 2691 C C . MET B 1 136 ? 37.332 -3.599 35.729 1.00 39.73 136 MET B C 1
ATOM 2692 O O . MET B 1 136 ? 36.793 -3.863 34.652 1.00 39.90 136 MET B O 1
ATOM 2697 N N . SER B 1 137 ? 38.616 -3.237 35.789 1.00 39.76 137 SER B N 1
ATOM 2698 C CA . SER B 1 137 ? 39.421 -3.178 34.581 1.00 40.56 137 SER B CA 1
ATOM 2699 C C . SER B 1 137 ? 40.042 -4.530 34.252 1.00 41.97 137 SER B C 1
ATOM 2700 O O . SER B 1 137 ? 40.741 -4.642 33.242 1.00 42.37 137 SER B O 1
ATOM 2703 N N . TYR B 1 138 ? 39.819 -5.543 35.090 1.00 42.97 138 TYR B N 1
ATOM 2704 C CA . TYR B 1 138 ? 40.362 -6.857 34.731 1.00 43.70 138 TYR B CA 1
ATOM 2705 C C . TYR B 1 138 ? 39.225 -7.851 34.484 1.00 45.51 138 TYR B C 1
ATOM 2706 O O . TYR B 1 138 ? 39.458 -9.057 34.451 1.00 46.63 138 TYR B O 1
ATOM 2715 N N . GLY B 1 139 ? 38.018 -7.319 34.319 1.00 46.04 139 GLY B N 1
ATOM 2716 C CA . GLY B 1 139 ? 36.849 -8.079 33.978 1.00 47.79 139 GLY B CA 1
ATOM 2717 C C . GLY B 1 139 ? 35.801 -8.241 35.053 1.00 49.03 139 GLY B C 1
ATOM 2718 O O . GLY B 1 139 ? 34.835 -8.964 34.787 1.00 49.91 139 GLY B O 1
ATOM 2719 N N . ILE B 1 140 ? 35.926 -7.630 36.225 1.00 49.71 140 ILE B N 1
ATOM 2720 C CA . ILE B 1 140 ? 35.008 -7.828 37.342 1.00 49.55 140 ILE B CA 1
ATOM 2721 C C . ILE B 1 140 ? 33.929 -6.760 37.481 1.00 49.75 140 ILE B C 1
ATOM 2722 O O . ILE B 1 140 ? 34.181 -5.568 37.675 1.00 50.50 140 ILE B O 1
ATOM 2727 N N . PRO B 1 141 ? 32.674 -7.204 37.404 1.00 49.81 141 PRO B N 1
ATOM 2728 C CA . PRO B 1 141 ? 31.519 -6.334 37.615 1.00 49.11 141 PRO B CA 1
ATOM 2729 C C . PRO B 1 141 ? 31.553 -5.633 38.979 1.00 49.84 141 PRO B C 1
ATOM 2730 O O . PRO B 1 141 ? 31.898 -6.266 39.977 1.00 49.18 141 PRO B O 1
ATOM 2734 N N . LYS B 1 142 ? 31.183 -4.360 38.961 1.00 50.82 142 LYS B N 1
ATOM 2735 C CA . LYS B 1 142 ? 31.167 -3.468 40.107 1.00 52.18 142 LYS B CA 1
ATOM 2736 C C . LYS B 1 142 ? 30.640 -4.180 41.349 1.00 52.87 142 LYS B C 1
ATOM 2737 O O . LYS B 1 142 ? 31.211 -4.067 42.428 1.00 52.64 142 LYS B O 1
ATOM 2743 N N . SER B 1 143 ? 29.552 -4.909 41.142 1.00 53.82 143 SER B N 1
ATOM 2744 C CA . SER B 1 143 ? 28.860 -5.681 42.154 1.00 55.43 143 SER B CA 1
ATOM 2745 C C . SER B 1 143 ? 29.762 -6.743 42.781 1.00 55.95 143 SER B C 1
ATOM 2746 O O . SER B 1 143 ? 29.650 -6.964 43.991 1.00 56.28 143 SER B O 1
ATOM 2749 N N . ASP B 1 144 ? 30.603 -7.362 41.960 1.00 56.33 144 ASP B N 1
ATOM 2750 C CA . ASP B 1 144 ? 31.492 -8.437 42.395 1.00 56.69 144 ASP B CA 1
ATOM 2751 C C . ASP B 1 144 ? 32.668 -7.869 43.187 1.00 53.55 144 ASP B C 1
ATOM 2752 O O . ASP B 1 144 ? 33.176 -8.472 44.132 1.00 53.82 144 ASP B O 1
ATOM 2757 N N . CYS B 1 145 ? 33.078 -6.682 42.750 1.00 48.48 145 CYS B N 1
ATOM 2758 C CA . CYS B 1 145 ? 34.135 -5.936 43.406 1.00 42.76 145 CYS B CA 1
ATOM 2759 C C . CYS B 1 145 ? 33.695 -5.551 44.818 1.00 39.73 145 CYS B C 1
ATOM 2760 O O . CYS B 1 145 ? 34.440 -5.759 45.772 1.00 36.34 145 CYS B O 1
ATOM 2763 N N . ASP B 1 146 ? 32.495 -5.001 44.938 1.00 36.47 146 ASP B N 1
ATOM 2764 C CA . ASP B 1 146 ? 31.987 -4.553 46.235 1.00 36.27 146 ASP B CA 1
ATOM 2765 C C . ASP B 1 146 ? 31.805 -5.727 47.198 1.00 34.50 146 ASP B C 1
ATOM 2766 O O . ASP B 1 146 ? 32.156 -5.684 48.387 1.00 32.68 146 ASP B O 1
ATOM 2771 N N . ALA B 1 147 ? 31.251 -6.827 46.693 1.00 34.25 147 ALA B N 1
ATOM 2772 C CA . ALA B 1 147 ? 31.138 -8.006 47.551 1.00 33.90 147 ALA B CA 1
ATOM 2773 C C . ALA B 1 147 ? 32.533 -8.428 48.010 1.00 32.59 147 ALA B C 1
ATOM 2774 O O . ALA B 1 147 ? 32.706 -8.764 49.178 1.00 33.45 147 ALA B O 1
ATOM 2776 N N . ALA B 1 148 ? 33.482 -8.384 47.080 1.00 30.92 148 ALA B N 1
ATOM 2777 C CA . ALA B 1 148 ? 34.869 -8.740 47.347 1.00 29.11 148 ALA B CA 1
ATOM 2778 C C . ALA B 1 148 ? 35.486 -7.820 48.399 1.00 28.95 148 ALA B C 1
ATOM 2779 O O . ALA B 1 148 ? 36.082 -8.280 49.371 1.00 26.98 148 ALA B O 1
ATOM 2781 N N . PHE B 1 149 ? 35.343 -6.520 48.204 1.00 27.39 149 PHE B N 1
ATOM 2782 C CA . PHE B 1 149 ? 35.893 -5.501 49.099 1.00 27.07 149 PHE B CA 1
ATOM 2783 C C . PHE B 1 149 ? 35.337 -5.618 50.510 1.00 28.38 149 PHE B C 1
ATOM 2784 O O . PHE B 1 149 ? 36.017 -5.316 51.496 1.00 28.26 149 PHE B O 1
ATOM 2792 N N . ASP B 1 150 ? 34.088 -6.064 50.614 1.00 29.37 150 ASP B N 1
ATOM 2793 C CA . ASP B 1 150 ? 33.364 -6.191 51.865 1.00 30.66 150 ASP B CA 1
ATOM 2794 C C . ASP B 1 150 ? 33.916 -7.320 52.717 1.00 30.42 150 ASP B C 1
ATOM 2795 O O . ASP B 1 150 ? 33.970 -7.235 53.945 1.00 31.03 150 ASP B O 1
ATOM 2800 N N . THR B 1 151 ? 34.332 -8.389 52.063 1.00 27.97 151 THR B N 1
ATOM 2801 C CA . THR B 1 151 ? 35.000 -9.496 52.736 1.00 28.80 151 THR B CA 1
ATOM 2802 C C . THR B 1 151 ? 36.355 -9.048 53.272 1.00 28.21 151 THR B C 1
ATOM 2803 O O . THR B 1 151 ? 36.751 -9.227 54.425 1.00 28.03 151 THR B O 1
ATOM 2807 N N . LEU B 1 152 ? 37.085 -8.437 52.330 1.00 24.80 152 LEU B N 1
ATOM 2808 C CA . LEU B 1 152 ? 38.426 -7.981 52.621 1.00 25.41 152 LEU B CA 1
ATOM 2809 C C . LEU B 1 152 ? 38.407 -7.027 53.815 1.00 25.60 152 LEU B C 1
ATOM 2810 O O . LEU B 1 152 ? 39.326 -7.026 54.637 1.00 26.35 152 LEU B O 1
ATOM 2815 N N . SER B 1 153 ? 37.363 -6.217 53.876 1.00 25.02 153 SER B N 1
ATOM 2816 C CA . SER B 1 153 ? 37.261 -5.176 54.892 1.00 26.83 153 SER B CA 1
ATOM 2817 C C . SER B 1 153 ? 36.445 -5.589 56.108 1.00 28.08 153 SER B C 1
ATOM 2818 O O . SER B 1 153 ? 36.127 -4.726 56.928 1.00 28.70 153 SER B O 1
ATOM 2821 N N . ASP B 1 154 ? 36.106 -6.865 56.247 1.00 31.12 154 ASP B N 1
ATOM 2822 C CA . ASP B 1 154 ? 35.330 -7.295 57.417 1.00 34.03 154 ASP B CA 1
ATOM 2823 C C . ASP B 1 154 ? 34.046 -6.482 57.546 1.00 34.93 154 ASP B C 1
ATOM 2824 O O . ASP B 1 154 ? 33.674 -6.127 58.662 1.00 34.08 154 ASP B O 1
ATOM 2829 N N . GLY B 1 155 ? 33.458 -6.192 56.393 1.00 34.60 155 GLY B N 1
ATOM 2830 C CA . GLY B 1 155 ? 32.284 -5.384 56.213 1.00 35.92 155 GLY B CA 1
ATOM 2831 C C . GLY B 1 155 ? 32.438 -3.941 56.639 1.00 36.66 155 GLY B C 1
ATOM 2832 O O . GLY B 1 155 ? 31.477 -3.255 57.020 1.00 38.24 155 GLY B O 1
ATOM 2833 N N . GLY B 1 156 ? 33.667 -3.435 56.587 1.00 35.55 156 GLY B N 1
ATOM 2834 C CA . GLY B 1 156 ? 33.863 -2.034 56.955 1.00 33.33 156 GLY B CA 1
ATOM 2835 C C . GLY B 1 156 ? 34.431 -1.892 58.360 1.00 32.25 156 GLY B C 1
ATOM 2836 O O . GLY B 1 156 ? 34.727 -0.779 58.796 1.00 31.81 156 GLY B O 1
ATOM 2837 N N . LYS B 1 157 ? 34.591 -3.011 59.052 1.00 30.54 157 LYS B N 1
ATOM 2838 C CA . LYS B 1 157 ? 35.219 -3.019 60.373 1.00 30.38 157 LYS B CA 1
ATOM 2839 C C . LYS B 1 157 ? 36.720 -2.802 60.233 1.00 27.99 157 LYS B C 1
ATOM 2840 O O . LYS B 1 157 ? 37.416 -2.327 61.130 1.00 25.94 157 LYS B O 1
ATOM 2846 N N . THR B 1 158 ? 37.229 -3.179 59.057 1.00 24.16 158 THR B N 1
ATOM 2847 C CA . THR B 1 158 ? 38.674 -3.104 58.861 1.00 23.01 158 THR B CA 1
ATOM 2848 C C . THR B 1 158 ? 39.001 -2.113 57.748 1.00 23.24 158 THR B C 1
ATOM 2849 O O . THR B 1 158 ? 38.366 -2.204 56.695 1.00 21.54 158 THR B O 1
ATOM 2853 N N . MET B 1 159 ? 39.957 -1.229 57.980 1.00 21.69 159 MET B N 1
ATOM 2854 C CA . MET B 1 159 ? 40.473 -0.366 56.919 1.00 22.69 159 MET B CA 1
ATOM 2855 C C . MET B 1 159 ? 41.554 -1.081 56.118 1.00 21.12 159 MET B C 1
ATOM 2856 O O . MET B 1 159 ? 42.458 -1.693 56.696 1.00 18.42 159 MET B O 1
ATOM 2861 N N . VAL B 1 160 ? 41.477 -1.028 54.780 1.00 20.72 160 VAL B N 1
ATOM 2862 C CA . VAL B 1 160 ? 42.497 -1.788 54.031 1.00 19.49 160 VAL B CA 1
ATOM 2863 C C . VAL B 1 160 ? 43.747 -0.915 53.891 1.00 20.56 160 VAL B C 1
ATOM 2864 O O . VAL B 1 160 ? 44.018 -0.281 52.868 1.00 21.34 160 VAL B O 1
ATOM 2868 N N . THR B 1 161 ? 44.517 -0.897 54.973 1.00 19.81 161 THR B N 1
ATOM 2869 C CA . THR B 1 161 ? 45.809 -0.238 55.018 1.00 20.46 161 THR B CA 1
ATOM 2870 C C . THR B 1 161 ? 46.869 -1.057 54.296 1.00 21.48 161 THR B C 1
ATOM 2871 O O . THR B 1 161 ? 46.632 -2.174 53.815 1.00 21.04 161 THR B O 1
ATOM 2875 N N . ARG B 1 162 ? 48.082 -0.523 54.212 1.00 21.23 162 ARG B N 1
ATOM 2876 C CA . ARG B 1 162 ? 49.173 -1.299 53.634 1.00 22.11 162 ARG B CA 1
ATOM 2877 C C . ARG B 1 162 ? 49.484 -2.526 54.484 1.00 23.21 162 ARG B C 1
ATOM 2878 O O . ARG B 1 162 ? 49.824 -3.604 53.976 1.00 21.36 162 ARG B O 1
ATOM 2886 N N . GLU B 1 163 ? 49.382 -2.417 55.810 1.00 22.66 163 GLU B N 1
ATOM 2887 C CA . GLU B 1 163 ? 49.643 -3.601 56.629 1.00 22.55 163 GLU B CA 1
ATOM 2888 C C . GLU B 1 163 ? 48.559 -4.641 56.417 1.00 22.01 163 GLU B C 1
ATOM 2889 O O . GLU B 1 163 ? 48.813 -5.851 56.361 1.00 23.94 163 GLU B O 1
ATOM 2895 N N . ILE B 1 164 ? 47.305 -4.204 56.286 1.00 21.91 164 ILE B N 1
ATOM 2896 C CA . ILE B 1 164 ? 46.223 -5.172 56.103 1.00 20.44 164 ILE B CA 1
ATOM 2897 C C . ILE B 1 164 ? 46.395 -5.854 54.753 1.00 22.17 164 ILE B C 1
ATOM 2898 O O . ILE B 1 164 ? 46.329 -7.080 54.633 1.00 20.98 164 ILE B O 1
ATOM 2903 N N . PHE B 1 165 ? 46.640 -5.029 53.752 1.00 20.79 165 PHE B N 1
ATOM 2904 C CA . PHE B 1 165 ? 46.837 -5.489 52.376 1.00 22.06 165 PHE B CA 1
ATOM 2905 C C . PHE B 1 165 ? 47.933 -6.539 52.316 1.00 22.24 165 PHE B C 1
ATOM 2906 O O . PHE B 1 165 ? 47.833 -7.567 51.631 1.00 22.86 165 PHE B O 1
ATOM 2914 N N . ALA B 1 166 ? 49.012 -6.279 53.063 1.00 21.42 166 ALA B N 1
ATOM 2915 C CA . ALA B 1 166 ? 50.102 -7.242 53.101 1.00 23.49 166 ALA B CA 1
ATOM 2916 C C . ALA B 1 166 ? 49.667 -8.608 53.611 1.00 24.66 166 ALA B C 1
ATOM 2917 O O . ALA B 1 166 ? 50.105 -9.596 53.018 1.00 24.57 166 ALA B O 1
ATOM 2919 N N . ARG B 1 167 ? 48.877 -8.703 54.678 1.00 25.16 167 ARG B N 1
ATOM 2920 C CA . ARG B 1 167 ? 48.464 -9.999 55.196 1.00 24.29 167 ARG B CA 1
ATOM 2921 C C . ARG B 1 167 ? 47.507 -10.678 54.220 1.00 23.09 167 ARG B C 1
ATOM 2922 O O . ARG B 1 167 ? 47.501 -11.897 54.087 1.00 21.86 167 ARG B O 1
ATOM 2930 N N . LEU B 1 168 ? 46.697 -9.834 53.585 1.00 20.20 168 LEU B N 1
ATOM 2931 C CA . LEU B 1 168 ? 45.732 -10.329 52.614 1.00 21.21 168 LEU B CA 1
ATOM 2932 C C . LEU B 1 168 ? 46.512 -10.871 51.415 1.00 21.57 168 LEU B C 1
ATOM 2933 O O . LEU B 1 168 ? 46.170 -11.917 50.860 1.00 21.60 168 LEU B O 1
ATOM 2938 N N . TRP B 1 169 ? 47.556 -10.136 51.058 1.00 21.30 169 TRP B N 1
ATOM 2939 C CA . TRP B 1 169 ? 48.367 -10.571 49.907 1.00 23.84 169 TRP B CA 1
ATOM 2940 C C . TRP B 1 169 ? 48.979 -11.945 50.175 1.00 24.06 169 TRP B C 1
ATOM 2941 O O . TRP B 1 169 ? 48.871 -12.860 49.345 1.00 22.82 169 TRP B O 1
ATOM 2952 N N . THR B 1 170 ? 49.632 -12.087 51.322 1.00 23.31 170 THR B N 1
ATOM 2953 C CA . THR B 1 170 ? 50.183 -13.386 51.740 1.00 25.07 170 THR B CA 1
ATOM 2954 C C . THR B 1 170 ? 49.154 -14.497 51.818 1.00 26.06 170 THR B C 1
ATOM 2955 O O . THR B 1 170 ? 49.392 -15.627 51.338 1.00 25.94 170 THR B O 1
ATOM 2959 N N . GLU B 1 171 ? 48.002 -14.203 52.421 1.00 23.84 171 GLU B N 1
ATOM 2960 C CA . GLU B 1 171 ? 46.925 -15.187 52.455 1.00 23.89 171 GLU B CA 1
ATOM 2961 C C . GLU B 1 171 ? 46.521 -15.648 51.053 1.00 22.91 171 GLU B C 1
ATOM 2962 O O . GLU B 1 171 ? 46.404 -16.861 50.852 1.00 21.90 171 GLU B O 1
ATOM 2968 N N . TYR B 1 172 ? 46.314 -14.736 50.100 1.00 19.21 172 TYR B N 1
ATOM 2969 C CA . TYR B 1 172 ? 45.947 -15.141 48.750 1.00 18.74 172 TYR B CA 1
ATOM 2970 C C . TYR B 1 172 ? 46.905 -16.205 48.197 1.00 19.18 172 TYR B C 1
ATOM 2971 O O . TYR B 1 172 ? 46.425 -17.224 47.701 1.00 20.97 172 TYR B O 1
ATOM 2980 N N . PHE B 1 173 ? 48.192 -15.932 48.213 1.00 20.88 173 PHE B N 1
ATOM 2981 C CA . PHE B 1 173 ? 49.174 -16.774 47.538 1.00 23.87 173 PHE B CA 1
ATOM 2982 C C . PHE B 1 173 ? 49.506 -18.058 48.289 1.00 26.95 173 PHE B C 1
ATOM 2983 O O . PHE B 1 173 ? 49.859 -19.064 47.688 1.00 27.36 173 PHE B O 1
ATOM 2991 N N . VAL B 1 174 ? 49.407 -17.997 49.605 1.00 25.96 174 VAL B N 1
ATOM 2992 C CA . VAL B 1 174 ? 49.936 -19.002 50.511 1.00 30.22 174 VAL B CA 1
ATOM 2993 C C . VAL B 1 174 ? 48.878 -19.853 51.179 1.00 30.85 174 VAL B C 1
ATOM 2994 O O . VAL B 1 174 ? 49.140 -21.024 51.507 1.00 30.99 174 VAL B O 1
ATOM 2998 N N . SER B 1 175 ? 47.674 -19.330 51.407 1.00 30.42 175 SER B N 1
ATOM 2999 C CA . SER B 1 175 ? 46.694 -20.000 52.257 1.00 31.53 175 SER B CA 1
ATOM 3000 C C . SER B 1 175 ? 45.995 -21.199 51.624 1.00 32.33 175 SER B C 1
ATOM 3001 O O . SER B 1 175 ? 45.544 -21.170 50.484 1.00 30.04 175 SER B O 1
ATOM 3004 N N . ASN B 1 176 ? 45.869 -22.292 52.385 1.00 33.41 176 ASN B N 1
ATOM 3005 C CA . ASN B 1 176 ? 45.130 -23.462 51.944 1.00 35.08 176 ASN B CA 1
ATOM 3006 C C . ASN B 1 176 ? 43.697 -23.456 52.447 1.00 36.88 176 ASN B C 1
ATOM 3007 O O . ASN B 1 176 ? 42.897 -24.346 52.155 1.00 38.28 176 ASN B O 1
ATOM 3012 N N . ASP B 1 177 ? 43.356 -22.434 53.235 1.00 36.79 177 ASP B N 1
ATOM 3013 C CA . ASP B 1 177 ? 42.015 -22.389 53.817 1.00 37.28 177 ASP B CA 1
ATOM 3014 C C . ASP B 1 177 ? 41.098 -21.507 52.982 1.00 38.37 177 ASP B C 1
ATOM 3015 O O . ASP B 1 177 ? 41.368 -20.327 52.766 1.00 37.87 177 ASP B O 1
ATOM 3020 N N . ARG B 1 178 ? 39.996 -22.109 52.557 1.00 37.94 178 ARG B N 1
ATOM 3021 C CA . ARG B 1 178 ? 38.998 -21.474 51.727 1.00 39.19 178 ARG B CA 1
ATOM 3022 C C . ARG B 1 178 ? 38.234 -20.373 52.459 1.00 38.23 178 ARG B C 1
ATOM 3023 O O . ARG B 1 178 ? 37.378 -19.740 51.838 1.00 37.57 178 ARG B O 1
ATOM 3031 N N . GLY B 1 179 ? 38.522 -20.179 53.738 1.00 37.05 179 GLY B N 1
ATOM 3032 C CA . GLY B 1 179 ? 37.816 -19.226 54.564 1.00 35.59 179 GLY B CA 1
ATOM 3033 C C . GLY B 1 179 ? 38.561 -17.914 54.716 1.00 34.05 179 GLY B C 1
ATOM 3034 O O . GLY B 1 179 ? 37.960 -16.925 55.139 1.00 34.88 179 GLY B O 1
ATOM 3035 N N . ALA B 1 180 ? 39.844 -17.920 54.363 1.00 31.60 180 ALA B N 1
ATOM 3036 C CA . ALA B 1 180 ? 40.668 -16.720 54.451 1.00 29.37 180 ALA B CA 1
ATOM 3037 C C . ALA B 1 180 ? 40.171 -15.621 53.522 1.00 27.76 180 ALA B C 1
ATOM 3038 O O . ALA B 1 180 ? 39.911 -15.775 52.329 1.00 25.98 180 ALA B O 1
ATOM 3040 N N . LYS B 1 181 ? 40.022 -14.418 54.077 1.00 25.64 181 LYS B N 1
ATOM 3041 C CA . LYS B 1 181 ? 39.472 -13.293 53.325 1.00 24.29 181 LYS B CA 1
ATOM 3042 C C . LYS B 1 181 ? 40.335 -12.911 52.126 1.00 21.96 181 LYS B C 1
ATOM 3043 O O . LYS B 1 181 ? 39.853 -12.359 51.147 1.00 22.03 181 LYS B O 1
ATOM 3049 N N . GLY B 1 182 ? 41.622 -13.183 52.292 1.00 20.91 182 GLY B N 1
ATOM 3050 C CA . GLY B 1 182 ? 42.621 -12.765 51.308 1.00 20.71 182 GLY B CA 1
ATOM 3051 C C . GLY B 1 182 ? 42.449 -13.571 50.035 1.00 21.10 182 GLY B C 1
ATOM 3052 O O . GLY B 1 182 ? 42.942 -13.210 48.977 1.00 19.87 182 GLY B O 1
ATOM 3053 N N . ASN B 1 183 ? 41.721 -14.690 50.089 1.00 23.00 183 ASN B N 1
ATOM 3054 C CA . ASN B 1 183 ? 41.412 -15.416 48.865 1.00 23.65 183 ASN B CA 1
ATOM 3055 C C . ASN B 1 183 ? 40.588 -14.588 47.882 1.00 24.80 183 ASN B C 1
ATOM 3056 O O . ASN B 1 183 ? 40.483 -14.930 46.697 1.00 23.22 183 ASN B O 1
ATOM 3061 N N . HIS B 1 184 ? 39.974 -13.513 48.375 1.00 23.85 184 HIS B N 1
ATOM 3062 C CA . HIS B 1 184 ? 39.156 -12.631 47.580 1.00 25.43 184 HIS B CA 1
ATOM 3063 C C . HIS B 1 184 ? 39.914 -11.379 47.159 1.00 25.00 184 HIS B C 1
ATOM 3064 O O . HIS B 1 184 ? 39.270 -10.443 46.678 1.00 26.00 184 HIS B O 1
ATOM 3071 N N . LEU B 1 185 ? 41.227 -11.370 47.377 1.00 25.69 185 LEU B N 1
ATOM 3072 C CA . LEU B 1 185 ? 41.947 -10.107 47.142 1.00 27.81 185 LEU B CA 1
ATOM 3073 C C . LEU B 1 185 ? 41.753 -9.611 45.720 1.00 30.81 185 LEU B C 1
ATOM 3074 O O . LEU B 1 185 ? 41.754 -8.407 45.460 1.00 31.64 185 LEU B O 1
ATOM 3079 N N . PHE B 1 186 ? 41.557 -10.544 44.778 1.00 34.61 186 PHE B N 1
ATOM 3080 C CA . PHE B 1 186 ? 41.468 -10.056 43.400 1.00 38.28 186 PHE B CA 1
ATOM 3081 C C . PHE B 1 186 ? 40.098 -10.189 42.761 1.00 41.10 186 PHE B C 1
ATOM 3082 O O . PHE B 1 186 ? 40.038 -10.192 41.525 1.00 41.65 186 PHE B O 1
ATOM 3090 N N . GLY B 1 187 ? 39.017 -10.282 43.517 1.00 44.51 187 GLY B N 1
ATOM 3091 C CA . GLY B 1 187 ? 37.668 -10.462 42.975 1.00 50.04 187 GLY B CA 1
ATOM 3092 C C . GLY B 1 187 ? 37.124 -11.821 43.411 1.00 54.28 187 GLY B C 1
ATOM 3093 O O . GLY B 1 187 ? 37.779 -12.812 43.094 1.00 54.89 187 GLY B O 1
ATOM 3094 N N . THR B 1 188 ? 36.010 -11.834 44.115 1.00 58.71 188 THR B N 1
ATOM 3095 C CA . THR B 1 188 ? 35.505 -12.945 44.898 1.00 63.12 188 THR B CA 1
ATOM 3096 C C . THR B 1 188 ? 35.663 -14.281 44.170 1.00 65.81 188 THR B C 1
ATOM 3097 O O . THR B 1 188 ? 35.524 -14.330 42.950 1.00 66.68 188 THR B O 1
ATOM 3101 N N . LEU B 1 189 ? 35.959 -15.297 44.974 1.00 68.67 189 LEU B N 1
ATOM 3102 C CA . LEU B 1 189 ? 36.209 -16.642 44.477 1.00 71.04 189 LEU B CA 1
ATOM 3103 C C . LEU B 1 189 ? 34.919 -17.458 44.394 1.00 70.62 189 LEU B C 1
ATOM 3104 O O . LEU B 1 189 ? 34.006 -17.235 45.187 1.00 70.97 189 LEU B O 1
ATOM 3109 N N . LYS B 1 190 ? 34.892 -18.367 43.426 1.00 69.24 190 LYS B N 1
ATOM 3110 C CA . LYS B 1 190 ? 33.745 -19.172 43.047 1.00 67.55 190 LYS B CA 1
ATOM 3111 C C . LYS B 1 190 ? 32.480 -18.318 43.091 1.00 67.49 190 LYS B C 1
ATOM 3112 O O . LYS B 1 190 ? 32.095 -17.698 42.102 1.00 66.96 190 LYS B O 1
ATOM 3118 N N . LEU B 1 191 ? 31.854 -18.301 44.266 1.00 66.42 191 LEU B N 1
ATOM 3119 C CA . LEU B 1 191 ? 30.668 -17.474 44.474 1.00 66.15 191 LEU B CA 1
ATOM 3120 C C . LEU B 1 191 ? 29.582 -17.752 43.438 1.00 66.40 191 LEU B C 1
ATOM 3121 O O . LEU B 1 191 ? 29.774 -18.664 42.606 1.00 68.56 191 LEU B O 1
#

Organism: Doryteuthis pealeii (NCBI:txid1051067)

Solvent-accessible surface area: 19384 Å² total; per-residue (Å²): 160,89,166,140,22,35,95,22,10,81,78,5,0,34,55,4,0,61,36,12,5,3,10,57,140,85,23,25,0,44,55,90,1,6,51,63,9,6,123,71,8,12,118,60,35,98,48,97,92,128,18,169,129,25,70,107,5,66,54,36,1,86,98,0,9,53,5,0,76,166,119,6,14,118,97,150,69,108,49,0,29,75,127,22,0,44,108,9,0,26,108,9,6,102,29,26,109,139,71,95,100,19,9,130,7,0,54,75,13,7,47,21,7,4,95,4,1,13,82,79,61,84,73,48,2,66,75,142,14,3,5,49,2,1,88,61,36,64,19,73,98,82,17,0,30,46,0,21,65,54,5,6,60,42,17,150,46,98,5,33,97,99,38,1,22,141,8,8,46,58,0,0,18,16,81,87,123,67,12,85,0,0,25,0,5,0,32,27,158,104,164,82,164,58,30,38,107,20,5,88,92,5,0,37,70,1,0,65,43,30,14,4,13,56,143,84,24,27,0,49,52,90,0,10,48,66,15,2,105,82,17,1,110,50,26,104,41,85,62,120,21,148,104,25,77,97,10,64,55,36,8,99,89,1,16,65,9,0,72,165,125,6,10,116,93,149,66,96,56,0,38,72,122,22,0,20,112,6,0,21,95,7,0,54,19,38,112,123,69,89,105,32,21,142,12,1,65,82,16,20,41,23,23,0,76,12,4,11,73,76,65,77,71,40,3,62,72,63,15,5,1,45,8,6,96,60,63,67,19,86,83,88,40,0,38,55,0,22,59,45,4,3,57,62,44,170,37,94,5,30,80,119,40,3,28,130,9,8,44,62,0,1,20,16,88,90,174,60,15,85,0,3,37,2,4,4,28,57,197,113

Nearest PDB structures (foldseek):
  4ndc-assembly2_B  TM=9.913E-01  e=1.256E-26  Doryteuthis pealeii
  4ndb-assembly2_B  TM=9.914E-01  e=2.656E-26  Doryteuthis pealeii
  4ndd-assembly2_B  TM=9.926E-01  e=2.640E-25  Doryteuthis pealeii
  5f6t-assembly1_A  TM=9.884E-01  e=1.312E-25  Doryteuthis pealeii
  2sas-assembly1_A-2  TM=8.433E-01  e=1.698E-10  Branchiostoma lanceolatum

Sequence (380 aa):
AAHQLSDFQRNKILRVFNTFYDCNHDGVIEWDDFELAIKKICNLHSWPTDGKKHNEARATLKLIWDGLRKYADENEDEQVTKEEWLKMWAECVKSVEKGESLPEWLTKYMNFMFDVNDTSGDNIIDKHEYSTVYMSYGIPKSDCDAAFDTLSDGGKTMVTREIFARLWTEYFVSNDRGAKGNHLFGTLKLAAHQLSDFQRNKILRVFNTFYDCNHDGVIEWDDFELAIKKICNLHSWPTDGKKHNEARATLKLIWDGLRKYADENEDEQVTKEEWLKMWAECVKSVEKGESLPEWLTKYMNFMFDVNDTSGDNIIDKHEYSTVYMSYGIPKSDCDAAFDTLSDGGKTMVTREIFARLWTEYFVSNDRGAKGNHLFGTLKL

Secondary structure (DSSP, 8-state):
------HHHHHHHHHHIIIII-TT-SSEE-HHHHHHHHHHHHHHHT--TTSHHHHHHHHHHHHHHHHHHHHH-TT-SS-EEHHHHHHHHHHHHHHHHTTPPPPHHHHHHHHHHHHHH-TT-SSB--HHHHHHHHHTTT--HHHHHHHHHHHTTTTTS--BHHHHHHHHHHHHH---TT-GGGGTTSPPP-/------HHHHHHHHHIIIIII-TT-SSEE-HHHHHHHHHHHHHHTT--TTSHHHHHHHHHHHHHHHHHHHHH-TT-SS-EEHHHHHHHHHHHHHHHHTTPPPPHHHHHHHHHHHHHH-TT-SSB--HHHHHHHHGGGT--HHHHHHHHHHHTGGGTS--BHHHHHHHHHHHHH---TT-GGGGTTS----